Protein AF-A0A066W7I9-F1 (afdb_monomer)

Structure (mmCIF, N/CA/C/O backbone):
data_AF-A0A066W7I9-F1
#
_entry.id   AF-A0A066W7I9-F1
#
loop_
_atom_site.group_PDB
_atom_site.id
_atom_site.type_symbol
_atom_site.label_atom_id
_atom_site.label_alt_id
_atom_site.label_comp_id
_atom_site.label_asym_id
_atom_site.label_entity_id
_atom_site.label_seq_id
_atom_site.pdbx_PDB_ins_code
_atom_site.Cartn_x
_atom_site.Cartn_y
_atom_site.Cartn_z
_atom_site.occupancy
_atom_site.B_iso_or_equiv
_atom_site.auth_seq_id
_atom_site.auth_comp_id
_atom_site.auth_asym_id
_atom_site.auth_atom_id
_atom_site.pdbx_PDB_model_num
ATOM 1 N N . MET A 1 1 ? -2.243 -29.332 38.139 1.00 35.53 1 MET A N 1
ATOM 2 C CA . MET A 1 1 ? -3.716 -29.399 38.238 1.00 35.53 1 MET A CA 1
ATOM 3 C C . MET A 1 1 ? -4.174 -28.463 39.344 1.00 35.53 1 MET A C 1
ATOM 5 O O . MET A 1 1 ? -4.162 -28.847 40.503 1.00 35.53 1 MET A O 1
ATOM 9 N N . VAL A 1 2 ? -4.525 -27.232 38.985 1.00 28.62 2 VAL A N 1
ATOM 10 C CA . VAL A 1 2 ? -5.329 -26.307 39.796 1.00 28.62 2 VAL A CA 1
ATOM 11 C C . VAL A 1 2 ? -6.327 -25.707 38.803 1.00 28.62 2 VAL A C 1
ATOM 13 O O . VAL A 1 2 ? -5.941 -25.377 37.684 1.00 28.62 2 VAL A O 1
ATOM 16 N N . GLY A 1 3 ? -7.613 -25.763 39.147 1.00 25.53 3 GLY A N 1
ATOM 17 C CA . GLY A 1 3 ? -8.737 -25.753 38.211 1.00 25.53 3 GLY A CA 1
ATOM 18 C C . GLY A 1 3 ? -8.886 -24.488 37.367 1.00 25.53 3 GLY A C 1
ATOM 19 O O . GLY A 1 3 ? -8.837 -23.371 37.870 1.00 25.53 3 GLY A O 1
ATOM 20 N N . VAL A 1 4 ? -9.161 -24.704 36.080 1.00 29.28 4 VAL A N 1
ATOM 21 C CA . VAL A 1 4 ? -9.785 -23.723 35.190 1.00 29.28 4 VAL A CA 1
ATOM 22 C C . VAL A 1 4 ? -11.156 -23.390 35.782 1.00 29.28 4 VAL A C 1
ATOM 24 O O . VAL A 1 4 ? -12.017 -24.268 35.866 1.00 29.28 4 VAL A O 1
ATOM 27 N N . SER A 1 5 ? -11.360 -22.154 36.242 1.00 29.55 5 SER A N 1
ATOM 28 C CA . SER A 1 5 ? -12.683 -21.701 36.672 1.00 29.55 5 SER A CA 1
ATOM 29 C C . SER A 1 5 ? -13.643 -21.791 35.487 1.00 29.55 5 SER A C 1
ATOM 31 O O . SER A 1 5 ? -13.385 -21.210 34.430 1.00 29.55 5 SER A O 1
ATOM 33 N N . ALA A 1 6 ? -14.739 -22.527 35.661 1.00 30.78 6 ALA A N 1
ATOM 34 C CA . ALA A 1 6 ? -15.816 -22.601 34.686 1.00 30.78 6 ALA A CA 1
ATOM 35 C C . ALA A 1 6 ? -16.314 -21.186 34.318 1.00 30.78 6 ALA A C 1
ATOM 37 O O . ALA A 1 6 ? -16.322 -20.304 35.181 1.00 30.78 6 ALA A O 1
ATOM 38 N N . PRO A 1 7 ? -16.734 -20.946 33.063 1.00 35.38 7 PRO A N 1
ATOM 39 C CA . PRO A 1 7 ? -17.304 -19.663 32.670 1.00 35.38 7 PRO A CA 1
ATOM 40 C C . PRO A 1 7 ? -18.511 -19.323 33.552 1.00 35.38 7 PRO A C 1
ATOM 42 O O . PRO A 1 7 ? -19.369 -20.172 33.791 1.00 35.38 7 PRO A O 1
ATOM 45 N N . ASN A 1 8 ? -18.535 -18.075 34.026 1.00 38.91 8 ASN A N 1
ATOM 46 C CA . ASN A 1 8 ? -19.547 -17.488 34.905 1.00 38.91 8 ASN A CA 1
ATOM 47 C C . ASN A 1 8 ? -20.975 -17.820 34.410 1.00 38.91 8 ASN A C 1
ATOM 49 O O . ASN A 1 8 ? -21.272 -17.620 33.228 1.00 38.91 8 ASN A O 1
ATOM 53 N N . GLU A 1 9 ? -21.860 -18.316 35.285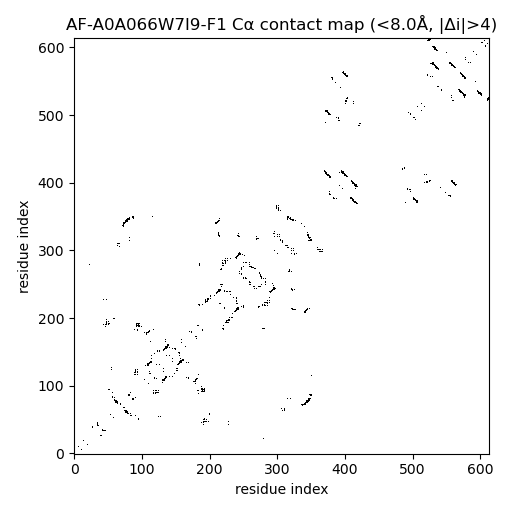 1.00 41.09 9 GLU A N 1
ATOM 54 C CA . GLU A 1 9 ? -23.231 -18.747 34.931 1.00 41.09 9 GLU A CA 1
ATOM 55 C C . GLU A 1 9 ? -24.049 -17.645 34.235 1.00 41.09 9 GLU A C 1
ATOM 57 O O . GLU A 1 9 ? -24.896 -17.938 33.390 1.00 41.09 9 GLU A O 1
ATOM 62 N N . SER A 1 10 ? -23.733 -16.374 34.501 1.00 48.34 10 SER A N 1
ATOM 63 C CA . SER A 1 10 ? -24.349 -15.220 33.841 1.00 48.34 10 SER A CA 1
ATOM 64 C C . SER A 1 10 ? -24.087 -15.177 32.330 1.00 48.34 10 SER A C 1
ATOM 66 O O . SER A 1 10 ? -25.012 -14.924 31.564 1.00 48.34 10 SER A O 1
ATOM 68 N N . ALA A 1 11 ? -22.871 -15.495 31.870 1.00 40.59 11 ALA A N 1
ATOM 69 C CA . ALA A 1 11 ? -22.524 -15.487 30.445 1.00 40.59 11 ALA A CA 1
ATOM 70 C C . ALA A 1 11 ? -23.201 -16.637 29.676 1.00 40.59 11 ALA A C 1
ATOM 72 O O . ALA A 1 11 ? -23.599 -16.471 28.523 1.00 40.59 11 ALA A O 1
ATOM 73 N N . ARG A 1 12 ? -23.393 -17.794 30.328 1.00 43.28 12 ARG A N 1
ATOM 74 C CA . ARG A 1 12 ? -24.138 -18.930 29.755 1.00 43.28 12 ARG A CA 1
ATOM 75 C C . ARG A 1 12 ? -25.641 -18.657 29.664 1.00 43.28 12 ARG A C 1
ATOM 77 O O . ARG A 1 12 ? -26.261 -19.073 28.688 1.00 43.28 12 ARG A O 1
ATOM 84 N N . GLY A 1 13 ? -26.207 -17.939 30.638 1.00 45.50 13 GLY A N 1
ATOM 85 C CA . GLY A 1 13 ? -27.626 -17.571 30.659 1.00 45.50 13 GLY A CA 1
ATOM 86 C C . GLY A 1 13 ? -28.046 -16.677 29.486 1.00 45.50 13 GLY A C 1
ATOM 87 O O . GLY A 1 13 ? -29.086 -16.922 28.879 1.00 45.50 13 GLY A O 1
ATOM 88 N N . PHE A 1 14 ? -27.217 -15.696 29.108 1.00 46.22 14 PHE A N 1
ATOM 89 C CA . PHE A 1 14 ? -27.483 -14.829 27.948 1.00 46.22 14 PHE A CA 1
ATOM 90 C C . PHE A 1 14 ? -27.239 -15.532 26.600 1.00 46.22 14 PHE A C 1
ATOM 92 O O . PHE A 1 14 ? -28.009 -15.339 25.660 1.00 46.22 14 PHE A O 1
ATOM 99 N N . ALA A 1 15 ? -26.223 -16.399 26.506 1.00 44.12 15 ALA A N 1
ATOM 100 C CA . ALA A 1 15 ? -25.870 -17.096 25.265 1.00 44.12 15 ALA A CA 1
ATOM 101 C C . ALA A 1 15 ? -26.944 -18.097 24.784 1.00 44.12 15 ALA A C 1
ATOM 103 O O . ALA A 1 15 ? -27.157 -18.238 23.578 1.00 44.12 15 ALA A O 1
ATOM 104 N N . ALA A 1 16 ? -27.638 -18.777 25.706 1.00 40.66 16 ALA A N 1
ATOM 105 C CA . ALA A 1 16 ? -28.640 -19.795 25.372 1.00 40.66 16 ALA A CA 1
ATOM 106 C C . ALA A 1 16 ? -29.984 -19.212 24.890 1.00 40.66 16 ALA A C 1
ATOM 108 O O . ALA A 1 16 ? -30.682 -19.858 24.111 1.00 40.66 16 ALA A O 1
ATOM 109 N N . ALA A 1 17 ? -30.342 -17.994 25.309 1.00 42.31 17 ALA A N 1
ATOM 110 C CA . ALA A 1 17 ? -31.631 -17.380 24.979 1.00 42.31 17 ALA A CA 1
ATOM 111 C C . ALA A 1 17 ? -31.675 -16.713 23.587 1.00 42.31 17 ALA A C 1
ATOM 113 O O . ALA A 1 17 ? -32.761 -16.479 23.064 1.00 42.31 17 ALA A O 1
ATOM 114 N N . ALA A 1 18 ? -30.518 -16.415 22.980 1.00 45.09 18 ALA A N 1
ATOM 115 C CA . ALA A 1 18 ? -30.428 -15.577 21.777 1.00 45.09 18 ALA A CA 1
ATOM 116 C C . ALA A 1 18 ? -29.983 -16.303 20.489 1.00 45.09 18 ALA A C 1
ATOM 118 O O . ALA A 1 18 ? -29.823 -15.649 19.463 1.00 45.09 18 ALA A O 1
ATOM 119 N N . GLY A 1 19 ? -29.741 -17.622 20.509 1.00 48.31 19 GLY A N 1
ATOM 120 C CA . GLY A 1 19 ? -29.256 -18.359 19.325 1.00 48.31 19 GLY A CA 1
ATOM 121 C C . GLY A 1 19 ? -27.836 -17.973 18.866 1.00 48.3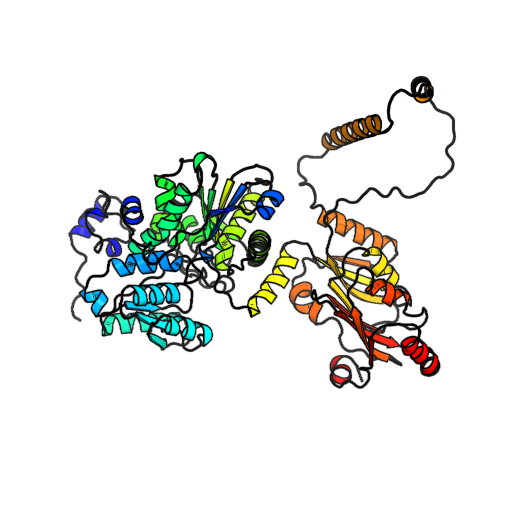1 19 GLY A C 1
ATOM 122 O O . GLY A 1 19 ? -27.476 -18.212 17.719 1.00 48.31 19 GLY A O 1
ATOM 123 N N . ARG A 1 20 ? -27.026 -17.373 19.754 1.00 61.19 20 ARG A N 1
ATOM 124 C CA . ARG A 1 20 ? -25.729 -16.720 19.463 1.00 61.19 20 ARG A CA 1
ATOM 125 C C . ARG A 1 20 ? -24.558 -17.348 20.231 1.00 61.19 20 ARG A C 1
ATOM 127 O O . ARG A 1 20 ? -23.750 -16.665 20.862 1.00 61.19 20 ARG A O 1
ATOM 134 N N . ALA A 1 21 ? -24.456 -18.675 20.200 1.00 54.84 21 ALA A N 1
ATOM 135 C CA . ALA A 1 21 ? -23.379 -19.410 20.874 1.00 54.84 21 ALA A CA 1
ATOM 136 C C . ALA A 1 21 ? -21.966 -19.101 20.319 1.00 54.84 21 ALA A C 1
ATOM 138 O O . ALA A 1 21 ? -20.981 -19.409 20.982 1.00 54.84 21 ALA A O 1
ATOM 139 N N . SER A 1 22 ? -21.866 -18.483 19.136 1.00 67.25 22 SER A N 1
ATOM 140 C CA . SER A 1 22 ? -20.615 -18.177 18.425 1.00 67.25 22 SER A CA 1
ATOM 141 C C . SER A 1 22 ? -19.961 -16.836 18.789 1.00 67.25 22 SER A C 1
ATOM 143 O O . SER A 1 22 ? -18.883 -16.540 18.282 1.00 67.25 22 SER A O 1
ATOM 145 N N . TYR A 1 23 ? -20.585 -16.006 19.633 1.00 82.06 23 TYR A N 1
ATOM 146 C CA . TYR A 1 23 ? -20.067 -14.665 19.932 1.00 82.06 23 TYR A CA 1
ATOM 147 C C . TYR A 1 23 ? -18.883 -14.715 20.921 1.00 82.06 23 TYR A C 1
ATOM 149 O O . TYR A 1 23 ? -18.858 -15.575 21.809 1.00 82.06 23 TYR A O 1
ATOM 157 N N . PRO A 1 24 ? -17.917 -13.778 20.838 1.00 86.38 24 PRO A N 1
ATOM 158 C CA . PRO A 1 24 ? -16.737 -13.739 21.704 1.00 86.38 24 PRO A CA 1
ATOM 159 C C . PRO A 1 24 ? -17.050 -13.166 23.096 1.00 86.38 24 PRO A C 1
ATOM 161 O O . PRO A 1 24 ? -16.443 -12.199 23.554 1.00 86.38 24 PRO A O 1
ATOM 164 N N . TRP A 1 25 ? -17.974 -13.804 23.821 1.00 87.31 25 TRP A N 1
ATOM 165 C CA . TRP A 1 25 ? -18.460 -13.371 25.138 1.00 87.31 25 TRP A CA 1
ATOM 166 C C . TRP A 1 25 ? -17.340 -13.111 26.150 1.00 87.31 25 TRP A C 1
ATOM 168 O O . TRP A 1 25 ? -17.444 -12.208 26.979 1.00 87.31 25 TRP A O 1
ATOM 178 N N . HIS A 1 26 ? -16.241 -13.866 26.060 1.00 88.56 26 HIS A N 1
ATOM 179 C CA . HIS A 1 26 ? -15.071 -13.709 26.923 1.00 88.56 26 HIS A CA 1
ATOM 180 C C . HIS A 1 26 ? -14.417 -12.317 26.809 1.00 88.56 26 HIS A C 1
ATOM 182 O O . HIS A 1 26 ? -13.812 -11.849 27.773 1.00 88.56 26 HIS A O 1
ATOM 188 N N . GLN A 1 27 ? -14.568 -11.625 25.674 1.00 88.31 27 GLN A N 1
ATOM 189 C CA . GLN A 1 27 ? -14.036 -10.276 25.472 1.00 88.31 27 GLN A CA 1
ATOM 190 C C . GLN A 1 27 ? -14.928 -9.186 26.076 1.00 88.31 27 GLN A C 1
ATOM 192 O O . GLN A 1 27 ? -14.441 -8.087 26.337 1.00 88.31 27 GLN A O 1
ATOM 197 N N . TYR A 1 28 ? -16.213 -9.461 26.313 1.00 90.12 28 TYR A N 1
ATOM 198 C CA . TYR A 1 28 ? -17.178 -8.449 26.760 1.00 90.12 28 TYR A CA 1
ATOM 199 C C . TYR A 1 28 ? -17.252 -8.327 28.282 1.00 90.12 28 TYR A C 1
ATOM 201 O O . TYR A 1 28 ? -17.660 -7.289 28.788 1.00 90.12 28 TYR A O 1
ATOM 209 N N . VAL A 1 29 ? -16.801 -9.347 29.022 1.00 83.94 29 VAL A N 1
ATOM 210 C CA . VAL A 1 29 ? -16.843 -9.388 30.500 1.00 83.94 29 VAL A CA 1
ATOM 211 C C . VAL A 1 29 ? -16.130 -8.193 31.143 1.00 83.94 29 VAL A C 1
ATOM 213 O O . VAL A 1 29 ? -16.496 -7.752 32.227 1.00 83.94 29 VAL A O 1
ATOM 216 N N . LYS A 1 30 ? -15.112 -7.655 30.467 1.00 83.50 30 LYS A N 1
ATOM 217 C CA . LYS A 1 30 ? -14.336 -6.492 30.918 1.00 83.50 30 LYS A CA 1
ATOM 218 C C . LYS A 1 30 ? -14.971 -5.140 30.570 1.00 83.50 30 LYS A C 1
ATOM 220 O O . LYS A 1 30 ? -14.445 -4.111 30.987 1.00 83.50 30 LYS A O 1
ATOM 225 N N . LEU A 1 31 ? -16.044 -5.112 29.778 1.00 90.75 31 LEU A N 1
ATOM 226 C CA . LEU A 1 31 ? -16.724 -3.874 29.405 1.00 90.75 31 LEU A CA 1
ATOM 227 C C . LEU A 1 31 ? -17.709 -3.463 30.506 1.00 90.75 31 LEU A C 1
ATOM 229 O O . LEU A 1 31 ? -18.416 -4.310 31.056 1.00 90.75 31 LEU A O 1
ATOM 233 N N . PRO A 1 32 ? -17.794 -2.165 30.839 1.00 90.62 32 PRO A N 1
ATOM 234 C CA . PRO A 1 32 ? -18.760 -1.705 31.820 1.00 90.62 32 PRO A CA 1
ATOM 235 C C . PRO A 1 32 ? -20.192 -1.855 31.271 1.00 90.62 32 PRO A C 1
ATOM 237 O O . PRO A 1 32 ? -20.395 -1.702 30.065 1.00 90.62 32 PRO A O 1
ATOM 240 N N . PRO A 1 33 ? -21.215 -2.058 32.127 1.00 91.50 33 PRO A N 1
ATOM 241 C CA . PRO A 1 33 ? -22.584 -2.339 31.676 1.00 91.50 33 PRO A CA 1
ATOM 242 C C . PRO A 1 33 ? -23.179 -1.303 30.714 1.00 91.50 33 PRO A C 1
ATOM 244 O O . PRO A 1 33 ? -23.989 -1.638 29.862 1.00 91.50 33 PRO A O 1
ATOM 247 N N . HIS A 1 34 ? -22.767 -0.038 30.818 1.00 92.12 34 HIS A N 1
ATOM 248 C CA . HIS A 1 34 ? -23.258 1.032 29.950 1.00 92.12 34 HIS A CA 1
ATOM 249 C C . HIS A 1 34 ? -22.634 1.030 28.541 1.00 92.12 34 HIS A C 1
ATOM 251 O O . HIS A 1 34 ? -23.126 1.756 27.682 1.00 92.12 34 HIS A O 1
ATOM 257 N N . HIS A 1 35 ? -21.569 0.254 28.307 1.00 94.06 35 HIS A N 1
ATOM 258 C CA . HIS A 1 35 ? -20.980 -0.011 26.986 1.00 94.06 35 HIS A CA 1
ATOM 259 C C . HIS A 1 35 ? -21.570 -1.258 26.319 1.00 94.06 35 HIS A C 1
ATOM 261 O O . HIS A 1 35 ? -21.085 -1.664 25.267 1.00 94.06 35 HIS A O 1
ATOM 267 N N . LEU A 1 36 ? -22.581 -1.882 26.924 1.00 94.88 36 LEU A N 1
ATOM 268 C CA . LEU A 1 36 ? -23.249 -3.051 26.375 1.00 94.88 36 LEU A CA 1
ATOM 269 C C . LEU A 1 36 ? -24.646 -2.673 25.879 1.00 94.88 36 LEU A C 1
ATOM 271 O O . LEU A 1 36 ? -25.355 -1.875 26.494 1.00 94.88 36 LEU A O 1
ATOM 275 N N . GLN A 1 37 ? -25.037 -3.270 24.761 1.00 93.31 37 GLN A N 1
ATOM 276 C CA . GLN A 1 37 ? -26.403 -3.267 24.261 1.00 93.31 37 GLN A CA 1
ATOM 277 C C . GLN A 1 37 ? -27.293 -4.186 25.120 1.00 93.31 37 GLN A C 1
ATOM 279 O O . GLN A 1 37 ? -26.777 -5.013 25.879 1.00 93.31 37 GLN A O 1
ATOM 284 N N . PRO A 1 38 ? -28.634 -4.104 24.997 1.00 91.44 38 PRO A N 1
ATOM 285 C CA . PRO A 1 38 ? -29.548 -4.987 25.729 1.00 91.44 38 PRO A CA 1
ATOM 286 C C . PRO A 1 38 ? -29.311 -6.487 25.492 1.00 91.44 38 PRO A C 1
ATOM 288 O O . PRO A 1 38 ? -29.658 -7.300 26.342 1.00 91.44 38 PRO A O 1
ATOM 291 N N . ASP A 1 39 ? -28.716 -6.853 24.354 1.00 88.44 39 ASP A N 1
ATOM 292 C CA . ASP A 1 39 ? -28.363 -8.231 23.998 1.00 88.44 39 ASP A CA 1
ATOM 293 C C . ASP A 1 39 ? -26.977 -8.676 24.511 1.00 88.44 39 ASP A C 1
ATOM 295 O O . ASP A 1 39 ? -26.525 -9.779 24.200 1.00 88.44 39 ASP A O 1
ATOM 299 N N . GLY A 1 40 ? -26.298 -7.828 25.290 1.00 89.25 40 GLY A N 1
ATOM 300 C CA . GLY A 1 40 ? -24.986 -8.095 25.876 1.00 89.25 40 GLY A CA 1
ATOM 301 C C . GLY A 1 40 ? -23.800 -7.887 24.932 1.00 89.25 40 GLY A C 1
ATOM 302 O O . GLY A 1 40 ? -22.666 -8.124 25.348 1.00 89.25 40 GLY A O 1
ATOM 303 N N . THR A 1 41 ? -24.018 -7.451 23.688 1.00 93.12 41 THR A N 1
ATOM 304 C CA . THR A 1 41 ? -22.932 -7.111 22.754 1.00 93.12 41 THR A CA 1
ATOM 305 C C . THR A 1 41 ? -22.393 -5.696 22.984 1.00 93.12 41 THR A C 1
ATOM 307 O O . THR A 1 41 ? -23.077 -4.874 23.596 1.00 93.12 41 THR A O 1
ATOM 310 N N . PRO A 1 42 ? -21.182 -5.359 22.501 1.00 96.06 42 PRO A N 1
ATOM 311 C CA . PRO A 1 42 ? -20.660 -3.999 22.600 1.00 96.06 42 PRO A CA 1
ATOM 312 C C . PRO A 1 42 ? -21.550 -2.961 21.889 1.00 96.06 42 PRO A C 1
ATOM 314 O O . PRO A 1 42 ? -21.909 -3.106 20.717 1.00 96.06 42 PRO A O 1
ATOM 317 N N . ASP A 1 43 ? -21.866 -1.864 22.578 1.00 96.88 43 ASP A N 1
ATOM 318 C CA . ASP A 1 43 ? -22.442 -0.655 21.984 1.00 96.88 43 ASP A CA 1
ATOM 319 C C . ASP A 1 43 ? -21.319 0.179 21.360 1.00 96.88 43 ASP A C 1
ATOM 321 O O . ASP A 1 43 ? -20.817 1.151 21.938 1.00 96.88 43 ASP A O 1
ATOM 325 N N . TYR A 1 44 ? -20.902 -0.226 20.160 1.00 97.88 44 TYR A N 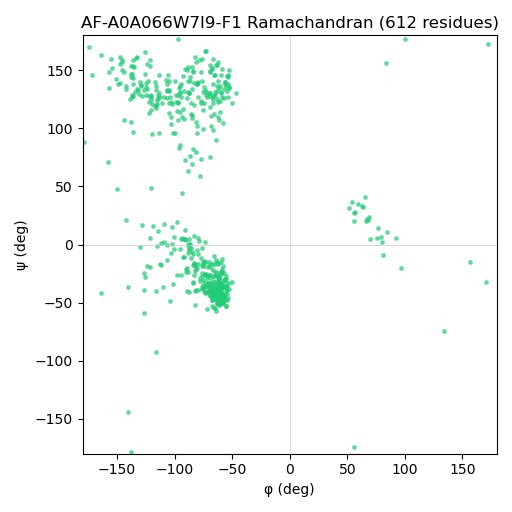1
ATOM 326 C CA . TYR A 1 44 ? -19.827 0.454 19.444 1.00 97.88 44 TYR A CA 1
ATOM 327 C C . TYR A 1 44 ? -20.118 1.926 19.194 1.00 97.88 44 TYR A C 1
ATOM 329 O O . TYR A 1 44 ? -19.194 2.727 19.276 1.00 97.88 44 TYR A O 1
ATOM 337 N N . LEU A 1 45 ? -21.368 2.316 18.926 1.00 97.31 45 LEU A N 1
ATOM 338 C CA . LEU A 1 45 ? -21.681 3.722 18.683 1.00 97.31 45 LEU A CA 1
ATOM 339 C C . LEU A 1 45 ? -21.339 4.566 19.913 1.00 97.31 45 LEU A C 1
ATOM 341 O O . LEU A 1 45 ? -20.652 5.584 19.789 1.00 97.31 45 LEU A O 1
ATOM 345 N N . ARG A 1 46 ? -21.771 4.125 21.098 1.00 97.25 46 ARG A N 1
ATOM 346 C CA . ARG A 1 46 ? -21.434 4.801 22.350 1.00 97.25 46 ARG A CA 1
ATOM 347 C C . ARG A 1 46 ? -19.935 4.781 22.605 1.00 97.25 46 ARG A C 1
ATOM 349 O O . ARG A 1 46 ? -19.369 5.845 22.833 1.00 97.25 46 ARG A O 1
ATOM 356 N N . MET A 1 47 ? -19.304 3.610 22.518 1.00 98.00 47 MET A N 1
ATOM 357 C CA . MET A 1 47 ? -17.872 3.441 22.786 1.00 98.00 47 MET A CA 1
ATOM 358 C C . MET A 1 47 ? -17.004 4.319 21.874 1.00 98.00 47 MET A C 1
ATOM 360 O O . MET A 1 47 ? -16.054 4.935 22.350 1.00 98.00 47 MET A O 1
ATOM 364 N N . ILE A 1 48 ? -17.349 4.416 20.586 1.00 98.44 48 ILE A N 1
ATOM 365 C CA . ILE A 1 48 ? -16.665 5.254 19.591 1.00 98.44 48 ILE A CA 1
ATOM 366 C C . ILE A 1 48 ? -16.837 6.741 19.923 1.00 98.44 48 ILE A C 1
ATOM 368 O O . ILE A 1 48 ? -15.870 7.497 19.881 1.00 98.44 48 ILE A O 1
ATOM 372 N N . LEU A 1 49 ? -18.053 7.182 20.264 1.00 97.31 49 LEU A N 1
ATOM 373 C CA . LEU A 1 49 ? -18.318 8.586 20.601 1.00 97.31 49 LEU A CA 1
ATOM 374 C C . LEU A 1 49 ? -17.686 9.011 21.933 1.00 97.31 49 LEU A C 1
ATOM 376 O O . LEU A 1 49 ? -17.343 10.180 22.090 1.00 97.31 49 LEU A O 1
ATOM 380 N N . SER A 1 50 ? -17.522 8.079 22.875 1.00 95.94 50 SER A N 1
ATOM 381 C CA . SER A 1 50 ? -16.842 8.307 24.154 1.00 95.94 50 SER A CA 1
ATOM 382 C C . SER A 1 50 ? -15.330 8.067 24.109 1.00 95.94 50 SER A C 1
ATOM 384 O O . SER A 1 50 ? -14.670 8.206 25.138 1.00 95.94 50 SER A O 1
ATOM 386 N N . ALA A 1 51 ? -14.770 7.678 22.959 1.00 95.88 51 ALA A N 1
ATOM 387 C CA . ALA A 1 51 ? -13.343 7.419 22.815 1.00 95.88 51 ALA A CA 1
ATOM 388 C C . ALA A 1 51 ? -12.549 8.729 22.934 1.00 95.88 51 ALA A C 1
ATOM 390 O O . ALA A 1 51 ? -12.468 9.532 22.001 1.00 95.88 51 ALA A O 1
ATOM 391 N N . ASP A 1 52 ? -11.941 8.947 24.097 1.00 94.25 52 ASP A N 1
ATOM 392 C CA . ASP A 1 52 ? -11.121 10.125 24.359 1.00 94.25 52 ASP A CA 1
ATOM 393 C C . ASP A 1 52 ? -9.694 9.897 23.835 1.00 94.25 52 ASP A C 1
ATOM 395 O O . ASP A 1 52 ? -8.792 9.468 24.553 1.00 94.25 52 ASP A O 1
ATOM 399 N N . ILE A 1 53 ? -9.496 10.111 22.534 1.00 96.56 53 ILE A N 1
ATOM 400 C CA . ILE A 1 53 ? -8.217 9.824 21.864 1.00 96.56 53 ILE A CA 1
ATOM 401 C C . ILE A 1 53 ? -7.457 11.069 21.395 1.00 96.56 53 ILE A C 1
ATOM 403 O O . ILE A 1 53 ? -6.258 10.997 21.128 1.00 96.56 53 ILE A O 1
ATOM 407 N N . TYR A 1 54 ? -8.133 12.213 21.294 1.00 96.94 54 TYR A N 1
ATOM 408 C CA . TYR A 1 54 ? -7.608 13.406 20.619 1.00 96.94 54 TYR A CA 1
ATOM 409 C C . TYR A 1 54 ? -6.560 14.185 21.426 1.00 96.94 54 TYR A C 1
ATOM 411 O O . TYR A 1 54 ? -5.986 15.143 20.916 1.00 96.94 54 TYR A O 1
ATOM 419 N N . SER A 1 55 ? -6.257 13.765 22.661 1.00 96.31 55 SER A N 1
ATOM 420 C CA . SER A 1 55 ? -5.085 14.267 23.392 1.00 96.31 55 SER A CA 1
ATOM 421 C C . SER A 1 55 ? -3.759 13.816 22.763 1.00 96.31 55 SER A C 1
ATOM 423 O O . SER A 1 55 ? -2.728 14.447 22.991 1.00 96.31 55 SER A O 1
ATOM 425 N N . LEU A 1 56 ? -3.783 12.740 21.965 1.00 96.75 56 LEU A N 1
ATOM 426 C CA . LEU A 1 56 ? -2.619 12.186 21.268 1.00 96.75 56 LEU A CA 1
ATOM 427 C C . LEU A 1 56 ? -2.851 12.030 19.757 1.00 96.75 56 LEU A C 1
ATOM 429 O O . LEU A 1 56 ? -1.949 12.272 18.954 1.00 96.75 56 LEU A O 1
ATOM 433 N N . VAL A 1 57 ? -4.055 11.620 19.363 1.00 97.38 57 VAL A N 1
ATOM 434 C CA . VAL A 1 57 ? -4.447 11.414 17.966 1.00 97.38 57 VAL A CA 1
ATOM 435 C C . VAL A 1 57 ? -4.797 12.747 17.312 1.00 97.38 57 VAL A C 1
ATOM 437 O O . VAL A 1 57 ? -5.503 13.572 17.889 1.00 97.38 57 VAL A O 1
ATOM 440 N N . LYS A 1 58 ? -4.365 12.942 16.064 1.00 96.06 58 LYS A N 1
ATOM 441 C CA . LYS A 1 58 ? -4.787 14.091 15.256 1.00 96.06 58 LYS A CA 1
ATOM 442 C C . LYS A 1 58 ? -6.060 13.750 14.490 1.00 96.06 58 LYS A C 1
ATOM 444 O O . LYS A 1 58 ? -6.160 12.659 13.929 1.00 96.06 58 LYS A O 1
ATOM 449 N N . GLN A 1 59 ? -6.987 14.703 14.395 1.00 98.12 59 GLN A N 1
ATOM 450 C CA . GLN A 1 59 ? -8.027 14.635 13.370 1.00 98.12 59 GLN A CA 1
ATOM 451 C C . GLN A 1 59 ? -7.349 14.779 12.004 1.00 98.12 59 GLN A C 1
ATOM 453 O O . GLN A 1 59 ? -6.781 15.827 11.692 1.00 98.12 59 GLN A O 1
ATOM 458 N N . THR A 1 60 ? -7.361 13.720 11.203 1.00 98.38 60 THR A N 1
ATOM 459 C CA . THR A 1 60 ? -6.653 13.705 9.917 1.00 98.38 60 THR A CA 1
ATOM 460 C C . THR A 1 60 ? -7.515 14.326 8.824 1.00 98.38 60 THR A C 1
ATOM 462 O O . THR A 1 60 ? -8.748 14.292 8.913 1.00 98.38 60 THR A O 1
ATOM 465 N N . PRO A 1 61 ? -6.918 14.907 7.774 1.00 98.38 61 PRO A N 1
ATOM 466 C CA . PRO A 1 61 ? -7.699 15.490 6.696 1.00 98.38 61 PRO A CA 1
ATOM 467 C C . PRO A 1 61 ? -8.428 14.417 5.871 1.00 98.38 61 PRO A C 1
ATOM 469 O O . PRO A 1 61 ? -7.955 13.288 5.711 1.00 98.38 61 PRO A O 1
ATOM 472 N N . LEU A 1 62 ? -9.582 14.811 5.333 1.00 98.62 62 LEU A N 1
ATOM 473 C CA . LEU A 1 62 ? -10.265 14.134 4.236 1.00 98.62 62 LEU A CA 1
ATOM 474 C C . LEU A 1 62 ? -9.959 14.930 2.960 1.00 98.62 62 LEU A C 1
ATOM 476 O O . LEU A 1 62 ? -10.555 15.976 2.715 1.00 98.62 62 LEU A O 1
ATOM 480 N N . SER A 1 63 ? -8.951 14.495 2.211 1.00 97.81 63 SER A N 1
ATOM 481 C CA . SER A 1 63 ? -8.390 15.246 1.083 1.00 97.81 63 SER A CA 1
ATOM 482 C C . SER A 1 63 ? -8.996 14.796 -0.247 1.00 97.81 63 SER A C 1
ATOM 484 O O . SER A 1 63 ? -9.057 13.591 -0.481 1.00 97.81 63 SER A O 1
ATOM 486 N N . PRO A 1 64 ? -9.389 15.707 -1.152 1.00 97.94 64 PRO A N 1
ATOM 487 C CA . PRO A 1 64 ? -9.774 15.318 -2.505 1.00 97.94 64 PRO A CA 1
ATOM 488 C C . PRO A 1 64 ? -8.566 14.774 -3.283 1.00 97.94 64 PRO A C 1
ATOM 490 O O . PRO A 1 64 ? -7.473 15.334 -3.204 1.00 97.94 64 PRO A O 1
ATOM 493 N N . ALA A 1 65 ? -8.768 13.698 -4.046 1.00 97.88 65 ALA A N 1
ATOM 494 C CA . ALA A 1 65 ? -7.800 13.175 -5.011 1.00 97.88 65 ALA A CA 1
ATOM 495 C C . ALA A 1 65 ? -8.153 13.724 -6.401 1.00 97.88 65 ALA A C 1
ATOM 497 O O . ALA A 1 65 ? -8.905 13.098 -7.145 1.00 97.88 65 ALA A O 1
ATOM 498 N N . VAL A 1 66 ? -7.714 14.943 -6.719 1.00 97.38 66 VAL A N 1
ATOM 499 C CA . VAL A 1 66 ? -8.128 15.697 -7.918 1.00 97.38 66 VAL A CA 1
ATOM 500 C C . VAL A 1 66 ? -7.773 14.969 -9.219 1.00 97.38 66 VAL A C 1
ATOM 502 O O . VAL A 1 66 ? -8.619 14.845 -10.111 1.00 97.38 66 VAL A O 1
ATOM 505 N N . ASN A 1 67 ? -6.548 14.459 -9.329 1.00 95.56 67 ASN A N 1
ATOM 506 C CA . ASN A 1 67 ? -6.065 13.771 -10.523 1.00 95.56 67 ASN A CA 1
ATOM 507 C C . ASN A 1 67 ? -6.805 12.447 -10.704 1.00 95.56 67 ASN A C 1
ATOM 509 O O . ASN A 1 67 ? -7.339 12.178 -11.782 1.00 95.56 67 ASN A O 1
ATOM 513 N N . MET A 1 68 ? -6.910 11.647 -9.640 1.00 95.94 68 MET A N 1
ATOM 514 C CA . MET A 1 68 ? -7.652 10.388 -9.672 1.00 95.94 68 MET A CA 1
ATOM 515 C C . MET A 1 68 ? -9.145 10.594 -9.951 1.00 95.94 68 MET A C 1
ATOM 517 O O . MET A 1 68 ? -9.722 9.850 -10.742 1.00 95.94 68 MET A O 1
ATOM 521 N N . SER A 1 69 ? -9.756 11.627 -9.366 1.00 97.88 69 SER A N 1
ATOM 522 C CA . SER A 1 69 ? -11.159 11.985 -9.612 1.00 97.88 69 SER A CA 1
ATOM 523 C C . SER A 1 69 ? -11.402 12.290 -11.085 1.00 97.88 69 SER A C 1
ATOM 525 O O . SER A 1 69 ? -12.324 11.754 -11.696 1.00 97.88 69 SER A O 1
ATOM 527 N N . THR A 1 70 ? -10.512 13.084 -11.685 1.00 96.56 70 THR A N 1
ATOM 528 C CA . THR A 1 70 ? -10.564 13.423 -13.113 1.00 96.56 70 THR A CA 1
ATOM 529 C C . THR A 1 70 ? -10.372 12.181 -13.986 1.00 96.56 70 THR A C 1
ATOM 531 O O . THR A 1 70 ? -11.148 11.950 -14.909 1.00 96.56 70 THR A O 1
ATOM 534 N N . LYS A 1 71 ? -9.378 11.341 -13.670 1.00 92.50 71 LYS A N 1
ATOM 535 C CA . LYS A 1 71 ? -9.045 10.116 -14.420 1.00 92.50 71 LYS A CA 1
ATOM 536 C C . LYS A 1 71 ? -10.173 9.080 -14.394 1.00 92.50 71 LYS A C 1
ATOM 538 O O . LYS A 1 71 ? -10.409 8.412 -15.398 1.00 92.50 71 LYS A O 1
ATOM 543 N N . LEU A 1 72 ? -10.859 8.935 -13.261 1.00 94.56 72 LEU A N 1
ATOM 544 C CA . LEU A 1 72 ? -11.940 7.961 -13.078 1.00 94.56 72 LEU A CA 1
ATOM 545 C C . LEU A 1 72 ? -13.331 8.537 -13.378 1.00 94.56 72 LEU A C 1
ATOM 547 O O . LEU A 1 72 ? -14.293 7.777 -13.445 1.00 94.56 72 LEU A O 1
ATOM 551 N N . GLY A 1 73 ? -13.466 9.855 -13.546 1.00 96.50 73 GLY A N 1
ATOM 552 C CA . GLY A 1 73 ? -14.765 10.514 -13.691 1.00 96.50 73 GLY A CA 1
ATOM 553 C C . GLY A 1 73 ? -15.689 10.286 -12.484 1.00 96.50 73 GLY A C 1
ATOM 554 O O . GLY A 1 73 ? -16.898 10.132 -12.643 1.00 96.50 73 GLY A O 1
ATOM 555 N N . CYS A 1 74 ? -15.104 10.226 -11.287 1.00 98.00 74 CYS A N 1
ATOM 556 C CA . CYS A 1 74 ? -15.768 10.040 -9.994 1.00 98.00 74 CYS A CA 1
ATOM 557 C C . CYS A 1 74 ? -15.220 11.074 -9.006 1.00 98.00 74 CYS A C 1
ATOM 559 O O . CYS A 1 74 ? -14.133 11.601 -9.211 1.00 98.00 74 CYS A O 1
ATOM 561 N N . ASN A 1 75 ? -15.920 11.346 -7.911 1.00 98.44 75 ASN A N 1
ATOM 562 C CA . ASN A 1 75 ? -15.409 12.199 -6.842 1.00 98.44 75 ASN A CA 1
ATOM 563 C C . ASN A 1 75 ? -14.691 11.349 -5.785 1.00 98.44 75 ASN A C 1
ATOM 565 O O . ASN A 1 75 ? -15.324 10.606 -5.039 1.00 98.44 75 ASN A O 1
ATOM 569 N N . ILE A 1 76 ? -13.367 11.434 -5.720 1.00 98.69 76 ILE A N 1
ATOM 570 C CA . ILE A 1 76 ? -12.554 10.603 -4.832 1.00 98.69 76 ILE A CA 1
ATOM 571 C C . ILE A 1 76 ? -12.038 11.430 -3.657 1.00 98.69 76 ILE A C 1
ATOM 573 O O . ILE A 1 76 ? -11.357 12.442 -3.837 1.00 98.69 76 ILE A O 1
ATOM 577 N N . LEU A 1 77 ? -12.304 10.954 -2.442 1.00 98.75 77 LEU A N 1
ATOM 578 C CA . LEU A 1 77 ? -11.804 11.531 -1.198 1.00 98.75 77 LEU A CA 1
ATOM 579 C C . LEU A 1 77 ? -10.903 10.525 -0.473 1.00 98.75 77 LEU A C 1
ATOM 581 O O . LEU A 1 77 ? -11.200 9.336 -0.393 1.00 98.75 77 LEU A O 1
ATOM 585 N N . MET A 1 78 ? -9.809 11.006 0.104 1.00 98.69 78 MET A N 1
ATOM 586 C CA . MET A 1 78 ? -8.832 10.200 0.829 1.00 98.69 78 MET A CA 1
ATOM 587 C C . MET A 1 78 ? -8.802 10.592 2.296 1.00 98.69 78 MET A C 1
ATOM 589 O O . MET A 1 78 ? -8.485 11.732 2.637 1.00 98.69 78 MET A O 1
ATOM 593 N N . LYS A 1 79 ? -9.083 9.638 3.180 1.00 98.81 79 LYS A N 1
ATOM 594 C CA . LYS A 1 79 ? -8.928 9.816 4.622 1.00 98.81 79 LYS A CA 1
ATOM 595 C C . LYS A 1 79 ? -7.479 9.518 5.015 1.00 98.81 79 LYS A C 1
ATOM 597 O O . LYS A 1 79 ? -7.046 8.370 4.941 1.00 98.81 79 LYS A O 1
ATOM 602 N N . ARG A 1 80 ? -6.724 10.558 5.383 1.00 98.44 80 ARG A N 1
ATOM 603 C CA . ARG A 1 80 ? -5.250 10.552 5.471 1.00 98.44 80 ARG A CA 1
ATOM 604 C C . ARG A 1 80 ? -4.699 10.091 6.824 1.00 98.44 80 ARG A C 1
ATOM 606 O O . ARG A 1 80 ? -4.052 10.856 7.541 1.00 98.44 80 ARG A O 1
ATOM 613 N N . GLU A 1 81 ? -4.961 8.839 7.193 1.00 98.69 81 GLU A N 1
ATOM 614 C CA . GLU A 1 81 ? -4.445 8.245 8.440 1.00 98.69 81 GLU A CA 1
ATOM 615 C C . GLU A 1 81 ? -2.925 8.029 8.446 1.00 98.69 81 GLU A C 1
ATOM 617 O O . GLU A 1 81 ? -2.310 7.923 9.508 1.00 98.69 81 GLU A O 1
ATOM 622 N N . ASP A 1 82 ? -2.296 8.066 7.276 1.00 97.75 82 ASP A N 1
ATOM 623 C CA . ASP A 1 82 ? -0.848 8.131 7.111 1.00 97.75 82 ASP A CA 1
ATOM 624 C C . ASP A 1 82 ? -0.207 9.407 7.696 1.00 97.75 82 ASP A C 1
ATOM 626 O O . ASP A 1 82 ? 0.995 9.426 7.947 1.00 97.75 82 ASP A O 1
ATOM 630 N N . LEU A 1 83 ? -0.994 10.451 7.989 1.00 97.62 83 LEU A N 1
ATOM 631 C CA . LEU A 1 83 ? -0.521 11.698 8.609 1.00 97.62 83 LEU A CA 1
ATOM 632 C C . LEU A 1 83 ? -0.564 11.693 10.146 1.00 97.62 83 LEU A C 1
ATOM 634 O O . LEU A 1 83 ? -0.262 12.709 10.785 1.00 97.62 83 LEU A O 1
ATOM 638 N N . GLN A 1 84 ? -0.933 10.569 10.765 1.00 98.06 84 GLN A N 1
ATOM 639 C CA . GLN A 1 84 ? -0.791 10.410 12.212 1.00 98.06 84 GLN A CA 1
ATOM 640 C C . GLN A 1 84 ? 0.689 10.494 12.635 1.00 98.06 84 GLN A C 1
ATOM 642 O O . GLN A 1 84 ? 1.577 10.190 11.841 1.00 98.06 84 GLN A O 1
ATOM 647 N N . PRO A 1 85 ? 1.001 10.836 13.900 1.00 95.69 85 PRO A N 1
ATOM 648 C CA . PRO A 1 85 ? 2.387 10.935 14.377 1.00 95.69 85 PRO A CA 1
ATOM 649 C C . PRO A 1 85 ? 3.228 9.650 14.252 1.00 95.69 85 PRO A C 1
ATOM 651 O O . PRO A 1 85 ? 4.451 9.727 14.197 1.00 95.69 85 PRO A O 1
ATOM 654 N N . VAL A 1 86 ? 2.579 8.480 14.212 1.00 95.62 86 VAL A N 1
ATOM 655 C CA . VAL A 1 86 ? 3.208 7.161 13.968 1.00 95.62 86 VAL A CA 1
ATOM 656 C C . VAL A 1 86 ? 2.986 6.655 12.537 1.00 95.62 86 VAL A C 1
ATOM 658 O O . VAL A 1 86 ? 3.136 5.465 12.255 1.00 95.62 86 VAL A O 1
ATOM 661 N N . PHE A 1 87 ? 2.561 7.550 11.645 1.00 96.75 87 PHE A N 1
ATOM 662 C CA . PHE A 1 87 ? 2.308 7.307 10.226 1.00 96.75 87 PHE A CA 1
ATOM 663 C C . PHE A 1 87 ? 1.292 6.194 9.931 1.00 96.75 87 PHE A C 1
ATOM 665 O O . PHE A 1 87 ? 1.387 5.530 8.902 1.00 96.75 87 PHE A O 1
ATOM 672 N N . SER A 1 88 ? 0.343 5.938 10.840 1.00 97.81 88 SER A N 1
ATOM 673 C CA . SER A 1 88 ? -0.774 5.010 10.613 1.00 97.81 88 SER A CA 1
ATOM 674 C C . SER A 1 88 ? -1.911 5.184 11.625 1.00 97.81 88 SER A C 1
ATOM 676 O O . SER A 1 88 ? -1.712 5.696 12.732 1.00 97.81 88 SER A O 1
ATOM 678 N N . PHE A 1 89 ? -3.087 4.645 11.294 1.00 98.25 89 PHE A N 1
ATOM 679 C CA . PHE A 1 89 ? -4.275 4.663 12.162 1.00 98.25 89 PHE A CA 1
ATOM 680 C C . PHE A 1 89 ? -4.120 3.867 13.471 1.00 98.25 89 PHE A C 1
ATOM 682 O O . PHE A 1 89 ? -4.908 4.048 14.399 1.00 98.25 89 PHE A O 1
ATOM 689 N N . LYS A 1 90 ? -3.123 2.973 13.575 1.00 97.81 90 LYS A N 1
ATOM 690 C CA . LYS A 1 90 ? -2.979 2.023 14.698 1.00 97.81 90 LYS A CA 1
ATOM 691 C C . LYS A 1 90 ? -2.855 2.701 16.064 1.00 97.81 90 LYS A C 1
ATOM 693 O O . LYS A 1 90 ? -3.212 2.092 17.071 1.00 97.81 90 LYS A O 1
ATOM 698 N N . LEU A 1 91 ? -2.421 3.962 16.086 1.00 98.12 91 LEU A N 1
ATOM 699 C CA . LEU A 1 91 ? -2.396 4.799 17.283 1.00 98.12 91 LEU A CA 1
ATOM 700 C C . LEU A 1 91 ? -3.769 4.911 17.952 1.00 98.12 91 LEU A C 1
ATOM 702 O O . LEU A 1 91 ? -3.837 4.899 19.174 1.00 98.12 91 LEU A O 1
ATOM 706 N N . ARG A 1 92 ? -4.859 4.982 17.178 1.00 98.69 92 ARG A N 1
ATOM 707 C CA . ARG A 1 92 ? -6.204 5.245 17.706 1.00 98.69 92 ARG A CA 1
ATOM 708 C C . ARG A 1 92 ? -6.680 4.136 18.634 1.00 98.69 92 ARG A C 1
ATOM 710 O O . ARG A 1 92 ? -6.983 4.395 19.794 1.00 98.69 92 ARG A O 1
ATOM 717 N N . GLY A 1 93 ? -6.721 2.898 18.146 1.00 98.19 93 GLY A N 1
ATOM 718 C CA . GLY A 1 93 ? -7.153 1.759 18.959 1.00 98.19 93 GLY A CA 1
ATOM 719 C C . GLY A 1 93 ? -6.180 1.395 20.073 1.00 98.19 93 GLY A C 1
ATOM 720 O O . GLY A 1 93 ? -6.639 1.071 21.165 1.00 98.19 93 GLY A O 1
ATOM 721 N N . ALA A 1 94 ? -4.864 1.503 19.843 1.00 98.00 94 ALA A N 1
ATOM 722 C CA . ALA A 1 94 ? -3.876 1.277 20.900 1.00 98.00 94 ALA A CA 1
ATOM 723 C C . ALA A 1 94 ? -4.076 2.275 22.051 1.00 98.00 94 ALA A C 1
ATOM 725 O O . ALA A 1 94 ? -4.221 1.872 23.203 1.00 98.00 94 ALA A O 1
ATOM 726 N N . PHE A 1 95 ? -4.179 3.565 21.728 1.00 98.38 95 PHE A N 1
ATOM 727 C CA . PHE A 1 95 ? -4.369 4.612 22.719 1.00 98.38 95 PHE A CA 1
ATOM 728 C C . PHE A 1 95 ? -5.717 4.490 23.434 1.00 98.38 95 PHE A C 1
ATOM 730 O O . PHE A 1 95 ? -5.755 4.544 24.663 1.00 98.38 95 PHE A O 1
ATOM 737 N N . ASN A 1 96 ? -6.810 4.249 22.696 1.00 98.19 96 ASN A N 1
ATOM 738 C CA . ASN A 1 96 ? -8.132 4.075 23.299 1.00 98.19 96 ASN A CA 1
ATOM 739 C C . ASN A 1 96 ? -8.147 2.911 24.295 1.00 98.19 96 ASN A C 1
ATOM 741 O O . ASN A 1 96 ? -8.593 3.081 25.422 1.00 98.19 96 ASN A O 1
ATOM 745 N N . MET A 1 97 ? -7.613 1.747 23.918 1.00 96.56 97 MET A N 1
ATOM 746 C CA . MET A 1 97 ? -7.590 0.581 24.801 1.00 96.56 97 MET A CA 1
ATOM 747 C C . MET A 1 97 ? -6.691 0.804 26.026 1.00 96.56 97 MET A C 1
ATOM 749 O O . MET A 1 97 ? -7.107 0.518 27.147 1.00 96.56 97 MET A O 1
ATOM 753 N N . MET A 1 98 ? -5.505 1.395 25.846 1.00 97.50 98 MET A N 1
ATOM 754 C CA . MET A 1 98 ? -4.579 1.674 26.951 1.00 97.50 98 MET A CA 1
ATOM 755 C C . MET A 1 98 ? -5.134 2.681 27.966 1.00 97.50 98 MET A C 1
ATOM 757 O O . MET A 1 98 ? -4.851 2.573 29.159 1.00 97.50 98 MET A O 1
ATOM 761 N N . ARG A 1 99 ? -5.963 3.637 27.532 1.00 96.00 99 ARG A N 1
ATOM 762 C CA . ARG A 1 99 ? -6.632 4.580 28.441 1.00 96.00 99 ARG A CA 1
ATOM 763 C C . ARG A 1 99 ? -7.638 3.922 29.379 1.00 96.00 99 ARG A C 1
ATOM 765 O O . ARG A 1 99 ? -7.864 4.446 30.467 1.00 96.00 99 ARG A O 1
ATOM 772 N N . GLN A 1 100 ? -8.212 2.798 28.962 1.00 93.31 100 GLN A N 1
ATOM 773 C CA . GLN A 1 100 ? -9.241 2.063 29.702 1.00 93.31 100 GLN A CA 1
ATOM 774 C C . GLN A 1 100 ? -8.648 1.049 30.691 1.00 93.31 100 GLN A C 1
ATOM 776 O O . GLN A 1 100 ? -9.391 0.389 31.414 1.00 93.31 100 GLN A O 1
ATOM 781 N N . LEU A 1 101 ? -7.318 0.913 30.728 1.00 94.81 101 LEU A N 1
ATOM 782 C CA . LEU A 1 101 ? -6.630 0.086 31.714 1.00 94.81 101 LEU A CA 1
ATOM 783 C C . LEU A 1 101 ? -6.832 0.646 33.125 1.00 94.81 101 LEU A C 1
ATOM 785 O O . LEU A 1 101 ? -6.860 1.864 33.329 1.00 94.81 101 LEU A O 1
ATOM 789 N N . SER A 1 102 ? -6.922 -0.246 34.109 1.00 94.94 102 SER A N 1
ATOM 790 C CA . SER A 1 102 ? -6.929 0.149 35.517 1.00 94.94 102 SER A CA 1
ATOM 791 C C . SER A 1 102 ? -5.583 0.754 35.925 1.00 94.94 102 SER A C 1
ATOM 793 O O . SER A 1 102 ? -4.554 0.497 35.299 1.00 94.94 102 SER A O 1
ATOM 795 N N . GLU A 1 103 ? -5.561 1.521 37.014 1.00 95.50 103 GLU A N 1
ATOM 796 C CA . GLU A 1 103 ? -4.311 2.085 37.545 1.00 95.50 103 GLU A CA 1
ATOM 797 C C . GLU A 1 103 ? -3.294 0.993 37.919 1.00 95.50 103 GLU A C 1
ATOM 799 O O . GLU A 1 103 ? -2.097 1.161 37.700 1.00 95.50 103 GLU A O 1
ATOM 804 N N . GLU A 1 104 ? -3.760 -0.173 38.382 1.00 95.88 104 GLU A N 1
ATOM 805 C CA . GLU A 1 104 ? -2.896 -1.331 38.636 1.00 95.88 104 GLU A CA 1
ATOM 806 C C . GLU A 1 104 ? -2.260 -1.867 37.342 1.00 95.88 104 GLU A C 1
ATOM 808 O O . GLU A 1 104 ? -1.059 -2.134 37.301 1.00 95.88 104 GLU A O 1
ATOM 813 N N . GLN A 1 105 ? -3.047 -2.000 36.269 1.00 95.88 105 GLN A N 1
ATOM 814 C CA . GLN A 1 105 ? -2.549 -2.451 34.967 1.00 95.88 105 GLN A CA 1
ATOM 815 C C . GLN A 1 105 ? -1.570 -1.442 34.361 1.00 95.88 105 GLN A C 1
ATOM 817 O O . GLN A 1 105 ? -0.524 -1.835 33.848 1.00 95.88 105 GLN A O 1
ATOM 822 N N . LYS A 1 106 ? -1.872 -0.142 34.454 1.00 96.56 106 LYS A N 1
ATOM 823 C CA . LYS A 1 106 ? -0.978 0.936 34.011 1.00 96.56 106 LYS A CA 1
ATOM 824 C C . LYS A 1 106 ? 0.343 0.924 34.774 1.00 96.56 106 LYS A C 1
ATOM 826 O O . LYS A 1 106 ? 1.393 1.073 34.157 1.00 96.56 106 LYS A O 1
ATOM 831 N N . TRP A 1 107 ? 0.295 0.710 36.090 1.00 96.44 107 TRP A N 1
ATOM 832 C CA . TRP A 1 107 ? 1.487 0.637 36.931 1.00 96.44 107 TRP A CA 1
ATOM 833 C C . TRP A 1 107 ? 2.362 -0.579 36.601 1.00 96.44 107 TRP A C 1
ATOM 835 O O . TRP A 1 107 ? 3.577 -0.435 36.477 1.00 96.44 107 TRP A O 1
ATOM 845 N N . LYS A 1 108 ? 1.758 -1.762 36.404 1.00 96.94 108 LYS A N 1
ATOM 846 C CA . LYS A 1 108 ? 2.482 -2.975 35.971 1.00 96.94 108 LYS A CA 1
ATOM 847 C C . LYS A 1 108 ? 3.093 -2.808 34.579 1.00 96.94 108 LYS A C 1
ATOM 849 O O . LYS A 1 108 ? 4.203 -3.275 34.331 1.00 96.94 108 LYS A O 1
ATOM 854 N N . GLY A 1 109 ? 2.381 -2.121 33.691 1.00 97.62 109 GLY A N 1
ATOM 855 C CA . GLY A 1 109 ? 2.780 -1.884 32.314 1.00 97.62 109 GLY A CA 1
ATOM 856 C C . GLY A 1 109 ? 2.096 -2.819 31.321 1.00 97.62 109 GLY A C 1
ATOM 857 O O . GLY A 1 109 ? 1.315 -3.713 31.663 1.00 97.62 109 GLY A O 1
ATOM 858 N N . VAL A 1 110 ? 2.394 -2.583 30.049 1.00 98.25 110 VAL A N 1
ATOM 859 C CA . VAL A 1 110 ? 1.754 -3.251 28.915 1.00 98.25 110 VAL A CA 1
ATOM 860 C C . VAL A 1 110 ? 2.770 -3.978 28.048 1.00 98.25 110 VAL A C 1
ATOM 862 O O . VAL A 1 110 ? 3.963 -3.650 28.039 1.00 98.25 110 VAL A O 1
ATOM 865 N N . ILE A 1 111 ? 2.288 -4.950 27.280 1.00 98.50 111 ILE A N 1
ATOM 866 C CA . ILE A 1 111 ? 3.104 -5.709 26.339 1.00 98.50 111 ILE A CA 1
ATOM 867 C C . ILE A 1 111 ? 2.385 -5.934 25.006 1.00 98.50 111 ILE A C 1
ATOM 869 O O . ILE A 1 111 ? 1.169 -6.117 24.956 1.00 98.50 111 ILE A O 1
ATOM 873 N N . ALA A 1 112 ? 3.131 -5.914 23.904 1.00 97.62 112 ALA A N 1
ATOM 874 C CA . ALA A 1 112 ? 2.617 -6.277 22.586 1.00 97.62 112 ALA A CA 1
ATOM 875 C C . ALA A 1 112 ? 3.687 -6.976 21.739 1.00 97.62 112 ALA A C 1
ATOM 877 O O . ALA A 1 112 ? 4.874 -6.676 21.854 1.00 97.62 112 ALA A O 1
ATOM 878 N N . CYS A 1 113 ? 3.258 -7.864 20.840 1.00 94.81 113 CYS A N 1
ATOM 879 C CA . CYS A 1 113 ? 4.121 -8.482 19.834 1.00 94.81 113 CYS A CA 1
ATOM 880 C C . CYS A 1 113 ? 3.874 -7.835 18.468 1.00 94.81 113 CYS A C 1
ATOM 882 O O . CYS A 1 113 ? 2.799 -7.994 17.885 1.00 94.81 113 CYS A O 1
ATOM 884 N N . SER A 1 114 ? 4.840 -7.064 17.965 1.00 90.94 114 SER A N 1
ATOM 885 C CA . SER A 1 114 ? 4.795 -6.453 16.631 1.00 90.94 114 SER A CA 1
ATOM 886 C C . SER A 1 114 ? 6.137 -5.809 16.291 1.00 90.94 114 SER A C 1
ATOM 888 O O . SER A 1 114 ? 6.767 -5.208 17.149 1.00 90.94 114 SER A O 1
ATOM 890 N N . ALA A 1 115 ? 6.527 -5.847 15.017 1.00 80.19 115 ALA A N 1
ATOM 891 C CA . ALA A 1 115 ? 7.686 -5.121 14.491 1.00 80.19 115 ALA A CA 1
ATOM 892 C C . ALA A 1 115 ? 7.292 -3.940 13.573 1.00 80.19 115 ALA A C 1
ATOM 894 O O . ALA A 1 115 ? 8.101 -3.486 12.765 1.00 80.19 115 ALA A O 1
ATOM 895 N N . GLY A 1 116 ? 6.039 -3.469 13.628 1.00 87.06 116 GLY A N 1
ATOM 896 C CA . GLY A 1 116 ? 5.494 -2.509 12.656 1.00 87.06 116 GLY A CA 1
ATOM 897 C C . GLY A 1 116 ? 4.592 -1.433 13.262 1.00 87.06 116 GLY A C 1
ATOM 898 O O . GLY A 1 116 ? 4.819 -0.955 14.372 1.00 87.06 116 GLY A O 1
ATOM 899 N N . ASN A 1 117 ? 3.549 -1.056 12.520 1.00 93.69 117 ASN A N 1
ATOM 900 C CA . ASN A 1 117 ? 2.630 0.040 12.856 1.00 93.69 117 ASN A CA 1
ATOM 901 C C . ASN A 1 117 ? 1.997 -0.089 14.249 1.00 93.69 117 ASN A C 1
ATOM 903 O O . ASN A 1 117 ? 1.883 0.896 14.976 1.00 93.69 117 ASN A O 1
ATOM 907 N N . HIS A 1 118 ? 1.629 -1.311 14.653 1.00 96.12 118 HIS A N 1
ATOM 908 C CA . HIS A 1 118 ? 1.062 -1.560 15.982 1.00 96.12 118 HIS A CA 1
ATOM 909 C C . HIS A 1 118 ? 2.062 -1.267 17.105 1.00 96.12 118 HIS A C 1
ATOM 911 O O . HIS A 1 118 ? 1.721 -0.572 18.056 1.00 96.12 118 HIS A O 1
ATOM 917 N N . ALA A 1 119 ? 3.315 -1.713 16.967 1.00 96.06 119 ALA A N 1
ATOM 918 C CA . ALA A 1 119 ? 4.358 -1.437 17.953 1.00 96.06 119 ALA A CA 1
ATOM 919 C C . ALA A 1 119 ? 4.592 0.062 18.161 1.00 96.06 119 ALA A C 1
ATOM 921 O O . ALA A 1 119 ? 4.711 0.508 19.300 1.00 96.06 119 ALA A O 1
ATOM 922 N N . GLN A 1 120 ? 4.617 0.844 17.077 1.00 96.56 120 GLN A N 1
ATOM 923 C CA . GLN A 1 120 ? 4.752 2.299 17.171 1.00 96.56 120 GLN A CA 1
ATOM 924 C C . GLN A 1 120 ? 3.542 2.935 17.871 1.00 96.56 120 GLN A C 1
ATOM 926 O O . GLN A 1 120 ? 3.718 3.796 18.732 1.00 96.56 120 GLN A O 1
ATOM 931 N N . GLY A 1 121 ? 2.325 2.479 17.550 1.00 97.50 121 GLY A N 1
ATOM 932 C CA . GLY A 1 121 ? 1.092 2.933 18.197 1.00 97.50 121 GLY A CA 1
ATOM 933 C C . GLY A 1 121 ? 1.077 2.673 19.706 1.00 97.50 121 GLY A C 1
ATOM 934 O O . GLY A 1 121 ? 0.785 3.586 20.476 1.00 97.50 121 GLY A O 1
ATOM 935 N N . VAL A 1 122 ? 1.449 1.463 20.138 1.00 98.12 122 VAL A N 1
ATOM 936 C CA . VAL A 1 122 ? 1.546 1.098 21.564 1.00 98.12 122 VAL A CA 1
ATOM 937 C C . VAL A 1 122 ? 2.652 1.889 22.261 1.00 98.12 122 VAL A C 1
ATOM 939 O O . VAL A 1 122 ? 2.407 2.473 23.312 1.00 98.12 122 VAL A O 1
ATOM 942 N N . ALA A 1 123 ? 3.843 1.975 21.662 1.00 97.75 123 ALA A N 1
ATOM 943 C CA . ALA A 1 123 ? 4.973 2.691 22.252 1.00 97.75 123 ALA A CA 1
ATOM 944 C C . ALA A 1 123 ? 4.668 4.181 22.470 1.00 97.75 123 ALA A C 1
ATOM 946 O O . ALA A 1 123 ? 4.867 4.696 23.569 1.00 97.75 123 ALA A O 1
ATOM 947 N N . MET A 1 124 ? 4.114 4.862 21.459 1.00 97.75 124 MET A N 1
ATOM 948 C CA . MET A 1 124 ? 3.735 6.271 21.588 1.00 97.75 124 MET A CA 1
ATOM 949 C C . MET A 1 124 ? 2.598 6.472 22.602 1.00 97.75 124 MET A C 1
ATOM 951 O O . MET A 1 124 ? 2.624 7.437 23.365 1.00 97.75 124 MET A O 1
ATOM 955 N N . SER A 1 125 ? 1.629 5.554 22.647 1.00 98.06 125 SER A N 1
ATOM 956 C CA . SER A 1 125 ? 0.544 5.586 23.637 1.00 98.06 125 SER A CA 1
ATOM 957 C C . SER A 1 125 ? 1.075 5.442 25.064 1.00 98.06 125 SER A C 1
ATOM 959 O O . SER A 1 125 ? 0.667 6.190 25.949 1.00 98.06 125 SER A O 1
ATOM 961 N N . GLY A 1 126 ? 2.019 4.526 25.287 1.00 97.56 126 GLY A N 1
ATOM 962 C CA . GLY A 1 126 ? 2.660 4.330 26.585 1.00 97.56 126 GLY A CA 1
ATOM 963 C C . GLY A 1 126 ? 3.443 5.537 27.053 1.00 97.56 126 GLY A C 1
ATOM 964 O O . GLY A 1 126 ? 3.262 5.977 28.184 1.00 97.56 126 GLY A O 1
ATOM 965 N N . ALA A 1 127 ? 4.249 6.122 26.166 1.00 97.38 127 ALA A N 1
ATOM 966 C CA . ALA A 1 127 ? 4.985 7.343 26.469 1.00 97.38 127 ALA A CA 1
ATOM 967 C C . ALA A 1 127 ? 4.048 8.494 26.864 1.00 97.38 127 ALA A C 1
ATOM 969 O O . ALA A 1 127 ? 4.313 9.191 27.839 1.00 97.38 127 ALA A O 1
ATOM 970 N N . HIS A 1 128 ? 2.925 8.663 26.160 1.00 97.44 128 HIS A N 1
ATOM 971 C CA . HIS A 1 128 ? 1.953 9.714 26.471 1.00 97.44 128 HIS A CA 1
ATOM 972 C C . HIS A 1 128 ? 1.217 9.476 27.799 1.00 97.44 128 HIS A C 1
ATOM 974 O O . HIS A 1 128 ? 0.955 10.423 28.535 1.00 97.44 128 HIS A O 1
ATOM 980 N N . LEU A 1 129 ? 0.890 8.221 28.122 1.00 97.12 129 LEU A N 1
ATOM 981 C CA . LEU A 1 129 ? 0.175 7.855 29.352 1.00 97.12 129 LEU A CA 1
ATOM 982 C C . LEU A 1 129 ? 1.101 7.613 30.552 1.00 97.12 129 LEU A C 1
ATOM 984 O O . LEU A 1 129 ? 0.610 7.286 31.628 1.00 97.12 129 LEU A O 1
ATOM 988 N N . SER A 1 130 ? 2.420 7.753 30.386 1.00 97.12 130 SER A N 1
ATOM 989 C CA . SER A 1 130 ? 3.425 7.334 31.376 1.00 97.12 130 SER A CA 1
ATOM 990 C C . SER A 1 130 ? 3.291 5.859 31.796 1.00 97.12 130 SER A C 1
ATOM 992 O O . SER A 1 130 ? 3.515 5.508 32.952 1.00 97.12 130 SER A O 1
ATOM 994 N N . VAL A 1 131 ? 2.923 4.986 30.854 1.00 98.00 131 VAL A N 1
ATOM 995 C CA . VAL A 1 131 ? 2.753 3.540 31.066 1.00 98.00 131 VAL A CA 1
ATOM 996 C C . VAL A 1 131 ? 3.957 2.790 30.487 1.00 98.00 131 VAL A C 1
ATOM 998 O O . VAL A 1 131 ? 4.213 2.904 29.281 1.00 98.00 131 VAL A O 1
ATOM 1001 N N . PRO A 1 132 ? 4.683 1.984 31.287 1.00 97.56 132 PRO A N 1
ATOM 1002 C CA . PRO A 1 132 ? 5.788 1.174 30.786 1.00 97.56 132 PRO A CA 1
ATOM 1003 C C . PRO A 1 132 ? 5.330 0.235 29.665 1.00 97.56 132 PRO A C 1
ATOM 1005 O O . PRO A 1 132 ? 4.389 -0.537 29.837 1.00 97.56 132 PRO A O 1
ATOM 1008 N N . CYS A 1 133 ? 6.007 0.286 28.517 1.00 97.75 133 CYS A N 1
ATOM 1009 C CA . CYS A 1 133 ? 5.691 -0.547 27.356 1.00 97.75 133 CYS A CA 1
ATOM 1010 C C . CYS A 1 133 ? 6.818 -1.523 27.056 1.00 97.75 133 CYS A C 1
ATOM 1012 O O . CYS A 1 133 ? 7.962 -1.108 26.873 1.00 97.75 133 CYS A O 1
ATOM 1014 N N . THR A 1 134 ? 6.478 -2.802 26.923 1.00 98.12 134 THR A N 1
ATOM 1015 C CA . THR A 1 134 ? 7.371 -3.833 26.388 1.00 98.12 134 THR A CA 1
ATOM 1016 C C . THR A 1 134 ? 6.887 -4.258 25.004 1.00 98.12 134 THR A C 1
ATOM 1018 O O . THR A 1 134 ? 5.728 -4.618 24.830 1.00 98.12 134 THR A O 1
ATOM 1021 N N . ILE A 1 135 ? 7.760 -4.227 24.002 1.00 98.19 135 ILE A N 1
ATOM 1022 C CA . ILE A 1 135 ? 7.443 -4.685 22.649 1.00 98.19 135 ILE A CA 1
ATOM 1023 C C . ILE A 1 135 ? 8.332 -5.871 22.309 1.00 98.19 135 ILE A C 1
ATOM 1025 O O . ILE A 1 135 ? 9.556 -5.739 22.273 1.00 98.19 135 ILE A O 1
ATOM 1029 N N . VAL A 1 136 ? 7.710 -7.016 22.047 1.00 97.75 136 VAL A N 1
ATOM 1030 C CA . VAL A 1 136 ? 8.404 -8.235 21.634 1.00 97.75 136 VAL A CA 1
ATOM 1031 C C . VAL A 1 136 ? 8.469 -8.288 20.110 1.00 97.75 136 VAL A C 1
ATOM 1033 O O . VAL A 1 136 ? 7.473 -8.041 19.423 1.00 97.75 136 VAL A O 1
ATOM 1036 N N . MET A 1 137 ? 9.653 -8.578 19.579 1.00 96.00 137 MET A N 1
ATOM 1037 C CA . MET A 1 137 ? 9.913 -8.706 18.146 1.00 96.00 137 MET A CA 1
ATOM 1038 C C . MET A 1 137 ? 10.826 -9.913 17.875 1.00 96.00 137 MET A C 1
ATOM 1040 O O . MET A 1 137 ? 11.645 -10.241 18.735 1.00 96.00 137 MET A O 1
ATOM 1044 N N . PRO A 1 138 ? 10.762 -10.532 16.683 1.00 94.06 138 PRO A N 1
ATOM 1045 C CA . PRO A 1 138 ? 11.716 -11.568 16.279 1.00 94.06 138 PRO A CA 1
ATOM 1046 C C . PRO A 1 138 ? 13.163 -11.063 16.285 1.00 94.06 138 PRO A C 1
ATOM 1048 O O . PRO A 1 138 ? 13.411 -9.888 15.990 1.00 94.06 138 PRO A O 1
ATOM 1051 N N . VAL A 1 139 ? 14.132 -11.948 16.527 1.00 93.94 139 VAL A N 1
ATOM 1052 C CA . VAL A 1 139 ? 15.570 -11.603 16.554 1.00 93.94 139 VAL A CA 1
ATOM 1053 C C . VAL A 1 139 ? 16.048 -11.036 15.215 1.00 93.94 139 VAL A C 1
ATOM 1055 O O . VAL A 1 139 ? 16.844 -10.101 15.190 1.00 93.94 139 VAL A O 1
ATOM 1058 N N . ALA A 1 140 ? 15.506 -11.530 14.100 1.00 89.12 140 ALA A N 1
ATOM 1059 C CA . ALA A 1 140 ? 15.835 -11.064 12.753 1.00 89.12 140 ALA A CA 1
ATOM 1060 C C . ALA A 1 140 ? 15.236 -9.685 12.393 1.00 89.12 140 ALA A C 1
ATOM 1062 O O . ALA A 1 140 ? 15.395 -9.216 11.264 1.00 89.12 140 ALA A O 1
ATOM 1063 N N . THR A 1 141 ? 14.529 -9.021 13.317 1.00 87.69 141 THR A N 1
ATOM 1064 C CA . THR A 1 141 ? 13.905 -7.721 13.045 1.00 87.69 141 THR A CA 1
ATOM 1065 C C . THR A 1 141 ? 14.970 -6.663 12.732 1.00 87.69 141 THR A C 1
ATOM 1067 O O . THR A 1 141 ? 15.852 -6.425 13.559 1.00 87.69 141 THR A O 1
ATOM 1070 N N . PRO A 1 142 ? 14.883 -5.963 11.581 1.00 84.50 142 PRO A N 1
ATOM 1071 C CA . PRO A 1 142 ? 15.843 -4.927 11.217 1.00 84.50 142 PRO A CA 1
ATOM 1072 C C . PRO A 1 142 ? 16.013 -3.863 12.305 1.00 84.50 142 PRO A C 1
ATOM 1074 O O . PRO A 1 142 ? 15.029 -3.352 12.848 1.00 84.50 142 PRO A O 1
ATOM 1077 N N . THR A 1 143 ? 17.259 -3.458 12.554 1.00 85.56 143 THR A N 1
ATOM 1078 C CA . THR A 1 143 ? 17.622 -2.495 13.609 1.00 85.56 143 THR A CA 1
ATOM 1079 C C . THR A 1 143 ? 16.897 -1.157 13.487 1.00 85.56 143 THR A C 1
ATOM 1081 O O . THR A 1 143 ? 16.581 -0.535 14.493 1.00 85.56 143 THR A O 1
ATOM 1084 N N . ILE A 1 144 ? 1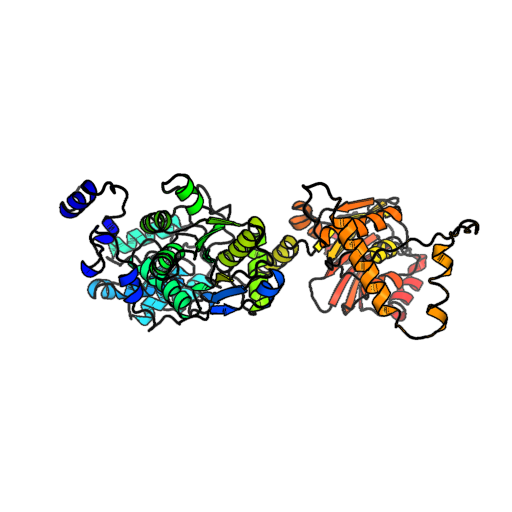6.556 -0.723 12.271 1.00 85.50 144 ILE A N 1
ATOM 1085 C CA . ILE A 1 144 ? 15.764 0.496 12.056 1.00 85.50 144 ILE A CA 1
ATOM 1086 C C . ILE A 1 144 ? 14.364 0.409 12.691 1.00 85.50 144 ILE A C 1
ATOM 1088 O O . ILE A 1 144 ? 13.880 1.387 13.257 1.00 85.50 144 ILE A O 1
ATOM 1092 N N . LYS A 1 145 ? 13.718 -0.766 12.655 1.00 86.69 145 LYS A N 1
ATOM 1093 C CA . LYS A 1 145 ? 12.378 -0.978 13.226 1.00 86.69 145 LYS A CA 1
ATOM 1094 C C . LYS A 1 145 ? 12.438 -1.026 14.754 1.00 86.69 145 LYS A C 1
ATOM 1096 O O . LYS A 1 145 ? 11.615 -0.396 15.417 1.00 86.69 145 LYS A O 1
ATOM 1101 N N . THR A 1 146 ? 13.445 -1.701 15.308 1.00 90.88 146 THR A N 1
ATOM 1102 C CA . THR A 1 146 ? 13.651 -1.779 16.761 1.00 90.88 146 THR A CA 1
ATOM 1103 C C . THR A 1 146 ? 14.044 -0.417 17.339 1.00 90.88 146 THR A C 1
ATOM 1105 O O . THR A 1 146 ? 13.464 0.015 18.334 1.00 90.88 146 THR A O 1
ATOM 1108 N N . ALA A 1 147 ? 14.942 0.317 16.674 1.00 89.88 147 ALA A N 1
ATOM 1109 C CA . ALA A 1 147 ? 15.366 1.656 17.076 1.00 89.88 147 ALA A CA 1
ATOM 1110 C C . ALA A 1 147 ? 14.213 2.668 17.054 1.00 89.88 147 ALA A C 1
ATOM 1112 O O . ALA A 1 147 ? 14.101 3.482 17.968 1.00 89.88 147 ALA A O 1
ATOM 1113 N N . ASN A 1 148 ? 13.321 2.603 16.059 1.00 88.88 148 ASN A N 1
ATOM 1114 C CA . ASN A 1 148 ? 12.152 3.483 15.992 1.00 88.88 148 ASN A CA 1
ATOM 1115 C C . ASN A 1 148 ? 11.223 3.308 17.197 1.00 88.88 148 ASN A C 1
ATOM 1117 O O . ASN A 1 148 ? 10.768 4.299 17.763 1.00 88.88 148 ASN A O 1
ATOM 1121 N N . VAL A 1 149 ? 10.975 2.064 17.607 1.00 93.19 149 VAL A N 1
ATOM 1122 C CA . VAL A 1 149 ? 10.129 1.748 18.765 1.00 93.19 149 VAL A CA 1
ATOM 1123 C C . VAL A 1 149 ? 10.828 2.098 20.080 1.00 93.19 149 VAL A C 1
ATOM 1125 O O . VAL A 1 149 ? 10.208 2.695 20.957 1.00 93.19 149 VAL A O 1
ATOM 1128 N N . ALA A 1 150 ? 12.129 1.820 20.194 1.00 92.81 150 ALA A N 1
ATOM 1129 C CA . ALA A 1 150 ? 12.924 2.210 21.358 1.00 92.81 150 ALA A CA 1
ATOM 1130 C C . ALA A 1 150 ? 12.974 3.738 21.541 1.00 92.81 150 ALA A C 1
ATOM 1132 O O . ALA A 1 150 ? 12.832 4.236 22.655 1.00 92.81 150 ALA A O 1
ATOM 1133 N N . ARG A 1 151 ? 13.093 4.500 20.445 1.00 92.69 151 ARG A N 1
ATOM 1134 C CA . ARG A 1 151 ? 13.062 5.974 20.447 1.00 92.69 151 ARG A CA 1
ATOM 1135 C C . ARG A 1 151 ? 11.735 6.537 20.962 1.00 92.69 151 ARG A C 1
ATOM 1137 O O . ARG A 1 151 ? 11.724 7.628 21.520 1.00 92.69 151 ARG A O 1
ATOM 1144 N N . LEU A 1 152 ? 10.635 5.803 20.794 1.00 93.06 152 LEU A N 1
ATOM 1145 C CA . LEU A 1 152 ? 9.325 6.156 21.348 1.00 93.06 152 LEU A CA 1
ATOM 1146 C C . LEU A 1 152 ? 9.191 5.806 22.843 1.00 93.06 152 LEU A C 1
ATOM 1148 O O . LEU A 1 152 ? 8.125 6.010 23.406 1.00 93.06 152 LEU A O 1
ATOM 1152 N N . GLY A 1 153 ? 10.246 5.297 23.491 1.00 90.19 153 GLY A N 1
ATOM 1153 C CA . GLY A 1 153 ? 10.285 5.036 24.933 1.00 90.19 153 GLY A CA 1
ATOM 1154 C C . GLY A 1 153 ? 9.878 3.621 25.349 1.00 90.19 153 GLY A C 1
ATOM 1155 O O . GLY A 1 153 ? 9.799 3.342 26.543 1.00 90.19 153 GLY A O 1
ATOM 1156 N N . ALA A 1 154 ? 9.633 2.712 24.401 1.00 96.12 154 ALA A N 1
ATOM 1157 C CA . ALA A 1 154 ? 9.305 1.324 24.716 1.00 96.12 154 ALA A CA 1
ATOM 1158 C C . ALA A 1 154 ? 10.557 0.450 24.895 1.00 96.12 154 ALA A C 1
ATOM 1160 O O . ALA A 1 154 ? 11.546 0.574 24.170 1.00 96.12 154 ALA A O 1
ATOM 1161 N N . LYS A 1 155 ? 10.486 -0.506 25.823 1.00 97.19 155 LYS A N 1
ATOM 1162 C CA . LYS A 1 155 ? 11.477 -1.571 25.982 1.00 97.19 155 LYS A CA 1
ATOM 1163 C C . LYS A 1 155 ? 11.291 -2.601 24.873 1.00 97.19 155 LYS A C 1
ATOM 1165 O O . LYS A 1 155 ? 10.274 -3.286 24.830 1.00 97.19 155 LYS A O 1
ATOM 1170 N N . VAL A 1 156 ? 12.285 -2.745 24.003 1.00 97.25 156 VAL A N 1
ATOM 1171 C CA . VAL A 1 156 ? 12.274 -3.777 22.959 1.00 97.25 156 VAL A CA 1
ATOM 1172 C C . VAL A 1 156 ? 12.871 -5.073 23.505 1.00 97.25 156 VAL A C 1
ATOM 1174 O O . VAL A 1 156 ? 13.955 -5.066 24.086 1.00 97.25 156 VAL A O 1
ATOM 1177 N N . VAL A 1 157 ? 12.166 -6.184 23.308 1.00 97.31 157 VAL A N 1
ATOM 1178 C CA . VAL A 1 157 ? 12.625 -7.543 23.615 1.00 97.31 157 VAL A CA 1
ATOM 1179 C C . VAL A 1 157 ? 12.721 -8.309 22.303 1.00 97.31 157 VAL A C 1
ATOM 1181 O O . VAL A 1 157 ? 11.720 -8.489 21.614 1.00 97.31 157 VAL A O 1
ATOM 1184 N N . LEU A 1 158 ? 13.931 -8.739 21.950 1.00 96.88 158 LEU A N 1
ATOM 1185 C CA . LEU A 1 158 ? 14.164 -9.572 20.775 1.00 96.88 158 LEU A CA 1
ATOM 1186 C C . LEU A 1 158 ? 14.131 -11.040 21.187 1.00 96.88 158 LEU A C 1
ATOM 1188 O O . LEU A 1 158 ? 14.958 -11.466 21.990 1.00 96.88 158 LEU A O 1
ATOM 1192 N N . HIS A 1 159 ? 13.173 -11.793 20.659 1.00 97.19 159 HIS A N 1
ATOM 1193 C 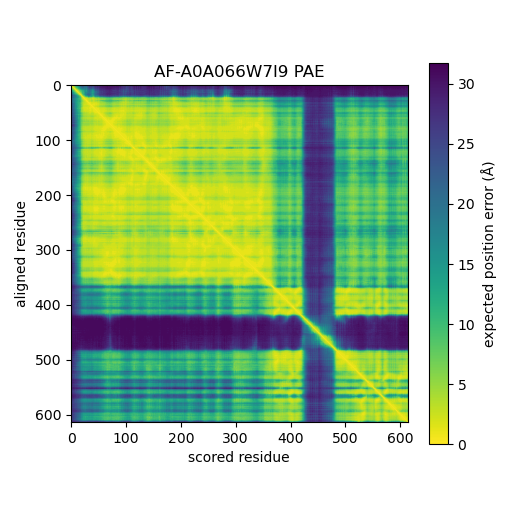CA . HIS A 1 159 ? 13.018 -13.210 20.956 1.00 97.19 159 HIS A CA 1
ATOM 1194 C C . HIS A 1 159 ? 12.387 -13.951 19.781 1.00 97.19 159 HIS A C 1
ATOM 1196 O O . HIS A 1 159 ? 11.461 -13.448 19.151 1.00 97.19 159 HIS A O 1
ATOM 1202 N N . GLY A 1 160 ? 12.861 -15.172 19.550 1.00 93.62 160 GLY A N 1
ATOM 1203 C CA . GLY A 1 160 ? 12.329 -16.071 18.538 1.00 93.62 160 GLY A CA 1
ATOM 1204 C C . GLY A 1 160 ? 12.877 -15.822 17.134 1.00 93.62 160 GLY A C 1
ATOM 1205 O O . GLY A 1 160 ? 13.338 -14.725 16.795 1.00 93.62 160 GLY A O 1
ATOM 1206 N N . ASN A 1 161 ? 12.832 -16.869 16.320 1.00 88.94 161 ASN A N 1
ATOM 1207 C CA . ASN A 1 161 ? 13.254 -16.856 14.921 1.00 88.94 161 ASN A CA 1
ATOM 1208 C C . ASN A 1 161 ? 12.209 -16.201 14.011 1.00 88.94 161 ASN A C 1
ATOM 1210 O O . ASN A 1 161 ? 12.561 -15.596 12.999 1.00 88.94 161 ASN A O 1
ATOM 1214 N N . ASP A 1 162 ? 10.937 -16.279 14.396 1.00 85.62 162 ASP A N 1
ATOM 1215 C CA . ASP A 1 162 ? 9.802 -15.770 13.638 1.00 85.62 162 ASP A CA 1
ATOM 1216 C C . ASP A 1 162 ? 8.772 -15.060 14.534 1.00 85.62 162 ASP A C 1
ATOM 1218 O O . ASP A 1 162 ? 8.959 -14.871 15.741 1.00 85.62 162 ASP A O 1
ATOM 1222 N N . PHE A 1 163 ? 7.689 -14.591 13.910 1.00 86.00 163 PHE A N 1
ATOM 1223 C CA . PHE A 1 163 ? 6.624 -13.867 14.598 1.00 86.00 163 PHE A CA 1
ATOM 1224 C C . PHE A 1 163 ? 5.855 -14.739 15.599 1.00 86.00 163 PHE A C 1
ATOM 1226 O O . PHE A 1 163 ? 5.421 -14.217 16.626 1.00 86.00 163 PHE A O 1
ATOM 1233 N N . ASP A 1 164 ? 5.691 -16.034 15.331 1.00 87.06 164 ASP A N 1
ATOM 1234 C CA . ASP A 1 164 ? 4.919 -16.930 16.191 1.00 87.06 164 ASP A CA 1
ATOM 1235 C C . ASP A 1 164 ? 5.696 -17.255 17.474 1.00 87.06 164 ASP A C 1
ATOM 1237 O O . ASP A 1 164 ? 5.130 -17.175 18.568 1.00 87.06 164 ASP A O 1
ATOM 1241 N N . GLU A 1 165 ? 7.008 -17.488 17.380 1.00 92.75 165 GLU A N 1
ATOM 1242 C CA . GLU A 1 165 ? 7.892 -17.623 18.544 1.00 92.75 165 GLU A CA 1
ATOM 1243 C C . GLU A 1 165 ? 7.964 -16.321 19.369 1.00 92.75 165 GLU A C 1
ATOM 1245 O O . GLU A 1 165 ? 7.911 -16.355 20.603 1.00 92.75 165 GLU A O 1
ATOM 1250 N N . ALA A 1 166 ? 8.037 -15.155 18.714 1.00 93.88 166 ALA A N 1
ATOM 1251 C CA . ALA A 1 166 ? 7.992 -13.854 19.390 1.00 93.88 166 ALA A CA 1
ATOM 1252 C C . ALA A 1 166 ? 6.644 -13.623 20.102 1.00 93.88 166 ALA A C 1
ATOM 1254 O O . ALA A 1 166 ? 6.588 -13.091 21.214 1.00 93.88 166 ALA A O 1
ATOM 1255 N N . LYS A 1 167 ? 5.540 -14.055 19.484 1.00 93.38 167 LYS A N 1
ATOM 1256 C CA . LYS A 1 167 ? 4.189 -13.965 20.047 1.00 93.38 167 LYS A CA 1
ATOM 1257 C C . LYS A 1 167 ? 4.021 -14.898 21.245 1.00 93.38 167 LYS A C 1
ATOM 1259 O O . LYS A 1 167 ? 3.454 -14.475 22.250 1.00 93.38 167 LYS A O 1
ATOM 1264 N N . ALA A 1 168 ? 4.534 -16.125 21.173 1.00 95.19 168 ALA A N 1
ATOM 1265 C CA . ALA A 1 168 ? 4.534 -17.058 22.298 1.00 95.19 168 ALA A CA 1
ATOM 1266 C C . ALA A 1 168 ? 5.294 -16.481 23.503 1.00 95.19 168 ALA A C 1
ATOM 1268 O O . ALA A 1 168 ? 4.783 -16.497 24.624 1.00 95.19 168 ALA A O 1
ATOM 1269 N N . GLU A 1 169 ? 6.460 -15.874 23.268 1.00 97.50 169 GLU A N 1
ATOM 1270 C CA . GLU A 1 169 ? 7.218 -15.195 24.322 1.00 97.50 169 GLU A CA 1
ATOM 1271 C C . GLU A 1 169 ? 6.477 -13.981 24.889 1.00 97.50 169 GLU A C 1
ATOM 1273 O O . GLU A 1 169 ? 6.461 -13.769 26.101 1.00 97.50 169 GLU A O 1
ATOM 1278 N N . CYS A 1 170 ? 5.798 -13.207 24.041 1.00 97.06 170 CYS A N 1
ATOM 1279 C CA . CYS A 1 170 ? 4.941 -12.112 24.489 1.00 97.06 170 CYS A CA 1
ATOM 1280 C C . CYS A 1 170 ? 3.866 -12.592 25.474 1.00 97.06 170 CYS A C 1
ATOM 1282 O O . CYS A 1 170 ? 3.652 -11.936 26.492 1.00 97.06 170 CYS A O 1
ATOM 1284 N N . PHE A 1 171 ? 3.212 -13.729 25.214 1.00 96.69 171 PHE A N 1
ATOM 1285 C CA . PHE A 1 171 ? 2.241 -14.305 26.151 1.00 96.69 171 PHE A CA 1
ATOM 1286 C C . PHE A 1 171 ? 2.899 -14.790 27.443 1.00 96.69 171 PHE A C 1
ATOM 1288 O O . PHE A 1 171 ? 2.401 -14.485 28.526 1.00 96.69 171 PHE A O 1
ATOM 1295 N N . ARG A 1 172 ? 4.045 -15.473 27.346 1.00 98.06 172 ARG A N 1
ATOM 1296 C CA . ARG A 1 172 ? 4.791 -15.964 28.513 1.00 98.06 172 ARG A CA 1
ATOM 1297 C C . ARG A 1 172 ? 5.208 -14.822 29.445 1.00 98.06 172 ARG A C 1
ATOM 1299 O O . ARG A 1 172 ? 5.033 -14.917 30.657 1.00 98.06 172 ARG A O 1
ATOM 1306 N N . LEU A 1 173 ? 5.732 -13.729 28.887 1.00 97.62 173 LEU A N 1
ATOM 1307 C CA . LEU A 1 173 ? 6.116 -12.529 29.638 1.00 97.62 173 LEU A CA 1
ATOM 1308 C C . LEU A 1 173 ? 4.898 -11.805 30.221 1.00 97.62 173 LEU A C 1
ATOM 1310 O O . LEU A 1 173 ? 4.963 -11.326 31.354 1.00 97.62 173 LEU A O 1
ATOM 1314 N N . ALA A 1 174 ? 3.794 -11.732 29.473 1.00 97.44 174 ALA A N 1
ATOM 1315 C CA . ALA A 1 174 ? 2.554 -11.143 29.964 1.00 97.44 174 ALA A CA 1
ATOM 1316 C C . ALA A 1 174 ? 2.040 -11.867 31.211 1.00 97.44 174 ALA A C 1
ATOM 1318 O O . ALA A 1 174 ? 1.723 -11.219 32.205 1.00 97.44 174 ALA A O 1
ATOM 1319 N N . GLU A 1 175 ? 2.016 -13.200 31.181 1.00 97.19 175 GLU A N 1
ATOM 1320 C CA . GLU A 1 175 ? 1.589 -14.029 32.307 1.00 97.19 175 GLU A CA 1
ATOM 1321 C C . GLU A 1 175 ? 2.569 -13.935 33.483 1.00 97.19 175 GLU A C 1
ATOM 1323 O O . GLU A 1 175 ? 2.157 -13.665 34.610 1.00 97.19 175 GLU A O 1
ATOM 1328 N N . GLN A 1 176 ? 3.874 -14.074 33.223 1.00 97.12 176 GLN A N 1
ATOM 1329 C CA . GLN A 1 176 ? 4.905 -14.063 34.263 1.00 97.12 176 GLN A CA 1
ATOM 1330 C C . GLN A 1 176 ? 4.945 -12.745 35.051 1.00 97.12 176 GLN A C 1
ATOM 1332 O O . GLN A 1 176 ? 5.161 -12.761 36.263 1.00 97.12 176 GLN A O 1
ATOM 1337 N N . TYR A 1 177 ? 4.779 -11.609 34.371 1.00 96.31 177 TYR A N 1
ATOM 1338 C CA . TYR A 1 177 ? 4.911 -10.279 34.973 1.00 96.31 177 TYR A CA 1
ATOM 1339 C C . TYR A 1 177 ? 3.568 -9.564 35.180 1.00 96.31 177 TYR A C 1
ATOM 1341 O O . TYR A 1 177 ? 3.542 -8.446 35.693 1.00 96.31 177 TYR A O 1
ATOM 1349 N N . GLY A 1 178 ? 2.448 -10.191 34.808 1.00 96.56 178 GLY A N 1
ATOM 1350 C CA . GLY A 1 178 ? 1.112 -9.603 34.907 1.00 96.56 178 GLY A CA 1
ATOM 1351 C C . GLY A 1 178 ? 0.915 -8.367 34.023 1.00 96.56 178 GLY A C 1
ATOM 1352 O O . GLY A 1 178 ? 0.200 -7.447 34.422 1.00 96.56 178 GLY A O 1
ATOM 1353 N N . LEU A 1 179 ? 1.570 -8.317 32.858 1.00 97.50 179 LEU A N 1
ATOM 1354 C CA . LEU A 1 179 ? 1.484 -7.190 31.923 1.00 97.50 179 LEU A CA 1
ATOM 1355 C C . LEU A 1 179 ? 0.196 -7.276 31.105 1.00 97.50 179 LEU A C 1
ATOM 1357 O O . LEU A 1 179 ? -0.178 -8.347 30.624 1.00 97.50 179 LEU A O 1
ATOM 1361 N N . ALA A 1 180 ? -0.461 -6.139 30.880 1.00 97.00 180 ALA A N 1
ATOM 1362 C CA . ALA A 1 180 ? -1.640 -6.106 30.023 1.00 97.00 180 ALA A CA 1
ATOM 1363 C C . ALA A 1 180 ? -1.236 -6.226 28.543 1.00 97.00 180 ALA A C 1
ATOM 1365 O O . ALA A 1 180 ? -0.468 -5.414 28.023 1.00 97.00 180 ALA A O 1
ATOM 1366 N N . ILE A 1 181 ? -1.760 -7.241 27.855 1.00 97.12 181 ILE A N 1
ATOM 1367 C CA . ILE A 1 181 ? -1.526 -7.438 26.420 1.00 97.12 181 ILE A CA 1
ATOM 1368 C C . ILE A 1 181 ? -2.358 -6.428 25.635 1.00 97.12 181 ILE A C 1
ATOM 1370 O O . ILE A 1 181 ? -3.559 -6.330 25.869 1.00 97.12 181 ILE A O 1
ATOM 1374 N N . ILE A 1 182 ? -1.741 -5.731 24.677 1.00 97.62 182 ILE A N 1
ATOM 1375 C CA . ILE A 1 182 ? -2.425 -4.788 23.780 1.00 97.62 182 ILE A CA 1
ATOM 1376 C C . ILE A 1 182 ? -2.615 -5.430 22.398 1.00 97.62 182 ILE A C 1
ATOM 1378 O O . ILE A 1 182 ? -1.647 -5.516 21.627 1.00 97.62 182 ILE A O 1
ATOM 1382 N N . PRO A 1 183 ? -3.834 -5.884 22.045 1.00 95.94 183 PRO A N 1
ATOM 1383 C CA . PRO A 1 183 ? -4.080 -6.556 20.775 1.00 95.94 183 PRO A CA 1
ATOM 1384 C C . PRO A 1 183 ? -3.975 -5.597 19.578 1.00 95.94 183 PRO A C 1
ATOM 1386 O O . PRO A 1 183 ? -4.329 -4.422 19.684 1.00 95.94 183 PRO A O 1
ATOM 1389 N N . PRO A 1 184 ? -3.538 -6.079 18.401 1.00 95.06 184 PRO A N 1
ATOM 1390 C CA . PRO A 1 184 ? -3.430 -5.253 17.196 1.00 95.06 184 PRO A CA 1
ATOM 1391 C C . PRO A 1 184 ? -4.763 -4.939 16.502 1.00 95.06 184 PRO A C 1
ATOM 1393 O O . PRO A 1 184 ? -4.780 -4.077 15.611 1.00 95.06 184 PRO A O 1
ATOM 1396 N N . PHE A 1 185 ? -5.839 -5.665 16.831 1.00 95.81 185 PHE A N 1
ATOM 1397 C CA . PHE A 1 185 ? -7.166 -5.489 16.225 1.00 95.81 185 PHE A CA 1
ATOM 1398 C C . PHE A 1 185 ? -8.320 -6.140 17.006 1.00 95.81 185 PHE A C 1
ATOM 1400 O O . PHE A 1 185 ? -9.369 -5.514 17.098 1.00 95.81 185 PHE A O 1
ATOM 1407 N N . ASP A 1 186 ? -8.154 -7.361 17.528 1.00 96.56 186 ASP A N 1
ATOM 1408 C CA . ASP A 1 186 ? -9.264 -8.171 18.064 1.00 96.56 186 ASP A CA 1
ATOM 1409 C C . ASP A 1 186 ? -9.582 -7.830 19.526 1.00 96.56 186 ASP A C 1
ATOM 1411 O O . ASP A 1 186 ? -9.241 -8.564 20.451 1.00 96.56 186 ASP A O 1
ATOM 1415 N N . ASP A 1 187 ? -10.131 -6.635 19.731 1.00 97.19 187 ASP A N 1
ATOM 1416 C CA . ASP A 1 187 ? -10.573 -6.144 21.032 1.00 97.19 187 ASP A CA 1
ATOM 1417 C C . ASP A 1 187 ? -11.629 -5.035 20.847 1.00 97.19 187 ASP A C 1
ATOM 1419 O O . ASP A 1 187 ? -11.391 -4.112 20.057 1.00 97.19 187 ASP A O 1
ATOM 1423 N N . PRO A 1 188 ? -12.757 -5.045 21.586 1.00 97.50 188 PRO A N 1
ATOM 1424 C CA . PRO A 1 188 ? -13.804 -4.036 21.433 1.00 97.50 188 PRO A CA 1
ATOM 1425 C C . PRO A 1 188 ? -13.330 -2.588 21.645 1.00 97.50 188 PRO A C 1
ATOM 1427 O O . PRO A 1 188 ? -13.786 -1.680 20.951 1.00 97.50 188 PRO A O 1
ATOM 1430 N N . GLN A 1 189 ? -12.394 -2.337 22.567 1.00 97.31 189 GLN A N 1
ATOM 1431 C CA . GLN A 1 189 ? -11.838 -0.996 22.786 1.00 97.31 189 GLN A CA 1
ATOM 1432 C C . GLN A 1 189 ? -10.891 -0.596 21.653 1.00 97.31 189 GLN A C 1
ATOM 1434 O O . GLN A 1 189 ? -10.869 0.569 21.248 1.00 97.31 189 GLN A O 1
ATOM 1439 N N . VAL A 1 190 ? -10.133 -1.543 21.097 1.00 98.31 190 VAL A N 1
ATOM 1440 C CA . VAL A 1 190 ? -9.307 -1.278 19.911 1.00 98.31 190 VAL A CA 1
ATOM 1441 C C . VAL A 1 190 ? -10.204 -0.918 18.728 1.00 98.31 190 VAL A C 1
ATOM 1443 O O . VAL A 1 190 ? -9.975 0.120 18.107 1.00 98.31 190 VAL A O 1
ATOM 1446 N N . ILE A 1 191 ? -11.248 -1.710 18.460 1.00 98.62 191 ILE A N 1
ATOM 1447 C CA . ILE A 1 191 ? -12.236 -1.478 17.393 1.00 98.62 191 ILE A CA 1
ATOM 1448 C C . ILE A 1 191 ? -12.917 -0.116 17.567 1.00 98.62 191 ILE A C 1
ATOM 1450 O O . ILE A 1 191 ? -12.967 0.664 16.616 1.00 98.62 191 ILE A O 1
ATOM 1454 N N . ALA A 1 192 ? -13.367 0.219 18.781 1.00 98.50 192 ALA A N 1
ATOM 1455 C CA . ALA A 1 192 ? -13.975 1.517 19.068 1.00 98.50 192 ALA A CA 1
ATOM 1456 C C . ALA A 1 192 ? -13.008 2.688 18.819 1.00 98.50 192 ALA A C 1
ATOM 1458 O O . ALA A 1 192 ? -13.391 3.700 18.232 1.00 98.50 192 ALA A O 1
ATOM 1459 N N . GLY A 1 193 ? -11.730 2.536 19.179 1.00 98.50 193 GLY A N 1
ATOM 1460 C CA . GLY A 1 193 ? -10.711 3.529 18.848 1.00 98.50 193 GLY A CA 1
ATOM 1461 C C . GLY A 1 193 ? -10.557 3.705 17.336 1.00 98.50 193 GLY A C 1
ATOM 1462 O O . GLY A 1 193 ? -10.533 4.839 16.859 1.00 98.50 193 GLY A O 1
ATOM 1463 N N . GLN A 1 194 ? -10.540 2.616 16.559 1.00 98.56 194 GLN A N 1
ATOM 1464 C CA . GLN A 1 194 ? -10.462 2.722 15.094 1.00 98.56 194 GLN A CA 1
ATOM 1465 C C . GLN A 1 194 ? -11.725 3.341 14.483 1.00 98.56 194 GLN A C 1
ATOM 1467 O O . GLN A 1 194 ? -11.632 4.107 13.526 1.00 98.56 194 GLN A O 1
ATOM 1472 N N . GLY A 1 195 ? -12.900 3.076 15.060 1.00 98.62 195 GLY A N 1
ATOM 1473 C CA . GLY A 1 195 ? -14.179 3.619 14.600 1.00 98.62 195 GLY A CA 1
ATOM 1474 C C . GLY A 1 195 ? -14.287 5.142 14.672 1.00 98.62 195 GLY A C 1
ATOM 1475 O O . GLY A 1 195 ? -15.099 5.736 13.962 1.00 98.62 195 GLY A O 1
ATOM 1476 N N . THR A 1 196 ? -13.405 5.807 15.423 1.00 98.81 196 THR A N 1
ATOM 1477 C CA . THR A 1 196 ? -13.278 7.273 15.385 1.00 98.81 196 THR A CA 1
ATOM 1478 C C . THR A 1 196 ? -12.906 7.808 13.998 1.00 98.81 196 THR A C 1
ATOM 1480 O O . THR A 1 196 ? -13.276 8.931 13.666 1.00 98.81 196 THR A O 1
ATOM 1483 N N . VAL A 1 197 ? -12.276 6.997 13.136 1.00 98.81 197 VAL A N 1
ATOM 1484 C CA . VAL A 1 197 ? -12.087 7.333 11.714 1.00 98.81 197 VAL A CA 1
ATOM 1485 C C . VAL A 1 197 ? -13.439 7.548 11.027 1.00 98.81 197 VAL A C 1
ATOM 1487 O O . VAL A 1 197 ? -13.599 8.520 10.291 1.00 98.81 197 VAL A O 1
ATOM 1490 N N . GLY A 1 198 ? -14.431 6.696 11.314 1.00 98.50 198 GLY A N 1
ATOM 1491 C CA . GLY A 1 198 ? -15.799 6.833 10.809 1.00 98.50 198 GLY A CA 1
ATOM 1492 C C . GLY A 1 198 ? -16.488 8.108 11.305 1.00 98.50 198 GLY A C 1
ATOM 1493 O O . GLY A 1 198 ? -17.160 8.777 10.524 1.00 98.50 198 GLY A O 1
ATOM 1494 N N . VAL A 1 199 ? -16.258 8.499 12.567 1.00 98.62 199 VAL A N 1
ATOM 1495 C CA . VAL A 1 199 ? -16.744 9.781 13.121 1.00 98.62 199 VAL A CA 1
ATOM 1496 C C . VAL A 1 199 ? -16.214 10.953 12.311 1.00 98.62 199 VAL A C 1
ATOM 1498 O O . VAL A 1 199 ? -16.971 11.844 11.929 1.00 98.62 199 VAL A O 1
ATOM 1501 N N . GLU A 1 200 ? -14.906 10.966 12.061 1.00 98.62 200 GLU A N 1
ATOM 1502 C CA . GLU A 1 200 ? -14.271 12.052 11.325 1.00 98.62 200 GLU A CA 1
ATOM 1503 C C . GLU A 1 200 ? -14.769 12.108 9.882 1.00 98.62 200 GLU A C 1
ATOM 1505 O O . GLU A 1 200 ? -15.147 13.186 9.434 1.00 98.62 200 GLU A O 1
ATOM 1510 N N . VAL A 1 201 ? -14.849 10.966 9.192 1.00 98.44 201 VAL A N 1
ATOM 1511 C CA . VAL A 1 201 ? -15.377 10.884 7.822 1.00 98.44 201 VAL A CA 1
ATOM 1512 C C . VAL A 1 201 ? -16.789 11.466 7.744 1.00 98.44 201 VAL A C 1
ATOM 1514 O O . VAL A 1 201 ? -17.009 12.394 6.970 1.00 98.44 201 VAL A O 1
ATOM 1517 N N . CYS A 1 202 ? -17.714 11.014 8.595 1.00 98.19 202 CYS A N 1
ATOM 1518 C CA . CYS A 1 202 ? -19.098 11.498 8.583 1.00 98.19 202 CYS A CA 1
ATOM 1519 C C . CYS A 1 202 ? -19.237 12.990 8.923 1.00 98.19 202 CYS A C 1
ATOM 1521 O O . CYS A 1 202 ? -20.231 13.608 8.554 1.00 98.19 202 CYS A O 1
ATOM 1523 N N . ARG A 1 203 ? -18.272 13.578 9.643 1.00 97.88 203 ARG A N 1
ATOM 1524 C CA . ARG A 1 203 ? -18.261 15.013 9.981 1.00 97.88 203 ARG A CA 1
ATOM 1525 C C . ARG A 1 203 ? -17.585 15.883 8.924 1.00 97.88 203 ARG A C 1
ATOM 1527 O O . ARG A 1 203 ? -17.837 17.083 8.887 1.00 97.88 203 ARG A O 1
ATOM 1534 N N . GLN A 1 204 ? -16.690 15.313 8.122 1.00 98.50 204 GLN A N 1
ATOM 1535 C CA . GLN A 1 204 ? -15.854 16.046 7.168 1.00 98.50 204 GLN A CA 1
ATOM 1536 C C . GLN A 1 204 ? -16.473 16.146 5.770 1.00 98.50 204 GLN A C 1
ATOM 1538 O O . GLN A 1 204 ? -15.960 16.894 4.941 1.00 98.50 204 GLN A O 1
ATOM 1543 N N . THR A 1 205 ? -17.553 15.415 5.492 1.00 97.62 205 THR A N 1
ATOM 1544 C CA . THR A 1 205 ? -18.243 15.455 4.200 1.00 97.62 205 THR A CA 1
ATOM 1545 C C . THR A 1 205 ? -19.746 15.237 4.346 1.00 97.62 205 THR A C 1
ATOM 1547 O O . THR A 1 205 ? -20.228 14.719 5.352 1.00 97.62 205 THR A O 1
ATOM 1550 N N . ASP A 1 206 ? -20.490 15.629 3.316 1.00 97.44 206 ASP A N 1
ATOM 1551 C CA . ASP A 1 206 ? -21.916 15.355 3.196 1.00 97.44 206 ASP A CA 1
ATOM 1552 C C . ASP A 1 206 ? -22.136 13.886 2.808 1.00 97.44 206 ASP A C 1
ATOM 1554 O O . ASP A 1 206 ? -22.029 13.503 1.640 1.00 97.44 206 ASP A O 1
ATOM 1558 N N . MET A 1 207 ? -22.456 13.060 3.807 1.00 97.94 207 MET A N 1
ATOM 1559 C CA . MET A 1 207 ? -22.672 11.622 3.628 1.00 97.94 207 MET A CA 1
ATOM 1560 C C . MET A 1 207 ? -23.870 11.283 2.730 1.00 97.94 207 MET A C 1
ATOM 1562 O O . MET A 1 207 ? -23.967 10.142 2.295 1.00 97.94 207 MET A O 1
ATOM 1566 N N . SER A 1 208 ? -24.761 12.232 2.409 1.00 97.38 208 SER A N 1
ATOM 1567 C CA . SER A 1 208 ? -25.844 11.998 1.438 1.00 97.38 208 SER A CA 1
ATOM 1568 C C . SER A 1 208 ? -25.359 11.872 -0.006 1.00 97.38 208 SER A C 1
ATOM 1570 O O . SER A 1 208 ? -26.100 11.386 -0.856 1.00 97.38 208 SER A O 1
ATOM 1572 N N . LYS A 1 209 ? -24.116 12.289 -0.274 1.00 97.62 209 LYS A N 1
ATOM 1573 C CA . LYS A 1 209 ? -23.479 12.234 -1.594 1.00 97.62 209 LYS A CA 1
ATOM 1574 C C . LYS A 1 209 ? -22.479 11.093 -1.735 1.00 97.62 209 LYS A C 1
ATOM 1576 O O . LYS A 1 209 ? -21.938 10.923 -2.820 1.00 97.62 209 LYS A O 1
ATOM 1581 N N . VAL A 1 210 ? -22.177 10.379 -0.649 1.00 98.56 210 VAL A N 1
ATOM 1582 C CA . VAL A 1 210 ? -21.139 9.341 -0.602 1.00 98.56 210 VAL A CA 1
ATOM 1583 C C . VAL A 1 210 ? -21.743 7.996 -0.982 1.00 98.56 210 VAL A C 1
ATOM 1585 O O . VAL A 1 210 ? -22.682 7.539 -0.351 1.00 98.56 210 VAL A O 1
ATOM 1588 N N . ASP A 1 211 ? -21.172 7.314 -1.967 1.00 98.62 211 ASP A N 1
ATOM 1589 C CA . ASP A 1 211 ? -21.653 6.003 -2.404 1.00 98.62 211 ASP A CA 1
ATOM 1590 C C . ASP A 1 211 ? -20.996 4.855 -1.627 1.00 98.62 211 ASP A C 1
ATOM 1592 O O . ASP A 1 211 ? -21.666 3.883 -1.272 1.00 98.62 211 ASP A O 1
ATOM 1596 N N . ALA A 1 212 ? -19.689 4.945 -1.350 1.00 98.75 212 ALA A N 1
ATOM 1597 C CA . ALA A 1 212 ? -18.986 3.927 -0.570 1.00 98.75 212 ALA A CA 1
ATOM 1598 C C . ALA A 1 212 ? -17.738 4.443 0.166 1.00 98.75 212 ALA A C 1
ATOM 1600 O O . ALA A 1 212 ? -17.052 5.360 -0.295 1.00 98.75 212 ALA A O 1
ATOM 1601 N N . VAL A 1 213 ? -17.423 3.791 1.288 1.00 98.88 213 VAL A N 1
ATOM 1602 C CA . VAL A 1 213 ? -16.201 3.954 2.085 1.00 98.88 213 VAL A CA 1
ATOM 1603 C C . VAL A 1 213 ? -15.388 2.659 2.035 1.00 98.88 213 VAL A C 1
ATOM 1605 O O . VAL A 1 213 ? -15.896 1.595 2.382 1.00 98.88 213 VAL A O 1
ATOM 1608 N N . PHE A 1 214 ? -14.119 2.750 1.645 1.00 98.94 214 PHE A N 1
ATOM 1609 C CA . PHE A 1 214 ? -13.206 1.619 1.490 1.00 98.94 214 PHE A CA 1
ATOM 1610 C C . PHE A 1 214 ? -12.168 1.587 2.613 1.00 98.94 214 PHE A C 1
ATOM 1612 O O . PHE A 1 214 ? -11.530 2.601 2.914 1.00 98.94 214 PHE A O 1
ATOM 1619 N N . CYS A 1 215 ? -11.968 0.414 3.213 1.00 98.75 215 CYS A N 1
ATOM 1620 C CA . CYS A 1 215 ? -10.976 0.180 4.265 1.00 98.75 215 CYS A CA 1
ATOM 1621 C C . CYS A 1 215 ? -10.114 -1.044 3.943 1.00 98.75 215 CYS A C 1
ATOM 1623 O O . CYS A 1 215 ? -10.627 -2.086 3.545 1.00 98.75 215 CYS A O 1
ATOM 1625 N N . CYS A 1 216 ? -8.803 -0.942 4.174 1.00 98.19 216 CYS A N 1
ATOM 1626 C CA . CYS A 1 216 ? -7.912 -2.098 4.113 1.00 98.19 216 CYS A CA 1
ATOM 1627 C C . CYS A 1 216 ? -8.245 -3.097 5.231 1.00 98.19 216 CYS A C 1
ATOM 1629 O O . CYS A 1 216 ? -8.574 -2.697 6.357 1.00 98.19 216 CYS A O 1
ATOM 1631 N N . VAL A 1 217 ? -8.086 -4.387 4.955 1.00 98.25 217 VAL A N 1
ATOM 1632 C CA . VAL A 1 217 ? -8.348 -5.460 5.914 1.00 98.25 217 VAL A CA 1
ATOM 1633 C C . VAL A 1 217 ? -7.096 -6.301 6.103 1.00 98.25 217 VAL A C 1
ATOM 1635 O O . VAL A 1 217 ? -6.532 -6.822 5.157 1.00 98.25 217 VAL A O 1
ATOM 1638 N N . GLY A 1 218 ? -6.658 -6.390 7.357 1.00 95.12 218 GLY A N 1
ATOM 1639 C CA . GLY A 1 218 ? -5.804 -7.476 7.837 1.00 95.12 218 GLY A CA 1
ATOM 1640 C C . GLY A 1 218 ? -6.586 -8.247 8.889 1.00 95.12 218 GLY A C 1
ATOM 1641 O O . GLY A 1 218 ? -7.430 -9.070 8.585 1.00 95.12 218 GLY A O 1
ATOM 1642 N N . GLY A 1 219 ? -6.429 -7.865 10.157 1.00 95.06 219 GLY A N 1
ATOM 1643 C CA . GLY A 1 219 ? -7.246 -8.418 11.246 1.00 95.06 219 GLY A CA 1
ATOM 1644 C C . GLY A 1 219 ? -8.657 -7.820 11.396 1.00 95.06 219 GLY A C 1
ATOM 1645 O O . GLY A 1 219 ? -9.338 -8.116 12.371 1.00 95.06 219 GLY A O 1
ATOM 1646 N N . GLY A 1 220 ? -9.099 -6.944 10.487 1.00 97.25 220 GLY A N 1
ATOM 1647 C CA . GLY A 1 220 ? -10.473 -6.406 10.451 1.00 97.25 220 GLY A CA 1
ATOM 1648 C C . GLY A 1 220 ? -10.807 -5.242 11.395 1.00 97.25 220 GLY A C 1
ATOM 1649 O O . GLY A 1 220 ? -11.853 -4.627 11.233 1.00 97.25 220 GLY A O 1
ATOM 1650 N N . GLY A 1 221 ? -9.934 -4.868 12.338 1.00 98.25 221 GLY A N 1
ATOM 1651 C CA . GLY A 1 221 ? -10.266 -3.858 13.362 1.00 98.25 221 GLY A CA 1
ATOM 1652 C C . GLY A 1 221 ? -10.644 -2.468 12.824 1.00 98.25 221 GLY A C 1
ATOM 1653 O O . GLY A 1 221 ? -11.544 -1.830 13.364 1.00 98.25 221 GLY A O 1
ATOM 1654 N N . LEU A 1 222 ? -9.988 -2.004 11.751 1.00 98.69 222 LEU A N 1
ATOM 1655 C CA . LEU A 1 222 ? -10.330 -0.732 11.096 1.00 98.69 222 LEU A CA 1
ATOM 1656 C C . LEU A 1 222 ? -11.702 -0.801 10.422 1.00 98.69 222 LEU A C 1
ATOM 1658 O O . LEU A 1 222 ? -12.552 0.044 10.686 1.00 98.69 222 LEU A O 1
ATOM 1662 N N . LEU A 1 223 ? -11.905 -1.817 9.577 1.00 98.81 223 LEU A N 1
ATOM 1663 C CA . LEU A 1 223 ? -13.152 -2.022 8.845 1.00 98.81 223 LEU A CA 1
ATOM 1664 C C . LEU A 1 223 ? -14.333 -2.174 9.807 1.00 98.81 223 LEU A C 1
ATOM 1666 O O . LEU A 1 223 ? -15.320 -1.465 9.652 1.00 98.81 223 LEU A O 1
ATOM 1670 N N . ALA A 1 224 ? -14.198 -3.017 10.833 1.00 98.69 224 ALA A N 1
ATOM 1671 C CA . ALA A 1 224 ? -15.220 -3.232 11.852 1.00 98.69 224 ALA A CA 1
ATOM 1672 C C . ALA A 1 224 ? -15.610 -1.922 12.555 1.00 98.69 224 ALA A C 1
ATOM 1674 O O . ALA A 1 224 ? -16.791 -1.598 12.653 1.00 98.69 224 ALA A O 1
ATOM 1675 N N . GLY A 1 225 ? -14.626 -1.130 12.997 1.00 98.62 225 GLY A N 1
ATOM 1676 C CA . GLY A 1 225 ? -14.884 0.137 13.682 1.00 98.62 225 GLY A CA 1
ATOM 1677 C C . GLY A 1 225 ? -15.551 1.176 12.778 1.00 98.62 225 GLY A C 1
ATOM 1678 O O . GLY A 1 225 ? -16.502 1.842 13.191 1.00 98.62 225 GLY A O 1
ATOM 1679 N N . VAL A 1 226 ? -15.074 1.315 11.536 1.00 98.81 226 VAL A N 1
ATOM 1680 C CA . VAL A 1 226 ? -15.658 2.239 10.552 1.00 98.81 226 VAL A CA 1
ATOM 1681 C C . VAL A 1 226 ? -17.077 1.804 10.183 1.00 98.81 226 VAL A C 1
ATOM 1683 O O . VAL A 1 226 ? -17.979 2.639 10.212 1.00 98.81 226 VAL A O 1
ATOM 1686 N N . ALA A 1 227 ? -17.302 0.516 9.909 1.00 98.69 227 ALA A N 1
ATOM 1687 C CA . ALA A 1 227 ? -18.619 -0.032 9.592 1.00 98.69 227 ALA A CA 1
ATOM 1688 C C . ALA A 1 227 ? -19.613 0.184 10.741 1.00 98.69 227 ALA A C 1
ATOM 1690 O O . ALA A 1 227 ? -20.701 0.712 10.510 1.00 98.69 227 ALA A O 1
ATOM 1691 N N . ALA A 1 228 ? -19.210 -0.116 11.982 1.00 98.31 228 ALA A N 1
ATOM 1692 C CA . ALA A 1 228 ? -20.032 0.067 13.179 1.00 98.31 228 ALA A CA 1
ATOM 1693 C C . ALA A 1 228 ? -20.547 1.500 13.352 1.00 98.31 228 ALA A C 1
ATOM 1695 O O . ALA A 1 228 ? -21.687 1.699 13.775 1.00 98.31 228 ALA A O 1
ATOM 1696 N N . TYR A 1 229 ? -19.741 2.504 13.000 1.00 98.56 229 TYR A N 1
ATOM 1697 C CA . TYR A 1 229 ? -20.173 3.897 13.056 1.00 98.56 229 TYR A CA 1
ATOM 1698 C C . TYR A 1 229 ? -20.980 4.314 11.822 1.00 98.56 229 TYR A C 1
ATOM 1700 O O . TYR A 1 229 ? -22.085 4.847 11.944 1.00 98.56 229 TYR A O 1
ATOM 1708 N N . VAL A 1 230 ? -20.444 4.070 10.622 1.00 98.44 230 VAL A N 1
ATOM 1709 C CA . VAL A 1 230 ? -21.033 4.537 9.358 1.00 98.44 230 VAL A CA 1
ATOM 1710 C C . VAL A 1 230 ? -22.424 3.942 9.162 1.00 98.44 230 VAL A C 1
ATOM 1712 O O . VAL A 1 230 ? -23.352 4.690 8.874 1.00 98.44 230 VAL A O 1
ATOM 1715 N N . LYS A 1 231 ? -22.619 2.644 9.424 1.00 97.88 231 LYS A N 1
ATOM 1716 C CA . LYS A 1 231 ? -23.924 1.978 9.269 1.00 97.88 231 LYS A CA 1
ATOM 1717 C C . LYS A 1 231 ? -25.001 2.449 10.241 1.00 97.88 231 LYS A C 1
ATOM 1719 O O . LYS A 1 231 ? -26.181 2.210 10.006 1.00 97.88 231 LYS A O 1
ATOM 1724 N N . ARG A 1 232 ? -24.618 3.126 11.324 1.00 96.50 232 ARG A N 1
ATOM 1725 C CA . ARG A 1 232 ? -25.554 3.685 12.310 1.00 96.50 232 ARG A CA 1
ATOM 1726 C C . ARG A 1 232 ? -25.913 5.143 12.037 1.00 96.50 232 ARG A C 1
ATOM 1728 O O . ARG A 1 232 ? -26.969 5.578 12.484 1.00 96.50 232 ARG A O 1
ATOM 1735 N N . ILE A 1 233 ? -25.034 5.889 11.365 1.00 97.25 233 ILE A N 1
ATOM 1736 C CA . ILE A 1 233 ? -25.119 7.354 11.257 1.00 97.25 233 ILE A CA 1
ATOM 1737 C C . ILE A 1 233 ? -25.333 7.834 9.821 1.00 97.25 233 ILE A C 1
ATOM 1739 O O . ILE A 1 233 ? -26.080 8.787 9.604 1.00 97.25 233 ILE A O 1
ATOM 1743 N N . ALA A 1 234 ? -24.665 7.219 8.847 1.00 97.12 234 ALA A N 1
ATOM 1744 C CA . ALA A 1 234 ? -24.771 7.622 7.454 1.00 97.12 234 ALA A CA 1
ATOM 1745 C C . ALA A 1 234 ? -26.102 7.150 6.837 1.00 97.12 234 ALA A C 1
ATOM 1747 O O . ALA A 1 234 ? -26.722 6.209 7.343 1.00 97.12 234 ALA A O 1
ATOM 1748 N N . PRO A 1 235 ? -26.555 7.772 5.733 1.00 97.62 235 PRO A N 1
ATOM 1749 C CA . PRO A 1 235 ? -27.717 7.291 4.998 1.00 97.62 235 PRO A CA 1
ATOM 1750 C C . PRO A 1 235 ? -27.584 5.805 4.611 1.00 97.62 235 PRO A C 1
ATOM 1752 O O . PRO A 1 235 ? -26.490 5.373 4.249 1.00 97.62 235 PRO A O 1
ATOM 1755 N N . PRO A 1 236 ? -28.679 5.018 4.606 1.00 95.50 236 PRO A N 1
ATOM 1756 C CA . PRO A 1 236 ? -28.607 3.565 4.405 1.00 95.50 236 PRO A CA 1
ATOM 1757 C C . PRO A 1 236 ? -27.965 3.102 3.089 1.00 95.50 236 PRO A C 1
ATOM 1759 O O . PRO A 1 236 ? -27.520 1.964 2.998 1.00 95.50 236 PRO A O 1
ATOM 1762 N N . HIS A 1 237 ? -27.924 3.965 2.068 1.00 97.50 237 HIS A N 1
ATOM 1763 C CA . HIS A 1 237 ? -27.320 3.641 0.775 1.00 97.50 237 HIS A CA 1
ATOM 1764 C C . HIS A 1 237 ? -25.783 3.631 0.800 1.00 97.50 237 HIS A C 1
ATOM 1766 O O . HIS A 1 237 ? -25.178 3.071 -0.114 1.00 97.50 237 HIS A O 1
ATOM 1772 N N . VAL A 1 238 ? -25.152 4.252 1.807 1.00 98.62 238 VAL A N 1
ATOM 1773 C CA . VAL A 1 238 ? -23.692 4.338 1.904 1.00 98.62 238 VAL A CA 1
ATOM 1774 C C . VAL A 1 238 ? -23.124 2.954 2.201 1.00 98.62 238 VAL A C 1
ATOM 1776 O O . VAL A 1 238 ? -23.388 2.360 3.256 1.00 98.62 238 VAL A O 1
ATOM 1779 N N . LYS A 1 239 ? -22.305 2.443 1.282 1.00 98.75 239 LYS A N 1
ATOM 1780 C CA . LYS A 1 239 ? -21.627 1.157 1.454 1.00 98.75 239 LYS A CA 1
ATOM 1781 C C . LYS A 1 239 ? -20.333 1.304 2.254 1.00 98.75 239 LYS A C 1
ATOM 1783 O O . LYS A 1 239 ? -19.639 2.313 2.159 1.00 98.75 239 LYS A O 1
ATOM 1788 N N . VAL A 1 240 ? -19.973 0.277 3.007 1.00 98.81 240 VAL A N 1
ATOM 1789 C CA . VAL A 1 240 ? -18.680 0.103 3.663 1.00 98.81 240 VAL A CA 1
ATOM 1790 C C . VAL A 1 240 ? -18.080 -1.191 3.133 1.00 98.81 240 VAL A C 1
ATOM 1792 O O . VAL A 1 240 ? -18.650 -2.265 3.311 1.00 98.81 240 VAL A O 1
ATOM 1795 N N . ILE A 1 241 ? -16.953 -1.070 2.439 1.00 98.88 241 ILE A N 1
ATOM 1796 C CA . ILE A 1 241 ? -16.348 -2.149 1.658 1.00 98.88 241 ILE A CA 1
ATOM 1797 C C . ILE A 1 241 ? -14.941 -2.423 2.187 1.00 98.88 241 ILE A C 1
ATOM 1799 O O . ILE A 1 241 ? -14.119 -1.510 2.331 1.00 98.88 241 ILE A O 1
ATOM 1803 N N . GLY A 1 242 ? -14.661 -3.689 2.482 1.00 98.75 242 GLY A N 1
ATOM 1804 C CA . GLY A 1 242 ? -13.325 -4.146 2.843 1.00 98.75 242 GLY A CA 1
ATOM 1805 C C . GLY A 1 242 ? -12.472 -4.438 1.613 1.00 98.75 242 GLY A C 1
ATOM 1806 O O . GLY A 1 242 ? -12.982 -4.838 0.568 1.00 98.75 242 GLY A O 1
ATOM 1807 N N . VAL A 1 243 ? -11.162 -4.246 1.735 1.00 98.81 243 VAL A N 1
ATOM 1808 C CA . VAL A 1 243 ? -10.204 -4.566 0.672 1.00 98.81 243 VAL A CA 1
ATOM 1809 C C . VAL A 1 243 ? -9.075 -5.437 1.212 1.00 98.81 243 VAL A C 1
ATOM 1811 O O . VAL A 1 243 ? -8.426 -5.060 2.191 1.00 98.81 243 VAL A O 1
ATOM 1814 N N . GLU A 1 244 ? -8.831 -6.562 0.544 1.00 98.38 244 GLU A N 1
ATOM 1815 C CA . GLU A 1 244 ? -7.772 -7.541 0.829 1.00 98.38 244 GLU A CA 1
ATOM 1816 C C . GLU A 1 244 ? -6.911 -7.799 -0.416 1.00 98.38 244 GLU A C 1
ATOM 1818 O O . GLU A 1 244 ? -7.283 -7.440 -1.538 1.00 98.38 244 GLU A O 1
ATOM 1823 N N . THR A 1 245 ? -5.751 -8.429 -0.235 1.00 97.12 245 THR A N 1
ATOM 1824 C CA . THR A 1 245 ? -4.998 -9.005 -1.354 1.00 97.12 245 THR A CA 1
ATOM 1825 C C . THR A 1 245 ? -5.447 -10.432 -1.630 1.00 97.12 245 THR A C 1
ATOM 1827 O O . THR A 1 245 ? -5.887 -11.128 -0.720 1.00 97.12 245 THR A O 1
ATOM 1830 N N . TYR A 1 246 ? -5.304 -10.905 -2.871 1.00 95.62 246 TYR A N 1
ATOM 1831 C CA . TYR A 1 246 ? -5.612 -12.305 -3.215 1.00 95.62 246 TYR A CA 1
ATOM 1832 C C . TYR A 1 246 ? -4.826 -13.331 -2.384 1.00 95.62 246 TYR A C 1
ATOM 1834 O O . TYR A 1 246 ? -5.314 -14.429 -2.135 1.00 95.62 246 TYR A O 1
ATOM 1842 N N . ASP A 1 247 ? -3.612 -12.978 -1.966 1.00 92.62 247 ASP A N 1
ATOM 1843 C CA . ASP A 1 247 ? -2.726 -13.813 -1.156 1.00 92.62 247 ASP A CA 1
ATOM 1844 C C . ASP A 1 247 ? -2.897 -13.599 0.361 1.00 92.62 247 ASP A C 1
ATOM 1846 O O . ASP A 1 247 ? -2.136 -14.167 1.138 1.00 92.62 247 ASP A O 1
ATOM 1850 N N . ALA A 1 248 ? -3.863 -12.785 0.803 1.00 94.44 248 ALA A N 1
ATOM 1851 C CA . ALA A 1 248 ? -4.180 -12.561 2.215 1.00 94.44 248 ALA A CA 1
ATOM 1852 C C . ALA A 1 248 ? -5.681 -12.227 2.413 1.00 94.44 248 ALA A C 1
ATOM 1854 O O . ALA A 1 248 ? -6.037 -11.272 3.099 1.00 94.44 248 ALA A O 1
ATOM 1855 N N . ASP A 1 249 ? -6.575 -13.015 1.801 1.00 96.56 249 ASP A N 1
ATOM 1856 C CA . ASP A 1 249 ? -8.030 -12.784 1.749 1.00 96.56 249 ASP A CA 1
ATOM 1857 C C . ASP A 1 249 ? -8.824 -13.490 2.871 1.00 96.56 249 ASP A C 1
ATOM 1859 O O . ASP A 1 249 ? -9.864 -14.120 2.642 1.00 96.56 249 ASP A O 1
ATOM 1863 N N . ALA A 1 250 ? -8.315 -13.411 4.106 1.00 96.38 250 ALA A N 1
ATOM 1864 C CA . ALA A 1 250 ? -8.840 -14.160 5.249 1.00 96.38 250 ALA A CA 1
ATOM 1865 C C . ALA A 1 250 ? -10.293 -13.792 5.586 1.00 96.38 250 ALA A C 1
ATOM 1867 O O . ALA A 1 250 ? -11.099 -14.688 5.856 1.00 96.38 250 ALA A O 1
ATOM 1868 N N . LEU A 1 251 ? -10.657 -12.504 5.573 1.00 97.56 251 LEU A N 1
ATOM 1869 C CA . LEU A 1 251 ? -12.030 -12.072 5.840 1.00 97.56 251 LEU A CA 1
ATOM 1870 C C . LEU A 1 251 ? -12.959 -12.472 4.694 1.00 97.56 251 LEU A C 1
ATOM 1872 O O . LEU A 1 251 ? -14.040 -12.983 4.967 1.00 97.56 251 LEU A O 1
ATOM 1876 N N . THR A 1 252 ? -12.539 -12.290 3.440 1.00 97.81 252 THR A N 1
ATOM 1877 C CA . THR A 1 252 ? -13.337 -12.653 2.260 1.00 97.81 252 THR A CA 1
ATOM 1878 C C . THR A 1 252 ? -13.745 -14.123 2.313 1.00 97.81 252 THR A C 1
ATOM 1880 O O . THR A 1 252 ? -14.937 -14.422 2.295 1.00 97.81 252 THR A O 1
ATOM 1883 N N . ARG A 1 253 ? -12.784 -15.040 2.495 1.00 96.94 253 ARG A N 1
ATOM 1884 C CA . ARG A 1 253 ? -13.085 -16.479 2.611 1.00 96.94 253 ARG A CA 1
ATOM 1885 C C . ARG A 1 253 ? -13.928 -16.803 3.839 1.00 96.94 253 ARG A C 1
ATOM 1887 O O . ARG A 1 253 ? -14.800 -17.665 3.775 1.00 96.94 253 ARG A O 1
ATOM 1894 N N . SER A 1 254 ? -13.676 -16.117 4.955 1.00 96.75 254 SER A N 1
ATOM 1895 C CA . SER A 1 254 ? -14.444 -16.338 6.181 1.00 96.75 254 SER A CA 1
ATOM 1896 C C . SER A 1 254 ? -15.913 -15.935 6.019 1.00 96.75 254 SER A C 1
ATOM 1898 O O . SER A 1 254 ? -16.795 -16.648 6.490 1.00 96.75 254 SER A O 1
ATOM 1900 N N . LEU A 1 255 ? -16.189 -14.818 5.335 1.00 95.62 255 LEU A N 1
ATOM 1901 C CA . LEU A 1 255 ? -17.547 -14.347 5.046 1.00 95.62 255 LEU A CA 1
ATOM 1902 C C . LEU A 1 255 ? -18.261 -15.250 4.033 1.00 95.62 255 LEU A C 1
ATOM 1904 O O . LEU A 1 255 ? -19.431 -15.557 4.221 1.00 95.62 255 LEU A O 1
ATOM 1908 N N . GLU A 1 256 ? -17.561 -15.716 2.994 1.00 95.44 256 GLU A N 1
ATOM 1909 C CA . GLU A 1 256 ? -18.115 -16.649 1.999 1.00 95.44 256 GLU A CA 1
ATOM 1910 C C . GLU A 1 256 ? -18.547 -17.987 2.635 1.00 95.44 256 GLU A C 1
ATOM 1912 O O . GLU A 1 256 ? -19.548 -18.573 2.225 1.00 95.44 256 GLU A O 1
ATOM 1917 N N . ILE A 1 257 ? -17.813 -18.463 3.648 1.00 94.25 257 ILE A N 1
ATOM 1918 C CA . ILE A 1 257 ? -18.093 -19.725 4.356 1.00 94.25 257 ILE A CA 1
ATOM 1919 C C . ILE A 1 257 ? -19.024 -19.522 5.570 1.00 94.25 257 ILE A C 1
ATOM 1921 O O . ILE A 1 257 ? -19.654 -20.475 6.028 1.00 94.25 257 ILE A O 1
ATOM 1925 N N . GLY A 1 258 ? -19.117 -18.302 6.107 1.00 92.00 258 GLY A N 1
ATOM 1926 C CA . GLY A 1 258 ? -19.857 -17.988 7.337 1.00 92.00 258 GLY A CA 1
ATOM 1927 C C . GLY A 1 258 ? -19.137 -18.406 8.627 1.00 92.00 258 GLY A C 1
ATOM 1928 O O . GLY A 1 258 ? -19.744 -18.479 9.691 1.00 92.00 258 GLY A O 1
ATOM 1929 N N . THR A 1 259 ? -17.840 -18.726 8.559 1.00 93.69 259 THR A N 1
ATOM 1930 C CA . THR A 1 259 ? -17.007 -19.046 9.732 1.00 93.69 259 THR A CA 1
ATOM 1931 C C . THR A 1 259 ? -15.570 -18.592 9.501 1.00 93.69 259 THR A C 1
ATOM 1933 O O . THR A 1 259 ? -15.124 -18.507 8.360 1.00 93.69 259 THR A O 1
ATOM 1936 N N . ARG A 1 260 ? -14.813 -18.325 10.572 1.00 95.00 260 ARG A N 1
ATOM 1937 C CA . ARG A 1 260 ? -13.411 -17.899 10.445 1.00 95.00 260 ARG A CA 1
ATOM 1938 C C . ARG A 1 260 ? -12.536 -18.987 9.832 1.00 95.00 260 ARG A C 1
ATOM 1940 O O . ARG A 1 260 ? -12.467 -20.101 10.346 1.00 95.00 260 ARG A O 1
ATOM 1947 N N . VAL A 1 261 ? -11.799 -18.608 8.798 1.00 93.94 261 VAL A N 1
ATOM 1948 C CA . VAL A 1 261 ? -10.830 -19.452 8.097 1.00 93.94 261 VAL A CA 1
ATOM 1949 C C . VAL A 1 261 ? -9.415 -19.038 8.488 1.00 93.94 261 VAL A C 1
ATOM 1951 O O . VAL A 1 261 ? -9.113 -17.849 8.614 1.00 93.94 261 VAL A O 1
ATOM 1954 N N . THR A 1 262 ? -8.542 -20.029 8.658 1.00 95.88 262 THR A N 1
ATOM 1955 C CA . THR A 1 262 ? -7.096 -19.822 8.786 1.00 95.88 262 THR A CA 1
ATOM 1956 C C . THR A 1 262 ? -6.448 -20.093 7.436 1.00 95.88 262 THR A C 1
ATOM 1958 O O . THR A 1 262 ? -6.599 -21.183 6.892 1.00 95.88 262 THR A O 1
ATOM 1961 N N . LEU A 1 263 ? -5.731 -19.111 6.898 1.00 93.25 263 LEU A N 1
ATOM 1962 C CA . LEU A 1 263 ? -4.927 -19.263 5.691 1.00 93.25 263 LEU A CA 1
ATOM 1963 C C . LEU A 1 263 ? -3.628 -20.016 6.005 1.00 93.25 263 LEU A C 1
ATOM 1965 O O . LEU A 1 263 ? -2.989 -19.755 7.029 1.00 93.25 263 LEU A O 1
ATOM 1969 N N . ASP A 1 264 ? -3.208 -20.898 5.098 1.00 91.38 264 ASP A N 1
ATOM 1970 C CA . ASP A 1 264 ? -1.943 -21.634 5.225 1.00 91.38 264 ASP A CA 1
ATOM 1971 C C . ASP A 1 264 ? -0.743 -20.678 5.160 1.00 91.38 264 ASP A C 1
ATOM 1973 O O . ASP A 1 264 ? 0.149 -20.689 6.020 1.00 91.38 264 ASP A O 1
ATOM 1977 N N . GLU A 1 265 ? -0.774 -19.777 4.179 1.00 89.06 265 GLU A N 1
ATOM 1978 C CA . GLU A 1 265 ? 0.257 -18.786 3.891 1.00 89.06 265 GLU A CA 1
ATOM 1979 C C . GLU A 1 265 ? -0.364 -17.421 3.594 1.00 89.06 265 GLU A C 1
ATOM 1981 O O . GLU A 1 265 ? -1.544 -17.317 3.259 1.00 89.06 265 GLU A O 1
ATOM 1986 N N . VAL A 1 266 ? 0.445 -16.371 3.750 1.00 89.50 266 VAL A N 1
ATOM 1987 C CA . VAL A 1 266 ? 0.053 -14.994 3.443 1.00 89.50 266 VAL A CA 1
ATOM 1988 C C . VAL A 1 266 ? 1.158 -14.269 2.689 1.00 89.50 266 VAL A C 1
ATOM 1990 O O . VAL A 1 266 ? 2.344 -14.444 2.982 1.00 89.50 266 VAL A O 1
ATOM 1993 N N . GLY A 1 267 ? 0.762 -13.420 1.744 1.00 86.12 267 GLY A N 1
ATOM 1994 C CA . GLY A 1 267 ? 1.673 -12.540 1.021 1.00 86.12 267 GLY A CA 1
ATOM 1995 C C . GLY A 1 267 ? 2.434 -11.576 1.932 1.00 86.12 267 GLY A C 1
ATOM 1996 O O . GLY A 1 267 ? 1.909 -11.076 2.922 1.00 86.12 267 GLY A O 1
ATOM 1997 N N . LEU A 1 268 ? 3.681 -11.260 1.573 1.00 86.31 268 LEU A N 1
ATOM 1998 C CA . LEU A 1 268 ? 4.558 -10.364 2.352 1.00 86.31 268 LEU A CA 1
ATOM 1999 C C . LEU A 1 268 ? 4.662 -8.942 1.774 1.00 86.31 268 LEU A C 1
ATOM 2001 O O . LEU A 1 268 ? 5.412 -8.098 2.283 1.00 86.31 268 LEU A O 1
ATOM 2005 N N . PHE A 1 269 ? 3.959 -8.665 0.673 1.00 89.44 269 PHE A N 1
ATOM 2006 C CA . PHE A 1 269 ? 4.012 -7.353 0.036 1.00 89.44 269 PHE A CA 1
ATOM 2007 C C . PHE A 1 269 ? 3.282 -6.301 0.882 1.00 89.44 269 PHE A C 1
ATOM 2009 O O . PHE A 1 269 ? 3.909 -5.331 1.318 1.00 89.44 269 PHE A O 1
ATOM 2016 N N . ALA A 1 270 ? 2.007 -6.541 1.200 1.00 89.44 270 ALA A N 1
ATOM 2017 C CA . ALA A 1 270 ? 1.215 -5.759 2.150 1.00 89.44 270 ALA A CA 1
ATOM 2018 C C . ALA A 1 270 ? 1.326 -6.337 3.574 1.00 89.44 270 ALA A C 1
ATOM 2020 O O . ALA A 1 270 ? 0.408 -6.948 4.114 1.00 89.44 270 ALA A O 1
ATOM 2021 N N . ASP A 1 271 ? 2.491 -6.145 4.194 1.00 86.25 271 ASP A N 1
ATOM 2022 C CA . ASP A 1 271 ? 2.859 -6.729 5.493 1.00 86.25 271 ASP A CA 1
ATOM 2023 C C . ASP A 1 271 ? 1.945 -6.306 6.658 1.00 86.25 271 ASP A C 1
ATOM 2025 O O . ASP A 1 271 ? 1.730 -7.071 7.595 1.00 86.25 271 ASP A O 1
ATOM 2029 N N . GLY A 1 272 ? 1.360 -5.109 6.599 1.00 85.12 272 GLY A N 1
ATOM 2030 C CA . GLY A 1 272 ? 0.392 -4.623 7.589 1.00 85.12 272 GLY A CA 1
ATOM 2031 C C . GLY A 1 272 ? -0.967 -5.335 7.548 1.00 85.12 272 GLY A C 1
ATOM 2032 O O . GLY A 1 272 ? -1.714 -5.272 8.533 1.00 85.12 272 GLY A O 1
ATOM 2033 N N . THR A 1 273 ? -1.280 -6.013 6.441 1.00 90.94 273 THR A N 1
ATOM 2034 C CA . THR A 1 273 ? -2.520 -6.774 6.219 1.00 90.94 273 THR A CA 1
ATOM 2035 C C . THR A 1 273 ? -2.297 -8.277 6.058 1.00 90.94 273 THR A C 1
ATOM 2037 O O . THR A 1 273 ? -3.270 -9.015 5.972 1.00 90.94 273 THR A O 1
ATOM 2040 N N . ALA A 1 274 ? -1.047 -8.746 6.102 1.00 89.88 274 ALA A N 1
ATOM 2041 C CA . ALA A 1 274 ? -0.669 -10.157 6.037 1.00 89.88 274 ALA A CA 1
ATOM 2042 C C . ALA A 1 274 ? -1.081 -10.928 7.310 1.00 89.88 274 ALA A C 1
ATOM 2044 O O . ALA A 1 274 ? -0.267 -11.210 8.191 1.00 89.88 274 ALA A O 1
ATOM 2045 N N . VAL A 1 275 ? -2.373 -11.231 7.444 1.00 89.56 275 VAL A N 1
ATOM 2046 C CA . VAL A 1 275 ? -2.965 -11.870 8.625 1.00 89.56 275 VAL A CA 1
ATOM 2047 C C . VAL A 1 275 ? -3.598 -13.201 8.228 1.00 89.56 275 VAL A C 1
ATOM 2049 O O . VAL A 1 275 ? -4.512 -13.235 7.415 1.00 89.56 275 VAL A O 1
ATOM 2052 N N . LYS A 1 276 ? -3.129 -14.302 8.833 1.00 92.12 276 LYS A N 1
ATOM 2053 C CA . LYS A 1 276 ? -3.617 -15.658 8.521 1.00 92.12 276 LYS A CA 1
ATOM 2054 C C . LYS A 1 276 ? -5.042 -15.930 8.996 1.00 92.12 276 LYS A C 1
ATOM 2056 O O . LYS A 1 276 ? -5.746 -16.711 8.375 1.00 92.12 276 LYS A O 1
ATOM 2061 N N . ILE A 1 277 ? -5.447 -15.338 10.117 1.00 93.50 277 ILE A N 1
ATOM 2062 C CA . ILE A 1 277 ? -6.757 -15.568 10.730 1.00 93.50 277 ILE A CA 1
ATOM 2063 C C . ILE A 1 277 ? -7.356 -14.243 11.190 1.00 93.50 277 ILE A C 1
ATOM 2065 O O . ILE A 1 277 ? -6.717 -13.463 11.902 1.00 93.50 277 ILE A O 1
ATOM 2069 N N . ILE A 1 278 ? -8.595 -13.996 10.778 1.00 95.62 278 ILE A N 1
ATOM 2070 C CA . ILE A 1 278 ? -9.360 -12.815 11.171 1.00 95.62 278 ILE A CA 1
ATOM 2071 C C . ILE A 1 278 ? -9.707 -12.848 12.676 1.00 95.62 278 ILE A C 1
ATOM 2073 O O . ILE A 1 278 ? -9.818 -13.916 13.289 1.00 95.62 278 ILE A O 1
ATOM 2077 N N . GLY A 1 279 ? -9.863 -11.674 13.293 1.00 95.62 279 GLY A N 1
ATOM 2078 C CA . GLY A 1 279 ? -10.282 -11.569 14.696 1.00 95.62 279 GLY A CA 1
ATOM 2079 C C . GLY A 1 279 ? -11.684 -12.135 14.933 1.00 95.62 279 GLY A C 1
ATOM 2080 O O . GLY A 1 279 ? -12.502 -12.194 14.017 1.00 95.62 279 GLY A O 1
ATOM 2081 N N . GLU A 1 280 ? -11.960 -12.576 16.157 1.00 95.88 280 GLU A N 1
ATOM 2082 C CA . GLU A 1 280 ? -13.277 -13.086 16.553 1.00 95.88 280 GLU A CA 1
ATOM 2083 C C . GLU A 1 280 ? -14.339 -12.006 16.492 1.00 95.88 280 GLU A C 1
ATOM 2085 O O . GLU A 1 280 ? -15.360 -12.157 15.821 1.00 95.88 280 GLU A O 1
ATOM 2090 N N . GLU A 1 281 ? -14.080 -10.901 17.180 1.00 96.75 281 GLU A N 1
ATOM 2091 C CA . GLU A 1 281 ? -15.035 -9.813 17.271 1.00 96.75 281 GLU A CA 1
ATOM 2092 C C . GLU A 1 281 ? -15.066 -9.018 15.972 1.00 96.75 281 GLU A C 1
ATOM 2094 O O . GLU A 1 281 ? -16.129 -8.581 15.534 1.00 96.75 281 GLU A O 1
ATOM 2099 N N . THR A 1 282 ? -13.918 -8.871 15.307 1.00 97.62 282 THR A N 1
ATOM 2100 C CA . THR A 1 282 ? -13.875 -8.185 14.016 1.00 97.62 282 THR A CA 1
ATOM 2101 C C . THR A 1 282 ? -14.635 -8.955 12.942 1.00 97.62 282 THR A C 1
ATOM 2103 O O . THR A 1 282 ? -15.357 -8.316 12.181 1.00 97.62 282 THR A O 1
ATOM 2106 N N . PHE A 1 283 ? -14.550 -10.291 12.904 1.00 97.69 283 PHE A N 1
ATOM 2107 C CA . PHE A 1 283 ? -15.362 -11.116 12.006 1.00 97.69 283 PHE A CA 1
ATOM 2108 C C . PHE A 1 283 ? -16.854 -10.945 12.283 1.00 97.69 283 PHE A C 1
ATOM 2110 O O . PHE A 1 283 ? -17.584 -10.593 11.363 1.00 97.69 283 PHE A O 1
ATOM 2117 N N . ARG A 1 284 ? -17.285 -11.086 13.545 1.00 96.38 284 ARG A N 1
ATOM 2118 C CA . ARG A 1 284 ? -18.692 -10.917 13.940 1.00 96.38 284 ARG A CA 1
ATOM 2119 C C . ARG A 1 284 ? -19.250 -9.556 13.508 1.00 96.38 284 ARG A C 1
ATOM 2121 O O . ARG A 1 284 ? -20.326 -9.476 12.932 1.00 96.38 284 ARG A O 1
ATOM 2128 N N . VAL A 1 285 ? -18.512 -8.474 13.769 1.00 96.88 285 VAL A N 1
ATOM 2129 C CA . VAL A 1 285 ? -18.929 -7.119 13.368 1.00 96.88 285 VAL A CA 1
ATOM 2130 C C . VAL A 1 285 ? -18.974 -6.977 11.846 1.00 96.88 285 VAL A C 1
ATOM 2132 O O . VAL A 1 285 ? -19.872 -6.319 11.325 1.00 96.88 285 VAL A O 1
ATOM 2135 N N . CYS A 1 286 ? -18.006 -7.551 11.127 1.00 97.50 286 CYS A N 1
ATOM 2136 C CA . CYS A 1 286 ? -17.961 -7.449 9.671 1.00 97.50 286 CYS A CA 1
ATOM 2137 C C . CYS A 1 286 ? -19.082 -8.252 9.003 1.00 97.50 286 CYS A C 1
ATOM 2139 O O . CYS A 1 286 ? -19.692 -7.735 8.075 1.00 97.50 286 CYS A O 1
ATOM 2141 N N . GLU A 1 287 ? -19.377 -9.456 9.493 1.00 95.94 287 GLU A N 1
ATOM 2142 C CA . GLU A 1 287 ? -20.478 -10.306 9.018 1.00 95.94 287 GLU A CA 1
ATOM 2143 C C . GLU A 1 287 ? -21.826 -9.574 9.075 1.00 95.94 287 GLU A C 1
ATOM 2145 O O . GLU A 1 287 ? -22.603 -9.640 8.126 1.00 95.94 287 GLU A O 1
ATOM 2150 N N . ASP A 1 288 ? -22.060 -8.804 10.140 1.00 94.00 288 ASP A N 1
ATOM 2151 C CA . ASP A 1 288 ? -23.309 -8.064 10.328 1.00 94.00 288 ASP A CA 1
ATOM 2152 C C . ASP A 1 288 ? -23.398 -6.767 9.492 1.00 94.00 288 ASP A C 1
ATOM 2154 O O . ASP A 1 288 ? -24.500 -6.327 9.154 1.00 94.00 288 ASP A O 1
ATOM 2158 N N . LEU A 1 289 ? -22.273 -6.088 9.223 1.00 97.19 289 LEU A N 1
ATOM 2159 C CA . LEU A 1 289 ? -22.283 -4.667 8.823 1.00 97.19 289 LEU A CA 1
ATOM 2160 C C . LEU A 1 289 ? -21.596 -4.327 7.494 1.00 97.19 289 LEU A C 1
ATOM 2162 O O . LEU A 1 289 ? -21.807 -3.223 6.983 1.00 97.19 289 LEU A O 1
ATOM 2166 N N . VAL A 1 290 ? -20.738 -5.193 6.959 1.00 97.25 290 VAL A N 1
ATOM 2167 C CA . VAL A 1 290 ? -19.939 -4.901 5.756 1.00 97.25 290 VAL A CA 1
ATOM 2168 C C . VAL A 1 290 ? -20.719 -5.294 4.502 1.00 97.25 290 VAL A C 1
ATOM 2170 O O . VAL A 1 290 ? -21.231 -6.402 4.408 1.00 97.25 290 VAL A O 1
ATOM 2173 N N . ASP A 1 291 ? -20.797 -4.402 3.510 1.00 98.38 291 ASP A N 1
ATOM 2174 C CA . ASP A 1 291 ? -21.604 -4.637 2.296 1.00 98.38 291 ASP A CA 1
ATOM 2175 C C . ASP A 1 291 ? -20.901 -5.497 1.246 1.00 98.38 291 ASP A C 1
ATOM 2177 O O . ASP A 1 291 ? -21.529 -5.954 0.291 1.00 98.38 291 ASP A O 1
ATOM 2181 N N . GLY A 1 292 ? -19.584 -5.646 1.356 1.00 97.00 292 GLY A N 1
ATOM 2182 C CA . GLY A 1 292 ? -18.812 -6.428 0.408 1.00 97.00 292 GLY A CA 1
ATOM 2183 C C . GLY A 1 292 ? -17.310 -6.321 0.604 1.00 97.00 292 GLY A C 1
ATOM 2184 O O . GLY A 1 292 ? -16.802 -5.503 1.375 1.00 97.00 292 GLY A O 1
ATOM 2185 N N . MET A 1 293 ? -16.613 -7.159 -0.155 1.00 98.50 293 MET A N 1
ATOM 2186 C CA . MET A 1 293 ? -15.162 -7.268 -0.173 1.00 98.50 293 MET A CA 1
ATOM 2187 C C . MET A 1 293 ? -14.644 -7.102 -1.600 1.00 98.50 293 MET A C 1
ATOM 2189 O O . MET A 1 293 ? -15.292 -7.519 -2.560 1.00 98.50 293 MET A O 1
ATOM 2193 N N . VAL A 1 294 ? -13.459 -6.514 -1.738 1.00 98.50 294 VAL A N 1
ATOM 2194 C CA . VAL A 1 294 ? -12.718 -6.433 -3.001 1.00 98.50 294 VAL A CA 1
ATOM 2195 C C . VAL A 1 294 ? -11.333 -7.028 -2.794 1.00 98.50 294 VAL A C 1
ATOM 2197 O O . VAL A 1 294 ? -10.671 -6.738 -1.799 1.00 98.50 294 VAL A O 1
ATOM 2200 N N . ARG A 1 295 ? -10.888 -7.844 -3.751 1.00 98.19 295 ARG A N 1
ATOM 2201 C CA . ARG A 1 295 ? -9.538 -8.412 -3.779 1.00 98.19 295 ARG A CA 1
ATOM 2202 C C . ARG A 1 295 ? -8.708 -7.733 -4.856 1.00 98.19 295 ARG A C 1
ATOM 2204 O O . ARG A 1 295 ? -9.206 -7.487 -5.953 1.00 98.19 295 ARG A O 1
ATOM 2211 N N . VAL A 1 296 ? -7.452 -7.442 -4.545 1.00 96.94 296 VAL A N 1
ATOM 2212 C CA . VAL A 1 296 ? -6.500 -6.844 -5.489 1.00 96.94 296 VAL A CA 1
ATOM 2213 C C . VAL A 1 296 ? -5.157 -7.566 -5.465 1.00 96.94 296 VAL A C 1
ATOM 2215 O O . VAL A 1 296 ? -4.834 -8.289 -4.523 1.00 96.94 296 VAL A O 1
ATOM 2218 N N . ASP A 1 297 ? -4.376 -7.385 -6.523 1.00 93.81 297 ASP A N 1
ATOM 2219 C CA . ASP A 1 297 ? -3.007 -7.881 -6.615 1.00 93.81 297 ASP A CA 1
ATOM 2220 C C . ASP A 1 297 ? -1.977 -6.796 -6.246 1.00 93.81 297 ASP A C 1
ATOM 2222 O O . ASP A 1 297 ? -2.301 -5.640 -5.949 1.00 93.81 297 ASP A O 1
ATOM 2226 N N . ASN A 1 298 ? -0.701 -7.185 -6.245 1.00 92.06 298 ASN A N 1
ATOM 2227 C CA . ASN A 1 298 ? 0.401 -6.290 -5.896 1.00 92.06 298 ASN A CA 1
ATOM 2228 C C . ASN A 1 298 ? 0.590 -5.158 -6.916 1.00 92.06 298 ASN A C 1
ATOM 2230 O O . ASN A 1 298 ? 0.986 -4.056 -6.533 1.00 92.06 298 ASN A O 1
ATOM 2234 N N . ASP A 1 299 ? 0.287 -5.400 -8.191 1.00 88.62 299 ASP A N 1
ATOM 2235 C CA . ASP A 1 299 ? 0.432 -4.402 -9.251 1.00 88.62 299 ASP A CA 1
ATOM 2236 C C . ASP A 1 299 ? -0.607 -3.280 -9.074 1.00 88.62 299 ASP A C 1
ATOM 2238 O O . ASP A 1 299 ? -0.268 -2.093 -9.156 1.00 88.62 299 ASP A O 1
ATOM 2242 N N . ALA A 1 300 ? -1.847 -3.626 -8.712 1.00 92.81 300 ALA A N 1
ATOM 2243 C CA . ALA A 1 300 ? -2.893 -2.671 -8.363 1.00 92.81 300 ALA A CA 1
ATOM 2244 C C . ALA A 1 300 ? -2.518 -1.818 -7.141 1.00 92.81 300 ALA A C 1
ATOM 2246 O O . ALA A 1 300 ? -2.763 -0.606 -7.137 1.00 92.81 300 ALA A O 1
ATOM 2247 N N . ILE A 1 301 ? -1.880 -2.414 -6.127 1.00 96.00 301 ILE A N 1
ATOM 2248 C CA . ILE A 1 301 ? -1.360 -1.679 -4.964 1.00 96.00 301 ILE A CA 1
ATOM 2249 C C . ILE A 1 301 ? -0.245 -0.719 -5.382 1.00 96.00 301 ILE A C 1
ATOM 2251 O O . ILE A 1 301 ? -0.283 0.449 -4.998 1.00 96.00 301 ILE A O 1
ATOM 2255 N N . CYS A 1 302 ? 0.723 -1.161 -6.189 1.00 94.88 302 CYS A N 1
ATOM 2256 C CA . CYS A 1 302 ? 1.799 -0.300 -6.690 1.00 94.88 302 CYS A CA 1
ATOM 2257 C C . CYS A 1 302 ? 1.243 0.899 -7.471 1.00 94.88 302 CYS A C 1
ATOM 2259 O O . CYS A 1 302 ? 1.649 2.039 -7.233 1.00 94.88 302 CYS A O 1
ATOM 2261 N N . ALA A 1 303 ? 0.261 0.660 -8.344 1.00 92.44 303 ALA A N 1
ATOM 2262 C CA . ALA A 1 303 ? -0.427 1.721 -9.068 1.00 92.44 303 ALA A CA 1
ATOM 2263 C C . ALA A 1 303 ? -1.140 2.697 -8.116 1.00 92.44 303 ALA A C 1
ATOM 2265 O O . ALA A 1 303 ? -1.071 3.907 -8.319 1.00 92.44 303 ALA A O 1
ATOM 2266 N N . ALA A 1 304 ? -1.783 2.196 -7.058 1.00 96.38 304 ALA A N 1
ATOM 2267 C CA . ALA A 1 304 ? -2.433 3.033 -6.054 1.00 96.38 304 ALA A CA 1
ATOM 2268 C C . ALA A 1 304 ? -1.438 3.870 -5.229 1.00 96.38 304 ALA A C 1
ATOM 2270 O O . ALA A 1 304 ? -1.720 5.035 -4.958 1.00 96.38 304 ALA A O 1
ATOM 2271 N N . ILE A 1 305 ? -0.263 3.330 -4.871 1.00 96.81 305 ILE A N 1
ATOM 2272 C CA . ILE A 1 305 ? 0.806 4.108 -4.215 1.00 96.81 305 ILE A CA 1
ATOM 2273 C C . ILE A 1 305 ? 1.221 5.282 -5.107 1.00 96.81 305 ILE A C 1
ATOM 2275 O O . ILE A 1 305 ? 1.311 6.413 -4.623 1.00 96.81 305 ILE A O 1
ATOM 2279 N N . ARG A 1 306 ? 1.440 5.035 -6.407 1.00 93.94 306 ARG A N 1
ATOM 2280 C CA . ARG A 1 306 ? 1.777 6.102 -7.357 1.00 93.94 306 ARG A CA 1
ATOM 2281 C C . ARG A 1 306 ? 0.660 7.137 -7.445 1.00 93.94 306 ARG A C 1
ATOM 2283 O O . ARG A 1 306 ? 0.955 8.322 -7.357 1.00 93.94 306 ARG A O 1
ATOM 2290 N N . ASP A 1 307 ? -0.597 6.720 -7.590 1.00 95.25 307 ASP A N 1
ATOM 2291 C CA . ASP A 1 307 ? -1.702 7.674 -7.731 1.00 95.25 307 ASP A CA 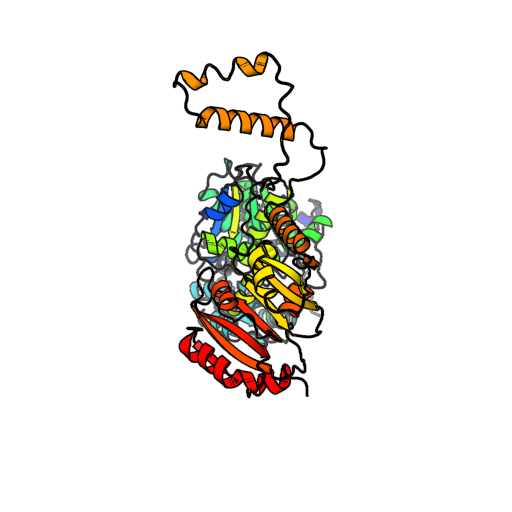1
ATOM 2292 C C . ASP A 1 307 ? -1.827 8.580 -6.488 1.00 95.25 307 ASP A C 1
ATOM 2294 O O . ASP A 1 307 ? -1.973 9.795 -6.613 1.00 95.25 307 ASP A O 1
ATOM 2298 N N . VAL A 1 308 ? -1.677 8.024 -5.275 1.00 97.00 308 VAL A N 1
ATOM 2299 C CA . VAL A 1 308 ? -1.654 8.824 -4.034 1.00 97.00 308 VAL A CA 1
ATOM 2300 C C . VAL A 1 308 ? -0.479 9.808 -4.032 1.00 97.00 308 VAL A C 1
ATOM 2302 O O . VAL A 1 308 ? -0.643 10.966 -3.627 1.00 97.00 308 VAL A O 1
ATOM 2305 N N . PHE A 1 309 ? 0.696 9.385 -4.504 1.00 96.00 309 PHE A N 1
ATOM 2306 C CA . PHE A 1 309 ? 1.858 10.261 -4.654 1.00 96.00 309 PHE A CA 1
ATOM 2307 C C . PHE A 1 309 ? 1.623 11.375 -5.684 1.00 96.00 309 PHE A C 1
ATOM 2309 O O . PHE A 1 309 ? 2.011 12.517 -5.444 1.00 96.00 309 PHE A O 1
ATOM 2316 N N . GLU A 1 310 ? 0.977 11.095 -6.810 1.00 94.06 310 GLU A N 1
ATOM 2317 C CA . GLU A 1 310 ? 0.678 12.097 -7.835 1.00 94.06 310 GLU A CA 1
ATOM 2318 C C . GLU A 1 310 ? -0.330 13.143 -7.348 1.00 94.06 310 GLU A C 1
ATOM 2320 O O . GLU A 1 310 ? -0.160 14.328 -7.642 1.00 94.06 310 GLU A O 1
ATOM 2325 N N . ASP A 1 311 ? -1.331 12.728 -6.570 1.00 95.94 311 ASP A N 1
ATOM 2326 C CA . ASP A 1 311 ? -2.342 13.620 -5.996 1.00 95.94 311 ASP A CA 1
ATOM 2327 C C . ASP A 1 311 ? -1.829 14.430 -4.798 1.00 95.94 311 ASP A C 1
ATOM 2329 O O . ASP A 1 311 ? -2.178 15.598 -4.635 1.00 95.94 311 ASP A O 1
ATOM 2333 N N . THR A 1 312 ? -1.003 13.831 -3.934 1.00 94.62 312 THR A N 1
ATOM 2334 C CA . THR A 1 312 ? -0.709 14.411 -2.608 1.00 94.62 312 THR A CA 1
ATOM 2335 C C . THR A 1 312 ? 0.764 14.515 -2.248 1.00 94.62 312 THR A C 1
ATOM 2337 O O . THR A 1 312 ? 1.090 14.987 -1.158 1.00 94.62 312 THR A O 1
ATOM 2340 N N . ARG A 1 313 ? 1.666 14.039 -3.113 1.00 93.56 313 ARG A N 1
ATOM 2341 C CA . ARG A 1 313 ? 3.118 13.938 -2.857 1.00 93.56 313 ARG A CA 1
ATOM 2342 C C . ARG A 1 313 ? 3.468 13.130 -1.607 1.00 93.56 313 ARG A C 1
ATOM 2344 O O . ARG A 1 313 ? 4.560 13.256 -1.064 1.00 93.56 313 ARG A O 1
ATOM 2351 N N . SER A 1 314 ? 2.537 12.291 -1.163 1.00 93.00 314 SER A N 1
ATOM 2352 C CA . SER A 1 314 ? 2.694 11.404 -0.016 1.00 93.00 314 SER A CA 1
ATOM 2353 C C . SER A 1 314 ? 2.878 9.971 -0.491 1.00 93.00 314 SER A C 1
ATOM 2355 O O . SER A 1 314 ? 2.314 9.573 -1.507 1.00 93.00 314 SER A O 1
ATOM 2357 N N . ILE A 1 315 ? 3.681 9.206 0.240 1.00 95.69 315 ILE A N 1
ATOM 2358 C CA . ILE A 1 315 ? 4.050 7.840 -0.124 1.00 95.69 315 ILE A CA 1
ATOM 2359 C C . ILE A 1 315 ? 3.438 6.892 0.909 1.00 95.69 315 ILE A C 1
ATOM 2361 O O . ILE A 1 315 ? 4.030 6.702 1.974 1.00 95.69 315 ILE A O 1
ATOM 2365 N N . PRO A 1 316 ? 2.260 6.310 0.635 1.00 96.06 316 PRO A N 1
ATOM 2366 C CA . PRO A 1 316 ? 1.719 5.268 1.490 1.00 96.06 316 PRO A CA 1
ATOM 2367 C C . PRO A 1 316 ? 2.552 3.985 1.389 1.00 96.06 316 PRO A C 1
ATOM 2369 O O . PRO A 1 316 ? 3.202 3.702 0.380 1.00 96.06 316 PRO A O 1
ATOM 2372 N N . GLU A 1 317 ? 2.506 3.177 2.444 1.00 95.50 317 GLU A N 1
ATOM 2373 C CA . GLU A 1 317 ? 2.992 1.798 2.394 1.00 95.50 317 GLU A CA 1
ATOM 2374 C C . GLU A 1 317 ? 2.003 0.927 1.590 1.00 95.50 317 GLU A C 1
ATOM 2376 O O . GLU A 1 317 ? 0.864 1.353 1.373 1.00 95.50 317 GLU A O 1
ATOM 2381 N N . PRO A 1 318 ? 2.361 -0.308 1.186 1.00 96.19 318 PRO A N 1
ATOM 2382 C CA . PRO A 1 318 ? 1.455 -1.166 0.416 1.00 96.19 318 PRO A CA 1
ATOM 2383 C C . PRO A 1 318 ? 0.077 -1.368 1.072 1.00 96.19 318 PRO A C 1
ATOM 2385 O O . PRO A 1 318 ? -0.951 -1.147 0.435 1.00 96.19 318 PRO A O 1
ATOM 2388 N N . SER A 1 319 ? 0.035 -1.656 2.376 1.00 96.12 319 SER A N 1
ATOM 2389 C CA . SER A 1 319 ? -1.211 -1.743 3.162 1.00 96.12 319 SER A CA 1
ATOM 2390 C C . SER A 1 319 ? -1.977 -0.412 3.226 1.00 96.12 319 SER A C 1
ATOM 2392 O O . SER A 1 319 ? -3.207 -0.389 3.286 1.00 96.12 319 SER A O 1
ATOM 2394 N N . GLY A 1 320 ? -1.240 0.703 3.203 1.00 97.50 320 GLY A N 1
ATOM 2395 C CA . GLY A 1 320 ? -1.751 2.071 3.192 1.00 97.50 320 GLY A CA 1
ATOM 2396 C C . GLY A 1 320 ? -2.511 2.418 1.920 1.00 97.50 320 GLY A C 1
ATOM 2397 O O . GLY A 1 320 ? -3.531 3.098 1.983 1.00 97.50 320 GLY A O 1
ATOM 2398 N N . ALA A 1 321 ? -2.040 1.918 0.779 1.00 98.00 321 ALA A N 1
ATOM 2399 C CA . ALA A 1 321 ? -2.661 2.122 -0.526 1.00 98.00 321 ALA A CA 1
ATOM 2400 C C . ALA A 1 321 ? -3.727 1.068 -0.874 1.00 98.00 321 ALA A C 1
ATOM 2402 O O . ALA A 1 321 ? -4.436 1.228 -1.868 1.00 98.00 321 ALA A O 1
ATOM 2403 N N . LEU A 1 322 ? -3.877 0.011 -0.068 1.00 98.31 322 LEU A N 1
ATOM 2404 C CA . LEU A 1 322 ? -4.759 -1.119 -0.370 1.00 98.31 322 LEU A CA 1
ATOM 2405 C C . LEU A 1 322 ? -6.212 -0.688 -0.610 1.00 98.31 322 LEU A C 1
ATOM 2407 O O . LEU A 1 322 ? -6.805 -1.059 -1.618 1.00 98.31 322 LEU A O 1
ATOM 2411 N N . ALA A 1 323 ? -6.772 0.162 0.256 1.00 98.62 323 ALA A N 1
ATOM 2412 C CA . ALA A 1 323 ? -8.140 0.658 0.086 1.00 98.62 323 ALA A CA 1
ATOM 2413 C C . ALA A 1 323 ? -8.316 1.467 -1.214 1.00 98.62 323 ALA A C 1
ATOM 2415 O O . ALA A 1 323 ? -9.362 1.397 -1.855 1.00 98.62 323 ALA A O 1
ATOM 2416 N N . VAL A 1 324 ? -7.287 2.216 -1.632 1.00 98.62 324 VAL A N 1
ATOM 2417 C CA . VAL A 1 324 ? -7.289 2.984 -2.889 1.00 98.62 324 VAL A CA 1
ATOM 2418 C C . VAL A 1 324 ? -7.273 2.033 -4.087 1.00 98.62 324 VAL A C 1
ATOM 2420 O O . VAL A 1 324 ? -8.050 2.222 -5.021 1.00 98.62 324 VAL A O 1
ATOM 2423 N N . ALA A 1 325 ? -6.449 0.984 -4.043 1.00 98.38 325 ALA A N 1
ATOM 2424 C CA . ALA A 1 325 ? -6.421 -0.052 -5.073 1.00 98.38 325 ALA A CA 1
ATOM 2425 C C . ALA A 1 325 ? -7.782 -0.755 -5.203 1.00 98.38 325 ALA A C 1
ATOM 2427 O O . ALA A 1 325 ? -8.318 -0.851 -6.306 1.00 98.38 325 ALA A O 1
ATOM 2428 N N . GLY A 1 326 ? -8.385 -1.169 -4.084 1.00 98.50 326 GLY A N 1
ATOM 2429 C CA . GLY A 1 326 ? -9.699 -1.817 -4.087 1.00 98.50 326 GLY A CA 1
ATOM 2430 C C . GLY A 1 326 ? -10.825 -0.906 -4.558 1.00 98.50 326 GLY A C 1
ATOM 2431 O O . GLY A 1 326 ? -11.690 -1.345 -5.306 1.00 98.50 326 GLY A O 1
ATOM 2432 N N . MET A 1 327 ? -10.797 0.378 -4.202 1.00 98.75 327 MET A N 1
ATOM 2433 C CA . MET A 1 327 ? -11.750 1.361 -4.724 1.00 98.75 327 MET A CA 1
ATOM 2434 C C . MET A 1 327 ? -11.648 1.494 -6.250 1.00 98.75 327 MET A C 1
ATOM 2436 O O . MET A 1 327 ? -12.671 1.491 -6.934 1.00 98.75 327 MET A O 1
ATOM 2440 N N . LYS A 1 328 ? -10.430 1.582 -6.804 1.00 98.00 328 LYS A N 1
ATOM 2441 C CA . LYS A 1 328 ? -10.222 1.621 -8.262 1.00 98.00 328 LYS A CA 1
ATOM 2442 C C . LYS A 1 328 ? -10.759 0.360 -8.938 1.00 98.00 328 LYS A C 1
ATOM 2444 O O . LYS A 1 328 ? -11.450 0.455 -9.950 1.00 98.00 328 LYS A O 1
ATOM 2449 N N . GLU A 1 329 ? -10.471 -0.802 -8.362 1.00 97.56 329 GLU A N 1
ATOM 2450 C CA . GLU A 1 329 ? -10.948 -2.086 -8.872 1.00 97.56 329 GLU A CA 1
ATOM 2451 C C . GLU A 1 329 ? -12.475 -2.209 -8.783 1.00 97.56 329 GLU A C 1
ATOM 2453 O O . GLU A 1 329 ? -13.114 -2.680 -9.722 1.00 97.56 329 GLU A O 1
ATOM 2458 N N . TYR A 1 330 ? -13.088 -1.705 -7.712 1.00 98.44 330 TYR A N 1
ATOM 2459 C CA . TYR A 1 330 ? -14.541 -1.638 -7.565 1.00 98.44 330 TYR A CA 1
ATOM 2460 C C . TYR A 1 330 ? -15.177 -0.767 -8.654 1.00 98.44 330 TYR A C 1
ATOM 2462 O O . TYR A 1 330 ? -16.112 -1.204 -9.322 1.00 98.44 330 TYR A O 1
ATOM 2470 N N . ILE A 1 331 ? -14.642 0.438 -8.885 1.00 98.00 331 ILE A N 1
ATOM 2471 C CA . ILE A 1 331 ? -15.124 1.346 -9.937 1.00 98.00 331 ILE A CA 1
ATOM 2472 C C . ILE A 1 331 ? -15.045 0.670 -11.310 1.00 98.00 331 ILE A C 1
ATOM 2474 O O . ILE A 1 331 ? -16.004 0.734 -12.080 1.00 98.00 331 ILE A O 1
ATOM 2478 N N . ARG A 1 332 ? -13.928 -0.005 -11.601 1.00 95.31 332 ARG A N 1
ATOM 2479 C CA . ARG A 1 332 ? -13.697 -0.705 -12.870 1.00 95.31 332 ARG A CA 1
ATOM 2480 C C . ARG A 1 332 ? -14.646 -1.891 -13.054 1.00 95.31 332 ARG A C 1
ATOM 2482 O O . ARG A 1 332 ? -15.352 -1.956 -14.054 1.00 95.31 332 ARG A O 1
ATOM 2489 N N . SER A 1 333 ? -14.676 -2.810 -12.091 1.00 95.19 333 SER A N 1
ATOM 2490 C CA . SER A 1 333 ? -15.467 -4.051 -12.152 1.00 95.19 333 SER A CA 1
ATOM 2491 C C . SER A 1 333 ? -16.977 -3.811 -12.199 1.00 95.19 333 SER A C 1
ATOM 2493 O O . SER A 1 333 ? -17.703 -4.627 -12.759 1.00 95.19 333 SER A O 1
ATOM 2495 N N . HIS A 1 334 ? -17.450 -2.680 -11.669 1.00 96.69 334 HIS A N 1
ATOM 2496 C CA . HIS A 1 334 ? -18.868 -2.313 -11.658 1.00 96.69 334 HIS A CA 1
ATOM 2497 C C . HIS A 1 334 ? -19.249 -1.303 -12.754 1.00 96.69 334 HIS A C 1
ATOM 2499 O O . HIS A 1 334 ? -20.378 -0.816 -12.758 1.00 96.69 334 HIS A O 1
ATOM 2505 N N . GLY A 1 335 ? -18.331 -0.954 -13.666 1.00 95.75 335 GLY A N 1
ATOM 2506 C CA . GLY A 1 335 ? -18.608 -0.016 -14.761 1.00 95.75 335 GLY A CA 1
ATOM 2507 C C . GLY A 1 335 ? -18.978 1.396 -14.289 1.00 95.75 335 GLY A C 1
ATOM 2508 O O . GLY A 1 335 ? -19.802 2.058 -14.910 1.00 95.75 335 GLY A O 1
ATOM 2509 N N . LEU A 1 336 ? -18.403 1.857 -13.173 1.00 96.75 336 LEU A N 1
ATOM 2510 C CA . LEU A 1 336 ? -18.741 3.140 -12.539 1.00 96.75 336 LEU A CA 1
ATOM 2511 C C . LEU A 1 336 ? -17.841 4.296 -12.993 1.00 96.75 336 LEU A C 1
ATOM 2513 O O . LEU A 1 336 ? -17.932 5.395 -12.447 1.00 96.75 336 LEU A O 1
ATOM 2517 N N . GLN A 1 337 ? -16.958 4.071 -13.963 1.00 94.31 337 GLN A N 1
ATOM 2518 C CA . GLN A 1 337 ? -16.106 5.123 -14.507 1.00 94.31 337 GLN A CA 1
ATOM 2519 C C . GLN A 1 337 ? -16.961 6.182 -15.219 1.00 94.31 337 GLN A C 1
ATOM 2521 O O . GLN A 1 337 ? -17.843 5.847 -16.004 1.00 94.31 337 GLN A O 1
ATOM 2526 N N . GLY A 1 338 ? -16.731 7.463 -14.924 1.00 96.00 338 GLY A N 1
ATOM 2527 C CA . GLY A 1 338 ? -17.554 8.557 -15.454 1.00 96.00 338 GLY A CA 1
ATOM 2528 C C . GLY A 1 338 ? -18.925 8.710 -14.788 1.00 96.00 338 GLY A C 1
ATOM 2529 O O . GLY A 1 338 ? -19.715 9.541 -15.225 1.00 96.00 338 GLY A O 1
ATOM 2530 N N . SER A 1 339 ? -19.227 7.941 -13.736 1.00 97.19 339 SER A N 1
ATOM 2531 C CA . SER A 1 339 ? -20.539 7.990 -13.074 1.00 97.19 339 SER A CA 1
ATOM 2532 C C . SER A 1 339 ? -20.775 9.245 -12.229 1.00 97.19 339 SER A C 1
ATOM 2534 O O . SER A 1 339 ? -21.907 9.495 -11.820 1.00 97.19 339 SER A O 1
ATOM 2536 N N . GLY A 1 340 ? -19.724 10.005 -11.902 1.00 97.06 340 GLY A N 1
ATOM 2537 C CA . GLY A 1 340 ? -19.799 11.148 -10.988 1.00 97.06 340 GLY A CA 1
ATOM 2538 C C . GLY A 1 340 ? -20.051 10.776 -9.519 1.00 97.06 340 GLY A C 1
ATOM 2539 O O . GLY A 1 340 ? -20.196 11.670 -8.687 1.00 97.06 340 GLY A O 1
ATOM 2540 N N . LYS A 1 341 ? -20.088 9.479 -9.184 1.00 98.38 341 LYS A N 1
ATOM 2541 C CA . LYS A 1 341 ? -20.277 8.966 -7.817 1.00 98.38 341 LYS A CA 1
ATOM 2542 C C . LYS A 1 341 ? -19.133 9.358 -6.887 1.00 98.38 341 LYS A C 1
ATOM 2544 O O . LYS A 1 341 ? -18.006 9.561 -7.343 1.00 98.38 341 LYS A O 1
ATOM 2549 N N . THR A 1 342 ? -19.408 9.434 -5.585 1.00 98.75 342 THR A N 1
ATOM 2550 C CA . THR A 1 342 ? -18.403 9.803 -4.578 1.00 98.75 342 THR A CA 1
ATOM 2551 C C . THR A 1 342 ? -17.915 8.591 -3.799 1.00 98.75 342 THR A C 1
ATOM 2553 O O . THR A 1 342 ? -18.699 7.882 -3.171 1.00 98.75 342 THR A O 1
ATOM 2556 N N . PHE A 1 343 ? -16.600 8.402 -3.752 1.00 98.81 343 PHE A N 1
ATOM 2557 C CA . PHE A 1 343 ? -15.959 7.305 -3.034 1.00 98.81 343 PHE A CA 1
ATOM 2558 C C . PHE A 1 343 ? -14.925 7.827 -2.043 1.00 98.81 343 PHE A C 1
ATOM 2560 O O . PHE A 1 343 ? -14.167 8.751 -2.342 1.00 98.81 343 PHE A O 1
ATOM 2567 N N . ILE A 1 344 ? -14.885 7.218 -0.859 1.00 98.88 344 ILE A N 1
ATOM 2568 C CA . ILE A 1 344 ? -13.914 7.540 0.187 1.00 98.88 344 ILE A CA 1
ATOM 2569 C C . ILE A 1 344 ? -12.977 6.358 0.372 1.00 98.88 344 ILE A C 1
ATOM 2571 O O . ILE A 1 344 ? -13.433 5.255 0.649 1.00 98.88 344 ILE A O 1
ATOM 2575 N N . SER A 1 345 ? -11.671 6.589 0.299 1.00 98.62 345 SER A N 1
ATOM 2576 C CA . SER A 1 345 ? -10.663 5.576 0.602 1.00 98.62 345 SER A CA 1
ATOM 2577 C C . SER A 1 345 ? -9.823 5.970 1.813 1.00 98.62 345 SER A C 1
ATOM 2579 O O . SER A 1 345 ? -9.353 7.105 1.913 1.00 98.62 345 SER A O 1
ATOM 2581 N N . VAL A 1 346 ? -9.625 5.041 2.750 1.00 98.81 346 VAL A N 1
ATOM 2582 C CA . VAL A 1 346 ? -8.747 5.262 3.906 1.00 98.81 346 VAL A CA 1
ATOM 2583 C C . VAL A 1 346 ? -7.302 4.935 3.537 1.00 98.81 346 VAL A C 1
ATOM 2585 O O . VAL A 1 346 ? -6.945 3.770 3.369 1.00 98.81 346 VAL A O 1
ATOM 2588 N N . VAL A 1 347 ? -6.455 5.965 3.480 1.00 98.56 347 VAL A N 1
ATOM 2589 C CA . VAL A 1 347 ? -5.002 5.816 3.332 1.00 98.56 347 VAL A CA 1
ATOM 2590 C C . VAL A 1 347 ? -4.427 5.485 4.706 1.00 98.56 347 VAL A C 1
ATOM 2592 O O . VAL A 1 347 ? -4.246 6.363 5.548 1.00 98.56 347 VAL A O 1
ATOM 2595 N N . SER A 1 348 ? -4.236 4.193 4.970 1.00 98.12 348 SER A N 1
ATOM 2596 C CA . SER A 1 348 ? -4.153 3.669 6.341 1.00 98.12 348 SER A CA 1
ATOM 2597 C C . SER A 1 348 ? -2.774 3.812 7.006 1.00 98.12 348 SER A C 1
ATOM 2599 O O . SER A 1 348 ? -2.691 3.848 8.239 1.00 98.12 348 SER A O 1
ATOM 2601 N N . GLY A 1 349 ? -1.695 3.938 6.227 1.00 97.00 349 GLY A N 1
ATOM 2602 C CA . GLY A 1 349 ? -0.342 4.108 6.755 1.00 97.00 349 GLY A CA 1
ATOM 2603 C C . GLY A 1 349 ? 0.742 4.373 5.705 1.00 97.00 349 GLY A C 1
ATOM 2604 O O . GLY A 1 349 ? 0.500 4.267 4.502 1.00 97.00 349 GLY A O 1
ATOM 2605 N N . ALA A 1 350 ? 1.943 4.729 6.169 1.00 96.00 350 ALA A N 1
ATOM 2606 C CA . ALA A 1 350 ? 3.083 5.135 5.333 1.00 96.00 350 ALA A CA 1
ATOM 2607 C C . ALA A 1 350 ? 4.463 4.638 5.827 1.00 96.00 350 ALA A C 1
ATOM 2609 O O . ALA A 1 350 ? 5.499 5.189 5.453 1.00 96.00 350 ALA A O 1
ATOM 2610 N N . ASN A 1 351 ? 4.527 3.587 6.650 1.00 91.12 351 ASN A N 1
ATOM 2611 C CA . ASN A 1 351 ? 5.790 3.049 7.163 1.00 91.12 351 ASN A CA 1
ATOM 2612 C C . ASN A 1 351 ? 6.411 2.027 6.195 1.00 91.12 351 ASN A C 1
ATOM 2614 O O . ASN A 1 351 ? 6.416 0.820 6.437 1.00 91.12 351 ASN A O 1
ATOM 2618 N N . MET A 1 352 ? 7.015 2.515 5.110 1.00 88.25 352 MET A N 1
ATOM 2619 C CA . MET A 1 352 ? 7.721 1.685 4.128 1.00 88.25 352 MET A CA 1
ATOM 2620 C C . MET A 1 352 ? 9.232 1.963 4.105 1.00 88.25 352 MET A C 1
ATOM 2622 O O . MET A 1 352 ? 9.682 3.093 4.277 1.00 88.25 352 MET A O 1
ATOM 2626 N N . ASN A 1 353 ? 10.041 0.929 3.845 1.00 85.12 353 ASN A N 1
ATOM 2627 C CA . ASN A 1 353 ? 11.466 1.114 3.556 1.00 85.12 353 ASN A CA 1
ATOM 2628 C C . ASN A 1 353 ? 11.643 1.799 2.191 1.00 85.12 353 ASN A C 1
ATOM 2630 O O . ASN A 1 353 ? 11.120 1.312 1.191 1.00 85.12 353 ASN A O 1
ATOM 2634 N N . PHE A 1 354 ? 12.446 2.863 2.139 1.00 86.25 354 PHE A N 1
ATOM 2635 C CA . PHE A 1 354 ? 12.738 3.607 0.913 1.00 86.25 354 PHE A CA 1
ATOM 2636 C C . PHE A 1 354 ? 13.229 2.717 -0.241 1.00 86.25 354 PHE A C 1
ATOM 2638 O O . PHE A 1 354 ? 12.803 2.900 -1.374 1.00 86.25 354 PHE A O 1
ATOM 2645 N N . GLY A 1 355 ? 14.042 1.688 0.027 1.00 82.81 355 GLY A N 1
ATOM 2646 C CA . GLY A 1 355 ? 14.515 0.763 -1.015 1.00 82.81 355 GLY A CA 1
ATOM 2647 C C . GLY A 1 355 ? 13.391 -0.010 -1.723 1.00 82.81 355 GLY A C 1
ATOM 2648 O O . GLY A 1 355 ? 13.538 -0.385 -2.884 1.00 82.81 355 GLY A O 1
ATOM 2649 N N . ARG A 1 356 ? 12.236 -0.194 -1.065 1.00 85.69 356 ARG A N 1
ATOM 2650 C CA . ARG A 1 356 ? 11.051 -0.840 -1.652 1.00 85.69 356 ARG A CA 1
ATOM 2651 C C . ARG A 1 356 ? 10.384 0.039 -2.717 1.00 85.69 356 ARG A C 1
ATOM 2653 O O . ARG A 1 356 ? 9.690 -0.498 -3.574 1.00 85.69 356 ARG A O 1
ATOM 2660 N N . LEU A 1 357 ? 10.639 1.352 -2.727 1.00 87.94 357 LEU A N 1
ATOM 2661 C CA . LEU A 1 357 ? 10.101 2.257 -3.748 1.00 87.94 357 LEU A CA 1
ATOM 2662 C C . LEU A 1 357 ? 10.562 1.913 -5.151 1.00 87.94 357 LEU A C 1
ATOM 2664 O O . LEU A 1 357 ? 9.800 2.114 -6.086 1.00 87.94 357 LEU A O 1
ATOM 2668 N N . ARG A 1 358 ? 11.769 1.360 -5.302 1.00 84.81 358 ARG A N 1
ATOM 2669 C CA . ARG A 1 358 ? 12.241 0.897 -6.606 1.00 84.81 358 ARG A CA 1
ATOM 2670 C C . ARG A 1 358 ? 11.307 -0.166 -7.181 1.00 84.81 358 ARG A C 1
ATOM 2672 O O . ARG A 1 358 ? 10.849 -0.023 -8.305 1.00 84.81 358 ARG A O 1
ATOM 2679 N N . PHE A 1 359 ? 10.985 -1.180 -6.378 1.00 83.69 359 PHE A N 1
ATOM 2680 C CA . PHE A 1 359 ? 10.051 -2.231 -6.775 1.00 83.69 359 PHE A CA 1
ATOM 2681 C C . PHE A 1 359 ? 8.661 -1.658 -7.076 1.00 83.69 359 PHE A C 1
ATOM 2683 O O . PHE A 1 359 ? 8.049 -2.030 -8.071 1.00 83.69 359 PHE A O 1
ATOM 2690 N N . VAL A 1 360 ? 8.177 -0.732 -6.239 1.00 87.56 360 VAL A N 1
ATOM 2691 C CA . VAL A 1 360 ? 6.882 -0.068 -6.451 1.00 87.56 360 VAL A CA 1
ATOM 2692 C C . VAL A 1 360 ? 6.865 0.719 -7.760 1.00 87.56 360 VAL A C 1
ATOM 2694 O O . VAL A 1 360 ? 5.903 0.595 -8.506 1.00 87.56 360 VAL A O 1
ATOM 2697 N N . ALA A 1 361 ? 7.908 1.496 -8.058 1.00 84.75 361 ALA A N 1
ATOM 2698 C CA . ALA A 1 361 ? 8.010 2.277 -9.288 1.00 84.75 361 ALA A CA 1
ATOM 2699 C C . ALA A 1 361 ? 8.036 1.367 -10.524 1.00 84.75 361 ALA A C 1
ATOM 2701 O O . ALA A 1 361 ? 7.195 1.524 -11.406 1.00 84.75 361 ALA A O 1
ATOM 2702 N N . GLU A 1 362 ? 8.914 0.356 -10.526 1.00 77.62 362 GLU A N 1
ATOM 2703 C CA . GLU A 1 362 ? 9.022 -0.630 -11.609 1.00 77.62 362 GLU A CA 1
ATOM 2704 C C . GLU A 1 362 ? 7.675 -1.350 -11.842 1.00 77.62 362 GLU A C 1
ATOM 2706 O O . GLU A 1 362 ? 7.212 -1.463 -12.973 1.00 77.62 362 GLU A O 1
ATOM 2711 N N . ARG A 1 363 ? 6.986 -1.793 -10.780 1.00 80.81 363 ARG A N 1
ATOM 2712 C CA . ARG A 1 363 ? 5.689 -2.488 -10.895 1.00 80.81 363 ARG A CA 1
ATOM 2713 C C . ARG A 1 363 ? 4.523 -1.573 -11.258 1.00 80.81 363 ARG A C 1
ATOM 2715 O O . ARG A 1 363 ? 3.635 -1.994 -11.995 1.00 80.81 363 ARG A O 1
ATOM 2722 N N . ALA A 1 364 ? 4.501 -0.335 -10.769 1.00 80.00 364 ALA A N 1
ATOM 2723 C CA . ALA A 1 364 ? 3.432 0.611 -11.073 1.00 80.00 364 ALA A CA 1
ATOM 2724 C C . ALA A 1 364 ? 3.411 0.979 -12.566 1.00 80.00 364 ALA A C 1
ATOM 2726 O O . ALA A 1 364 ? 2.329 1.135 -13.138 1.00 80.00 364 ALA A O 1
ATOM 2727 N N . GLU A 1 365 ? 4.581 1.110 -13.198 1.00 71.56 365 GLU A N 1
ATOM 2728 C CA . GLU A 1 365 ? 4.711 1.361 -14.641 1.00 71.56 365 GLU A CA 1
ATOM 2729 C C . GLU A 1 365 ? 4.174 0.190 -15.476 1.00 71.56 365 GLU A C 1
ATOM 2731 O O . GLU A 1 365 ? 3.425 0.403 -16.434 1.00 71.56 365 GLU A O 1
ATOM 2736 N N . LEU A 1 366 ? 4.475 -1.042 -15.054 1.00 66.94 366 LEU A N 1
ATOM 2737 C CA . LEU A 1 366 ? 4.003 -2.269 -15.700 1.00 66.94 366 LEU A CA 1
ATOM 2738 C C . LEU A 1 366 ? 2.483 -2.464 -15.547 1.00 66.94 366 LEU A C 1
ATOM 2740 O O . LEU A 1 366 ? 1.797 -2.765 -16.525 1.00 66.94 366 LEU A O 1
ATOM 2744 N N . GLY A 1 367 ? 1.938 -2.255 -14.343 1.00 62.66 367 GLY A N 1
ATOM 2745 C CA . GLY A 1 367 ? 0.517 -2.471 -14.037 1.00 62.66 367 GLY A CA 1
ATOM 2746 C C . GLY A 1 367 ? -0.443 -1.522 -14.767 1.00 62.66 367 GLY A C 1
ATOM 2747 O O . GLY A 1 367 ? -1.606 -1.858 -14.976 1.00 62.66 367 GLY A O 1
ATOM 2748 N N . GLU A 1 368 ? 0.025 -0.348 -15.204 1.00 66.12 368 GLU A N 1
ATOM 2749 C CA . GLU A 1 368 ? -0.789 0.603 -15.978 1.00 66.12 368 GLU A CA 1
ATOM 2750 C C . GLU A 1 368 ? -0.796 0.363 -17.490 1.00 66.12 368 GLU A C 1
ATOM 2752 O O . GLU A 1 368 ? -1.426 1.142 -18.210 1.00 66.12 368 GLU A O 1
ATOM 2757 N N . ARG A 1 369 ? -0.098 -0.672 -17.987 1.00 68.81 369 ARG A N 1
ATOM 2758 C CA . ARG A 1 369 ? 0.103 -0.903 -19.433 1.00 68.81 369 ARG A CA 1
ATOM 2759 C C . ARG A 1 369 ? 0.630 0.349 -20.147 1.00 68.81 369 ARG A C 1
ATOM 2761 O O . ARG A 1 369 ? 0.290 0.623 -21.297 1.00 68.81 369 ARG A O 1
ATOM 2768 N N . ARG A 1 370 ? 1.408 1.163 -19.428 1.00 75.50 370 ARG A N 1
ATOM 2769 C CA . ARG A 1 370 ? 1.973 2.411 -19.949 1.00 75.50 370 ARG A CA 1
ATOM 2770 C C . ARG A 1 370 ? 3.261 2.146 -20.713 1.00 75.50 370 ARG A C 1
ATOM 2772 O O . ARG A 1 370 ? 3.536 2.857 -21.670 1.00 75.50 370 ARG A O 1
ATOM 2779 N N . GLU A 1 371 ? 4.024 1.143 -20.292 1.00 84.62 371 GLU A N 1
ATOM 2780 C CA . GLU A 1 371 ? 5.201 0.638 -20.997 1.00 84.62 371 GLU A CA 1
ATOM 2781 C C . GLU A 1 371 ? 4.791 -0.551 -21.880 1.00 84.62 371 GLU A C 1
ATOM 2783 O O . GLU A 1 371 ? 4.177 -1.503 -21.394 1.00 84.62 371 GLU A O 1
ATOM 2788 N N . ALA A 1 372 ? 5.132 -0.498 -23.167 1.00 89.56 372 ALA A N 1
ATOM 2789 C CA . ALA A 1 372 ? 5.075 -1.644 -24.066 1.00 89.56 372 ALA A CA 1
ATOM 2790 C C . ALA A 1 372 ? 6.452 -2.305 -24.129 1.00 89.56 372 ALA A C 1
ATOM 2792 O O . ALA A 1 372 ? 7.459 -1.606 -24.236 1.00 89.56 372 ALA A O 1
ATOM 2793 N N . LEU A 1 373 ? 6.499 -3.636 -24.082 1.00 91.88 373 LEU A N 1
ATOM 2794 C CA . LEU A 1 373 ? 7.712 -4.430 -24.262 1.00 91.88 373 LEU A CA 1
ATOM 2795 C C . LEU A 1 373 ? 7.557 -5.272 -25.529 1.00 91.88 373 LEU A C 1
ATOM 2797 O O . LEU A 1 373 ? 6.614 -6.052 -25.653 1.00 91.88 373 LEU A O 1
ATOM 2801 N N . LEU A 1 374 ? 8.502 -5.145 -26.455 1.00 95.19 374 LEU A N 1
ATOM 2802 C CA . LEU A 1 374 ? 8.514 -5.836 -27.737 1.00 95.19 374 LEU A CA 1
ATOM 2803 C C . LEU A 1 374 ? 9.792 -6.659 -27.905 1.00 95.19 374 LEU A C 1
ATOM 2805 O O . LEU A 1 374 ? 10.898 -6.213 -27.593 1.00 95.19 374 LEU A O 1
ATOM 2809 N N . HIS A 1 375 ? 9.627 -7.841 -28.489 1.00 96.25 375 HIS A N 1
ATOM 2810 C CA . HIS A 1 375 ? 10.701 -8.546 -29.180 1.00 96.25 375 HIS A CA 1
ATOM 2811 C C . HIS A 1 375 ? 10.573 -8.244 -30.669 1.00 96.25 375 HIS A C 1
ATOM 2813 O O . HIS A 1 375 ? 9.515 -8.477 -31.261 1.00 96.25 375 HIS A O 1
ATOM 2819 N N . VAL A 1 376 ? 11.630 -7.694 -31.258 1.00 96.44 376 VAL A N 1
ATOM 2820 C CA . VAL A 1 376 ? 11.660 -7.330 -32.675 1.00 96.44 376 VAL A CA 1
ATOM 2821 C C . VAL A 1 376 ? 12.827 -8.022 -33.346 1.00 96.44 376 VAL A C 1
ATOM 2823 O O . VAL A 1 376 ? 13.947 -8.007 -32.844 1.00 96.44 376 VAL A O 1
ATOM 2826 N N . GLU A 1 377 ? 12.566 -8.609 -34.499 1.00 95.81 377 GLU A N 1
ATOM 2827 C CA . GLU A 1 377 ? 13.591 -9.163 -35.358 1.00 95.81 377 GLU A CA 1
ATOM 2828 C C . GLU A 1 377 ? 13.811 -8.252 -36.551 1.00 95.81 377 GLU A C 1
ATOM 2830 O O . GLU A 1 377 ? 12.880 -7.978 -37.320 1.00 95.81 377 GLU A O 1
ATOM 2835 N N . ILE A 1 378 ? 15.047 -7.790 -36.692 1.00 93.38 378 ILE A N 1
ATOM 2836 C CA . ILE A 1 378 ? 15.457 -6.867 -37.745 1.00 93.38 378 ILE A CA 1
ATOM 2837 C C . ILE A 1 378 ? 16.571 -7.495 -38.591 1.00 93.38 378 ILE A C 1
ATOM 2839 O O . ILE A 1 378 ? 17.321 -8.327 -38.078 1.00 93.38 378 ILE A O 1
ATOM 2843 N N . PRO A 1 379 ? 16.718 -7.108 -39.869 1.00 90.56 379 PRO A N 1
ATOM 2844 C CA . PRO A 1 379 ? 17.855 -7.545 -40.677 1.00 90.56 379 PRO A CA 1
ATOM 2845 C C . PRO A 1 379 ? 19.181 -7.069 -40.066 1.00 90.56 379 PRO A C 1
ATOM 2847 O O . PRO A 1 379 ? 19.295 -5.888 -39.720 1.00 90.56 379 PRO A O 1
ATOM 2850 N N . GLU A 1 380 ? 20.184 -7.943 -39.983 1.00 88.12 380 GLU A N 1
ATOM 2851 C CA . GLU A 1 380 ? 21.512 -7.625 -39.427 1.00 88.12 380 GLU A CA 1
ATOM 2852 C C . GLU A 1 380 ? 22.358 -6.815 -40.430 1.00 88.12 380 GLU A C 1
ATOM 2854 O O . GLU A 1 380 ? 23.260 -7.312 -41.100 1.00 88.12 380 GLU A O 1
ATOM 2859 N N . LYS A 1 381 ? 22.006 -5.538 -40.606 1.00 82.31 381 LYS A N 1
ATOM 2860 C CA . LYS A 1 381 ? 22.684 -4.606 -41.517 1.00 82.31 381 LYS A CA 1
ATOM 2861 C C . LYS A 1 381 ? 22.687 -3.185 -40.964 1.00 82.31 381 LYS A C 1
ATOM 2863 O O . LYS A 1 381 ? 21.806 -2.783 -40.199 1.00 82.31 381 LYS A O 1
ATOM 2868 N N . ALA A 1 382 ? 23.644 -2.386 -41.431 1.00 79.94 382 ALA A N 1
ATOM 2869 C CA . ALA A 1 382 ? 23.722 -0.971 -41.092 1.00 79.94 382 ALA A CA 1
ATOM 2870 C C . ALA A 1 382 ? 22.398 -0.243 -41.410 1.00 79.94 382 ALA A C 1
ATOM 2872 O O . ALA A 1 382 ? 21.841 -0.377 -42.500 1.00 79.94 382 ALA A O 1
ATOM 2873 N N . GLY A 1 383 ? 21.902 0.540 -40.449 1.00 81.25 383 GLY A N 1
ATOM 2874 C CA . GLY A 1 383 ? 20.670 1.328 -40.575 1.00 81.25 383 GLY A CA 1
ATOM 2875 C C . GLY A 1 383 ? 19.401 0.681 -40.003 1.00 81.25 383 GLY A C 1
ATOM 2876 O O . GLY A 1 383 ? 18.485 1.422 -39.647 1.00 81.25 383 GLY A O 1
ATOM 2877 N N . SER A 1 384 ? 19.350 -0.643 -39.805 1.00 86.94 384 SER A N 1
ATOM 2878 C CA . SER A 1 384 ? 18.144 -1.331 -39.299 1.00 86.94 384 SER A CA 1
ATOM 2879 C C . SER A 1 384 ? 17.685 -0.827 -37.922 1.00 86.94 384 SER A C 1
ATOM 2881 O O . SER A 1 384 ? 16.491 -0.685 -37.669 1.00 86.94 384 SER A O 1
ATOM 2883 N N . PHE A 1 385 ? 18.625 -0.480 -37.035 1.00 86.81 385 PHE A N 1
ATOM 2884 C CA . PHE A 1 385 ? 18.324 0.100 -35.716 1.00 86.81 385 PHE A CA 1
ATOM 2885 C C . PHE A 1 385 ? 17.611 1.449 -35.818 1.00 86.81 385 PHE A C 1
ATOM 2887 O O . PHE A 1 385 ? 16.673 1.724 -35.069 1.00 86.81 385 PHE A O 1
ATOM 2894 N N . LEU A 1 386 ? 18.063 2.298 -36.743 1.00 86.12 386 LEU A N 1
ATOM 2895 C CA . LEU A 1 386 ? 17.487 3.618 -36.966 1.00 86.12 386 LEU A CA 1
ATOM 2896 C C . LEU A 1 386 ? 16.090 3.507 -37.584 1.00 86.12 386 LEU A C 1
ATOM 2898 O O . LEU A 1 386 ? 15.200 4.276 -37.216 1.00 86.12 386 LEU A O 1
ATOM 2902 N N . GLU A 1 387 ? 15.888 2.551 -38.492 1.00 89.06 387 GLU A N 1
ATOM 2903 C CA . GLU A 1 387 ? 14.583 2.252 -39.082 1.00 89.06 387 GLU A CA 1
ATOM 2904 C C . GLU A 1 387 ? 13.588 1.787 -38.009 1.00 89.06 387 GLU A C 1
ATOM 2906 O O . GLU A 1 387 ? 12.532 2.402 -37.850 1.00 89.06 387 GLU A O 1
ATOM 2911 N N . LEU A 1 388 ? 13.967 0.807 -37.178 1.00 91.56 388 LEU A N 1
ATOM 2912 C CA . LEU A 1 388 ? 13.149 0.355 -36.049 1.00 91.56 388 LEU A CA 1
ATOM 2913 C C . LEU A 1 388 ? 12.827 1.500 -35.078 1.00 91.56 388 LEU A C 1
ATOM 2915 O O . LEU A 1 388 ? 11.663 1.740 -34.755 1.00 91.56 388 LEU A O 1
ATOM 2919 N N . HIS A 1 389 ? 13.843 2.255 -34.651 1.00 90.00 389 HIS A N 1
ATOM 2920 C CA . HIS A 1 389 ? 13.663 3.411 -33.771 1.00 90.00 389 HIS A CA 1
ATOM 2921 C C . HIS A 1 389 ? 12.688 4.440 -34.373 1.00 90.00 389 HIS A C 1
ATOM 2923 O O . HIS A 1 389 ? 11.923 5.082 -33.650 1.00 90.00 389 HIS A O 1
ATOM 2929 N N . SER A 1 390 ? 12.692 4.618 -35.696 1.00 90.25 390 SER A N 1
ATOM 2930 C CA . SER A 1 390 ? 11.832 5.595 -36.374 1.00 90.25 390 SER A CA 1
ATOM 2931 C C . SER A 1 390 ? 10.342 5.258 -36.281 1.00 90.25 390 SER A C 1
ATOM 2933 O O . SER A 1 390 ? 9.537 6.185 -36.270 1.00 90.25 390 SER A O 1
ATOM 2935 N N . HIS A 1 391 ? 9.970 3.981 -36.135 1.00 91.56 391 HIS A N 1
ATOM 2936 C CA . HIS A 1 391 ? 8.580 3.575 -35.882 1.00 91.56 391 HIS A CA 1
ATOM 2937 C C . HIS A 1 391 ? 8.098 3.897 -34.462 1.00 91.56 391 HIS A C 1
ATOM 2939 O O . HIS A 1 391 ? 6.897 4.053 -34.240 1.00 91.56 391 HIS A O 1
ATOM 2945 N N . ILE A 1 392 ? 9.021 3.998 -33.503 1.00 90.25 392 ILE A N 1
ATOM 2946 C CA . ILE A 1 392 ? 8.701 4.304 -32.105 1.00 90.25 392 ILE A CA 1
ATOM 2947 C C . ILE A 1 392 ? 8.660 5.815 -31.875 1.00 90.25 392 ILE A C 1
ATOM 2949 O O . ILE A 1 392 ? 7.756 6.325 -31.210 1.00 90.25 392 ILE A O 1
ATOM 2953 N N . ASN A 1 393 ? 9.606 6.542 -32.471 1.00 85.00 393 ASN A N 1
ATOM 2954 C CA . ASN A 1 393 ? 9.711 7.994 -32.381 1.00 85.00 393 ASN A CA 1
ATOM 2955 C C . ASN A 1 393 ? 8.380 8.692 -32.753 1.00 85.00 393 ASN A C 1
ATOM 2957 O O . ASN A 1 393 ? 7.789 8.361 -33.780 1.00 85.00 393 ASN A O 1
ATOM 2961 N N . PRO A 1 394 ? 7.916 9.700 -31.987 1.00 86.12 394 PRO A N 1
ATOM 2962 C CA . PRO A 1 394 ? 8.621 10.438 -30.931 1.00 86.12 394 PRO A CA 1
ATOM 2963 C C . PRO A 1 394 ? 8.471 9.862 -29.513 1.00 86.12 394 PRO A C 1
ATOM 2965 O O . PRO A 1 394 ? 8.820 10.551 -28.554 1.00 86.12 394 PRO A O 1
ATOM 2968 N N . ARG A 1 395 ? 7.951 8.637 -29.356 1.00 87.81 395 ARG A N 1
ATOM 2969 C CA . ARG A 1 395 ? 7.701 8.059 -28.030 1.00 87.81 395 ARG A CA 1
ATOM 2970 C C . ARG A 1 395 ? 9.001 7.888 -27.242 1.00 87.81 395 ARG A C 1
ATOM 2972 O O . ARG A 1 395 ? 10.008 7.483 -27.830 1.00 87.81 395 ARG A O 1
ATOM 2979 N N . PRO A 1 396 ? 8.998 8.161 -25.926 1.00 82.94 396 PRO A N 1
ATOM 2980 C CA . PRO A 1 396 ? 10.170 7.932 -25.096 1.00 82.94 396 PRO A CA 1
ATOM 2981 C C . PRO A 1 396 ? 10.477 6.435 -24.992 1.00 82.94 396 PRO A C 1
ATOM 2983 O O . PRO A 1 396 ? 9.644 5.653 -24.530 1.00 82.94 396 PRO A O 1
ATOM 2986 N N . LEU A 1 397 ? 11.687 6.053 -25.398 1.00 85.88 397 LEU A N 1
ATOM 2987 C CA . LEU A 1 397 ? 12.230 4.719 -25.160 1.00 85.88 397 LEU A CA 1
ATOM 2988 C C . LEU A 1 397 ? 12.641 4.581 -23.693 1.00 85.88 397 LEU A C 1
ATOM 2990 O O . LEU A 1 397 ? 13.293 5.465 -23.135 1.00 85.88 397 LEU A O 1
ATOM 2994 N N . THR A 1 398 ? 12.287 3.455 -23.088 1.00 85.75 398 THR A N 1
ATOM 2995 C CA . THR A 1 398 ? 12.712 3.070 -21.738 1.00 85.75 398 THR A CA 1
ATOM 2996 C C . THR A 1 398 ? 13.842 2.049 -21.794 1.00 85.75 398 THR A C 1
ATOM 2998 O O . THR A 1 398 ? 14.762 2.109 -20.976 1.00 85.75 398 THR A O 1
ATOM 3001 N N . GLU A 1 399 ? 13.839 1.171 -22.799 1.00 88.94 399 GLU A N 1
ATOM 3002 C CA . GLU A 1 399 ? 14.867 0.153 -23.002 1.00 88.94 399 GLU A CA 1
ATOM 3003 C C . GLU A 1 399 ? 15.092 -0.133 -24.487 1.00 88.94 399 GLU A C 1
ATOM 3005 O O . GLU A 1 399 ? 14.154 -0.231 -25.277 1.00 88.94 399 GLU A O 1
ATOM 3010 N N . PHE A 1 400 ? 16.354 -0.291 -24.870 1.00 91.69 400 PHE A N 1
ATOM 3011 C CA . PHE A 1 400 ? 16.748 -0.815 -26.172 1.00 91.69 400 PHE A CA 1
ATOM 3012 C C . PHE A 1 400 ? 17.997 -1.661 -25.938 1.00 91.69 400 PHE A C 1
ATOM 3014 O O . PHE A 1 400 ? 19.074 -1.133 -25.647 1.00 91.69 400 PHE A O 1
ATOM 3021 N N . SER A 1 401 ? 17.844 -2.979 -26.027 1.00 93.62 401 SER A N 1
ATOM 3022 C CA . SER A 1 401 ? 18.909 -3.940 -25.766 1.00 93.62 401 SER A CA 1
ATOM 3023 C C . SER A 1 401 ? 19.060 -4.948 -26.898 1.00 93.62 401 SER A C 1
ATOM 3025 O O . SER A 1 401 ? 18.080 -5.473 -27.426 1.00 93.62 401 SER A O 1
ATOM 3027 N N . TYR A 1 402 ? 20.308 -5.217 -27.266 1.00 93.56 402 TYR A N 1
ATOM 3028 C CA . TYR A 1 402 ? 20.684 -6.137 -28.330 1.00 93.56 402 TYR A CA 1
ATOM 3029 C C . TYR A 1 402 ? 22.114 -6.654 -28.133 1.00 93.56 402 TYR A C 1
ATOM 3031 O O . TYR A 1 402 ? 23.002 -5.934 -27.667 1.00 93.56 402 TYR A O 1
ATOM 3039 N N . ARG A 1 403 ? 22.340 -7.892 -28.576 1.00 93.25 403 ARG A N 1
ATOM 3040 C CA . ARG A 1 403 ? 23.664 -8.466 -28.803 1.00 93.25 403 ARG A CA 1
ATOM 3041 C C . ARG A 1 403 ? 23.665 -9.206 -30.126 1.00 93.25 403 ARG A C 1
ATOM 3043 O O . ARG A 1 403 ? 22.740 -9.966 -30.406 1.00 93.25 403 ARG A O 1
ATOM 3050 N N . TYR A 1 404 ? 24.750 -9.036 -30.863 1.00 91.00 404 TYR A N 1
ATOM 3051 C CA . TYR A 1 404 ? 25.035 -9.805 -32.058 1.00 91.00 404 TYR A CA 1
ATOM 3052 C C . TYR A 1 404 ? 25.023 -11.313 -31.794 1.00 91.00 404 TYR A C 1
ATOM 3054 O O . TYR A 1 404 ? 25.589 -11.799 -30.809 1.00 91.00 404 TYR A O 1
ATOM 3062 N N . HIS A 1 405 ? 24.394 -12.049 -32.707 1.00 86.31 405 HIS A N 1
ATOM 3063 C CA . HIS A 1 405 ? 24.287 -13.507 -32.653 1.00 86.31 405 HIS A CA 1
ATOM 3064 C C . HIS A 1 405 ? 24.437 -14.173 -34.027 1.00 86.31 405 HIS A C 1
ATOM 3066 O O . HIS A 1 405 ? 25.019 -15.252 -34.104 1.00 86.31 405 HIS A O 1
ATOM 3072 N N . SER A 1 406 ? 23.928 -13.552 -35.096 1.00 86.56 406 SER A N 1
ATOM 3073 C CA . SER A 1 406 ? 23.975 -14.086 -36.461 1.00 86.56 406 SER A CA 1
ATOM 3074 C C . SER A 1 406 ? 24.117 -12.961 -37.482 1.00 86.56 406 SER A C 1
ATOM 3076 O O . SER A 1 406 ? 23.734 -11.839 -37.181 1.00 86.56 406 SER A O 1
ATOM 3078 N N . ASP A 1 407 ? 24.592 -13.271 -38.690 1.00 84.62 407 ASP A N 1
ATOM 3079 C CA . ASP A 1 407 ? 24.736 -12.304 -39.793 1.00 84.62 407 ASP A CA 1
ATOM 3080 C C . ASP A 1 407 ? 23.434 -12.026 -40.567 1.00 84.62 407 ASP A C 1
ATOM 3082 O O . ASP A 1 407 ? 23.418 -11.202 -41.479 1.00 84.62 407 ASP A O 1
ATOM 3086 N N . GLU A 1 408 ? 22.341 -12.724 -40.251 1.00 88.00 408 GLU A N 1
ATOM 3087 C CA . GLU A 1 408 ? 21.078 -12.595 -40.991 1.00 88.00 408 GLU A CA 1
ATOM 3088 C C . GLU A 1 408 ? 20.050 -11.765 -40.220 1.00 88.00 408 GLU A C 1
ATOM 3090 O O . GLU A 1 408 ? 19.430 -10.847 -40.768 1.00 88.00 408 GLU A O 1
ATOM 3095 N N . VAL A 1 409 ? 19.866 -12.089 -38.938 1.00 91.44 409 VAL A N 1
ATOM 3096 C CA . VAL A 1 409 ? 18.801 -11.534 -38.102 1.00 91.44 409 VAL A CA 1
ATOM 3097 C C . VAL A 1 409 ? 19.347 -11.105 -36.743 1.00 91.44 409 VAL A C 1
ATOM 3099 O O . VAL A 1 409 ? 19.984 -11.883 -36.029 1.00 91.44 409 VAL A O 1
ATOM 3102 N N . ALA A 1 410 ? 18.997 -9.880 -36.364 1.00 91.25 410 ALA A N 1
ATOM 3103 C CA . ALA A 1 410 ? 19.191 -9.314 -35.040 1.00 91.25 410 ALA A CA 1
ATOM 3104 C C . ALA A 1 410 ? 17.911 -9.449 -34.208 1.00 91.25 410 ALA A C 1
ATOM 3106 O O . ALA A 1 410 ? 16.840 -8.996 -34.620 1.00 91.25 410 ALA A O 1
ATOM 3107 N N . HIS A 1 411 ? 18.029 -10.002 -32.999 1.00 94.12 411 HIS A N 1
ATOM 3108 C CA . HIS A 1 411 ? 16.947 -10.019 -32.014 1.00 94.12 411 HIS A CA 1
ATOM 3109 C C . HIS A 1 411 ? 17.089 -8.839 -31.052 1.00 94.12 411 HIS A C 1
ATOM 3111 O O . HIS A 1 411 ? 18.026 -8.771 -30.256 1.00 94.12 411 HIS A O 1
ATOM 3117 N N . VAL A 1 412 ? 16.133 -7.919 -31.111 1.00 94.50 412 VAL A N 1
ATOM 3118 C CA . VAL A 1 412 ? 16.095 -6.701 -30.305 1.00 94.50 412 VAL A CA 1
ATOM 3119 C C . VAL A 1 412 ? 15.037 -6.825 -29.217 1.00 94.50 412 VAL A C 1
ATOM 3121 O O . VAL A 1 412 ? 13.885 -7.173 -29.483 1.00 94.50 412 VAL A O 1
ATOM 3124 N N . PHE A 1 413 ? 15.426 -6.488 -27.991 1.00 95.06 413 PHE A N 1
ATOM 3125 C CA . PHE A 1 413 ? 14.514 -6.239 -26.883 1.00 95.06 413 PHE A CA 1
ATOM 3126 C C . PHE A 1 413 ? 14.284 -4.734 -26.764 1.00 95.06 413 PHE A C 1
ATOM 3128 O O . PHE A 1 413 ? 15.234 -3.967 -26.594 1.00 95.06 413 PHE A O 1
ATOM 3135 N N . LEU A 1 414 ? 13.031 -4.307 -26.868 1.00 93.25 414 LEU A N 1
ATOM 3136 C CA . LEU A 1 414 ? 12.664 -2.899 -26.949 1.00 93.25 414 LEU A CA 1
ATOM 3137 C C . LEU A 1 414 ? 11.527 -2.601 -25.980 1.00 93.25 414 LEU A C 1
ATOM 3139 O O . LEU A 1 414 ? 10.531 -3.320 -25.979 1.00 93.25 414 LEU A O 1
ATOM 3143 N N . SER A 1 415 ? 11.628 -1.525 -25.207 1.00 90.69 415 SER A N 1
ATOM 3144 C CA . SER A 1 415 ? 10.487 -1.006 -24.459 1.00 90.69 415 SER A CA 1
ATOM 3145 C C . SER A 1 415 ? 10.384 0.513 -24.512 1.00 90.69 415 SER A C 1
ATOM 3147 O O . SER A 1 415 ? 11.380 1.229 -24.648 1.00 90.69 415 SER A O 1
ATOM 3149 N N . PHE A 1 416 ? 9.148 1.008 -24.502 1.00 89.69 416 PHE A N 1
ATOM 3150 C CA . PHE A 1 416 ? 8.821 2.428 -24.637 1.00 89.69 416 PHE A CA 1
ATOM 3151 C C . PHE A 1 416 ? 7.470 2.748 -24.005 1.00 89.69 416 PHE A C 1
ATOM 3153 O O . PHE A 1 416 ? 6.616 1.874 -23.844 1.00 89.69 416 PHE A O 1
ATOM 3160 N N . PHE A 1 417 ? 7.256 4.025 -23.691 1.00 87.44 417 PHE A N 1
ATOM 3161 C CA . PHE A 1 417 ? 5.966 4.492 -23.199 1.00 87.44 417 PHE A CA 1
ATOM 3162 C C . PHE A 1 417 ? 4.959 4.722 -24.334 1.00 87.44 417 PHE A C 1
ATOM 3164 O O . PHE A 1 417 ? 5.291 5.284 -25.378 1.00 87.44 417 PHE A O 1
ATOM 3171 N N . LEU A 1 418 ? 3.714 4.309 -24.101 1.00 87.38 418 LEU A N 1
ATOM 3172 C CA . LEU A 1 418 ? 2.555 4.591 -24.947 1.00 87.38 418 LEU A CA 1
ATOM 3173 C C . LEU A 1 418 ? 1.931 5.939 -24.560 1.00 87.38 418 LEU A C 1
ATOM 3175 O O . LEU A 1 418 ? 1.812 6.264 -23.373 1.00 87.38 418 LEU A O 1
ATOM 3179 N N . ASP A 1 419 ? 1.492 6.707 -25.557 1.00 79.81 419 ASP A N 1
ATOM 3180 C CA . ASP A 1 419 ? 0.910 8.037 -25.352 1.00 79.81 419 ASP A CA 1
ATOM 3181 C C . ASP A 1 419 ? -0.589 7.972 -25.004 1.00 79.81 419 ASP A C 1
ATOM 3183 O O . ASP A 1 419 ? -1.149 8.936 -24.477 1.00 79.81 419 ASP A O 1
ATOM 3187 N N . GLY A 1 420 ? -1.258 6.846 -25.280 1.00 66.50 420 GLY A N 1
ATOM 3188 C CA . GLY A 1 420 ? -2.681 6.631 -25.007 1.00 66.50 420 GLY A CA 1
ATOM 3189 C C . GLY A 1 420 ? -3.613 7.481 -25.868 1.00 66.50 420 GLY A C 1
ATOM 3190 O O . GLY A 1 420 ? -4.761 7.710 -25.487 1.00 66.50 420 GLY A O 1
ATOM 3191 N N . LYS A 1 421 ? -3.133 7.970 -27.016 1.00 58.50 421 LYS A N 1
ATOM 3192 C CA . LYS A 1 421 ? -3.936 8.713 -27.995 1.00 58.50 421 LYS A CA 1
ATOM 3193 C C . LYS A 1 421 ? -4.439 7.755 -29.073 1.00 58.50 421 LYS A C 1
ATOM 3195 O O . LYS A 1 421 ? -3.647 7.023 -29.660 1.00 58.50 421 LYS A O 1
ATOM 3200 N N . ALA A 1 422 ? -5.741 7.796 -29.366 1.00 40.06 422 ALA A N 1
ATOM 3201 C CA . ALA A 1 422 ? -6.298 7.085 -30.513 1.00 40.06 422 ALA A CA 1
ATOM 3202 C C . ALA A 1 422 ? -5.580 7.529 -31.809 1.00 40.06 422 ALA A C 1
ATOM 3204 O O . ALA A 1 422 ? -5.274 8.718 -31.957 1.00 40.06 422 ALA A O 1
ATOM 3205 N N . PRO A 1 423 ? -5.279 6.603 -32.734 1.00 41.00 423 PRO A N 1
ATOM 3206 C CA . PRO A 1 423 ? -4.570 6.921 -33.970 1.00 41.00 423 PRO A CA 1
ATOM 3207 C C . PRO A 1 423 ? -5.356 7.943 -34.804 1.00 41.00 423 PRO A C 1
ATOM 3209 O O . PRO A 1 423 ? -6.536 7.750 -35.088 1.00 41.00 423 PRO A O 1
ATOM 3212 N N . ALA A 1 424 ? -4.690 9.011 -35.251 1.00 37.59 424 ALA A N 1
ATOM 3213 C CA . ALA A 1 424 ? -5.201 9.813 -36.356 1.00 37.59 424 ALA A CA 1
ATOM 3214 C C . ALA A 1 424 ? -5.141 8.953 -37.628 1.00 37.59 424 ALA A C 1
ATOM 3216 O O . ALA A 1 424 ? -4.090 8.397 -37.948 1.00 37.59 424 ALA A O 1
ATOM 3217 N N . SER A 1 425 ? -6.259 8.820 -38.339 1.00 32.59 425 SER A N 1
ATOM 3218 C CA . SER A 1 425 ? -6.345 8.060 -39.586 1.00 32.59 425 SER A CA 1
ATOM 3219 C C . SER A 1 425 ? -5.355 8.603 -40.624 1.00 32.59 425 SER A C 1
ATOM 3221 O O . SER A 1 425 ? -5.597 9.646 -41.233 1.00 32.59 425 SER A O 1
ATOM 3223 N N . SER A 1 426 ? -4.244 7.906 -40.854 1.00 30.39 426 SER A N 1
ATOM 3224 C CA . SER A 1 426 ? -3.375 8.165 -41.999 1.00 30.39 426 SER A CA 1
ATOM 3225 C C . SER A 1 426 ? -3.967 7.484 -43.234 1.00 30.39 426 SER A C 1
ATOM 3227 O O . SER A 1 426 ? -3.856 6.269 -43.396 1.00 30.39 426 SER A O 1
ATOM 3229 N N . VAL A 1 427 ? -4.618 8.260 -44.102 1.00 27.80 427 VAL A N 1
ATOM 3230 C CA . VAL A 1 427 ? -5.011 7.804 -45.444 1.00 27.80 427 VAL A CA 1
ATOM 3231 C C . VAL A 1 427 ? -3.729 7.583 -46.261 1.00 27.80 427 VAL A C 1
ATOM 3233 O O . VAL A 1 427 ? -2.926 8.516 -46.354 1.00 27.80 427 VAL A O 1
ATOM 3236 N N . PRO A 1 428 ? -3.491 6.402 -46.863 1.00 29.14 428 PRO A N 1
ATOM 3237 C CA . PRO A 1 428 ? -2.352 6.213 -47.748 1.00 29.14 428 PRO A CA 1
ATOM 3238 C C . PRO A 1 428 ? -2.571 7.006 -49.038 1.00 29.14 428 PRO A C 1
ATOM 3240 O O . PRO A 1 428 ? -3.615 6.901 -49.684 1.00 29.14 428 PRO A O 1
ATOM 3243 N N . ALA A 1 429 ? -1.570 7.786 -49.434 1.00 30.62 429 ALA A N 1
ATOM 3244 C CA . ALA A 1 429 ? -1.540 8.442 -50.730 1.00 30.62 429 ALA A CA 1
ATOM 3245 C C . ALA A 1 429 ? -1.430 7.389 -51.848 1.00 30.62 429 ALA A C 1
ATOM 3247 O O . ALA A 1 429 ? -0.344 6.914 -52.166 1.00 30.62 429 ALA A O 1
ATOM 3248 N N . SER A 1 430 ? -2.556 7.042 -52.470 1.00 29.95 430 SER A N 1
ATOM 3249 C CA . SER A 1 430 ? -2.567 6.430 -53.799 1.00 29.95 430 SER A CA 1
ATOM 3250 C C . SER A 1 430 ? -3.659 7.086 -54.640 1.00 29.95 430 SER A C 1
ATOM 3252 O O . SER A 1 430 ? -4.836 6.756 -54.530 1.00 29.95 430 SER A O 1
ATOM 3254 N N . ALA A 1 431 ? -3.269 8.070 -55.449 1.00 30.69 431 ALA A N 1
ATOM 3255 C CA . ALA A 1 431 ? -4.119 8.641 -56.484 1.00 30.69 431 ALA A CA 1
ATOM 3256 C C . ALA A 1 431 ? -3.722 8.016 -57.829 1.00 30.69 431 ALA A C 1
ATOM 3258 O O . ALA A 1 431 ? -2.767 8.448 -58.471 1.00 30.69 431 ALA A O 1
ATOM 3259 N N . GLY A 1 432 ? -4.445 6.969 -58.233 1.00 28.00 432 GLY A N 1
ATOM 3260 C CA . GLY A 1 432 ? -4.623 6.632 -59.650 1.00 28.00 432 GLY A CA 1
ATOM 3261 C C . GLY A 1 432 ? -5.681 7.558 -60.276 1.00 28.00 432 GLY A C 1
ATOM 3262 O O . GLY A 1 432 ? -6.472 8.150 -59.537 1.00 28.00 432 GLY A O 1
ATOM 3263 N N . PRO A 1 433 ? -5.708 7.739 -61.608 1.00 31.03 433 PRO A N 1
ATOM 3264 C CA . PRO A 1 433 ? -6.470 8.815 -62.230 1.00 31.03 433 PRO A CA 1
ATOM 3265 C C . PRO A 1 433 ? -7.980 8.546 -62.171 1.00 31.03 433 PRO A C 1
ATOM 3267 O O . PRO A 1 433 ? -8.453 7.487 -62.579 1.00 31.03 433 PRO A O 1
ATOM 3270 N N . VAL A 1 434 ? -8.735 9.528 -61.673 1.00 31.59 434 VAL A N 1
ATOM 3271 C CA . VAL A 1 434 ? -10.202 9.500 -61.602 1.00 31.59 434 VAL A CA 1
ATOM 3272 C C . VAL A 1 434 ? -10.789 9.854 -62.971 1.00 31.59 434 VAL A C 1
ATOM 3274 O O . VAL A 1 434 ? -10.464 10.887 -63.553 1.00 31.59 434 VAL A O 1
ATOM 3277 N N . ASN A 1 435 ? -11.669 8.989 -63.473 1.00 28.91 435 ASN A N 1
ATOM 3278 C CA . ASN A 1 435 ? -12.436 9.164 -64.705 1.00 28.91 435 ASN A CA 1
ATOM 3279 C C . ASN A 1 435 ? -13.699 10.017 -64.420 1.00 28.91 435 ASN A C 1
ATOM 3281 O O . ASN A 1 435 ? -14.504 9.605 -63.580 1.00 28.91 435 ASN A O 1
ATOM 3285 N N . PRO A 1 436 ? -13.909 11.188 -65.053 1.00 30.98 436 PRO A N 1
ATOM 3286 C CA . PRO A 1 436 ? -14.993 12.096 -64.690 1.00 30.98 436 PRO A CA 1
ATOM 3287 C C . PRO A 1 436 ? -16.224 11.861 -65.571 1.00 30.98 436 PRO A C 1
ATOM 3289 O O . PRO A 1 436 ? -16.411 12.530 -66.583 1.00 30.98 436 PRO A O 1
ATOM 3292 N N . ALA A 1 437 ? -17.087 10.917 -65.196 1.00 32.81 437 ALA A N 1
ATOM 3293 C CA . ALA A 1 437 ? -18.402 10.782 -65.828 1.00 32.81 437 ALA A CA 1
ATOM 3294 C C . ALA A 1 437 ? -19.403 10.046 -64.925 1.00 32.81 437 ALA A C 1
ATOM 3296 O O . ALA A 1 437 ? -19.752 8.904 -65.198 1.00 32.81 437 ALA A O 1
ATOM 3297 N N . ALA A 1 438 ? -19.851 10.700 -63.850 1.00 32.06 438 ALA A N 1
ATOM 3298 C CA . ALA A 1 438 ? -21.163 10.479 -63.225 1.00 32.06 438 ALA A CA 1
ATOM 3299 C C . ALA A 1 438 ? -21.333 11.437 -62.033 1.00 32.06 438 ALA A C 1
ATOM 3301 O O . ALA A 1 438 ? -21.007 11.092 -60.902 1.00 32.06 438 ALA A O 1
ATOM 3302 N N . ALA A 1 439 ? -21.842 12.643 -62.282 1.00 31.48 439 ALA A N 1
ATOM 3303 C CA . ALA A 1 439 ? -22.363 13.511 -61.229 1.00 31.48 439 ALA A CA 1
ATOM 3304 C C . ALA A 1 439 ? -23.840 13.793 -61.527 1.00 31.48 439 ALA A C 1
ATOM 3306 O O . ALA A 1 439 ? -24.194 14.228 -62.623 1.00 31.48 439 ALA A O 1
ATOM 3307 N N . THR A 1 440 ? -24.708 13.483 -60.567 1.00 39.03 440 THR A N 1
ATOM 3308 C CA . THR A 1 440 ? -26.160 13.688 -60.633 1.00 39.03 440 THR A CA 1
ATOM 3309 C C . THR A 1 440 ? -26.553 15.138 -60.304 1.00 39.03 440 THR A C 1
ATOM 3311 O O . THR A 1 440 ? -25.821 15.818 -59.580 1.00 39.03 440 THR A O 1
ATOM 3314 N N . PRO A 1 441 ? -27.737 15.619 -60.747 1.00 33.94 441 PRO A N 1
ATOM 3315 C CA . PRO A 1 441 ? -28.124 17.041 -60.711 1.00 33.94 441 PRO A CA 1
ATOM 3316 C C . PRO A 1 441 ? -28.163 17.703 -59.320 1.00 33.94 441 PRO A C 1
ATOM 3318 O O . PRO A 1 441 ? -28.172 18.929 -59.227 1.00 33.94 441 PRO A O 1
ATOM 3321 N N . GLN A 1 442 ? -28.154 16.920 -58.236 1.00 38.31 442 GLN A N 1
ATOM 3322 C CA . GLN A 1 442 ? -28.114 17.419 -56.856 1.00 38.31 442 GLN A CA 1
ATOM 3323 C C . GLN A 1 442 ? -26.733 17.926 -56.405 1.00 38.31 442 GLN A C 1
ATOM 3325 O O . GLN A 1 442 ? -26.665 18.711 -55.465 1.00 38.31 442 GLN A O 1
ATOM 3330 N N . GLN A 1 443 ? -25.637 17.559 -57.080 1.00 40.59 443 GLN A N 1
ATOM 3331 C CA . GLN A 1 443 ? -24.288 18.046 -56.736 1.00 40.59 443 GLN A CA 1
ATOM 3332 C C . GLN A 1 443 ? -23.965 19.423 -57.342 1.00 40.59 443 GLN A C 1
ATOM 3334 O O . GLN A 1 443 ? -23.057 20.109 -56.880 1.00 40.59 443 GLN A O 1
ATOM 3339 N N . THR A 1 444 ? -24.744 19.875 -58.326 1.00 38.81 444 THR A N 1
ATOM 3340 C CA . THR A 1 444 ? -24.581 21.186 -58.978 1.00 38.81 444 THR A CA 1
ATOM 3341 C C . THR A 1 444 ? -25.151 22.363 -58.179 1.00 38.81 444 THR A C 1
ATOM 3343 O O . THR A 1 444 ? -24.764 23.499 -58.438 1.00 38.81 444 THR A O 1
ATOM 3346 N N . ALA A 1 445 ? -26.020 22.124 -57.189 1.00 36.25 445 ALA A N 1
ATOM 3347 C CA . ALA A 1 445 ? -26.621 23.194 -56.382 1.00 36.25 445 ALA A CA 1
ATOM 3348 C C . ALA A 1 445 ? -25.726 23.649 -55.210 1.00 36.25 445 ALA A C 1
ATOM 3350 O O . ALA A 1 445 ? -25.683 24.833 -54.893 1.00 36.25 445 ALA A O 1
ATOM 3351 N N . ALA A 1 446 ? -24.936 22.746 -54.618 1.00 38.00 446 ALA A N 1
ATOM 3352 C CA . ALA A 1 446 ? -24.049 23.079 -53.495 1.00 38.00 446 ALA A CA 1
ATOM 3353 C C . ALA A 1 446 ? -22.786 23.865 -53.913 1.00 38.00 446 ALA A C 1
ATOM 3355 O O . ALA A 1 446 ? -22.139 24.499 -53.083 1.00 38.00 446 ALA A O 1
ATOM 3356 N N . LEU A 1 447 ? -22.443 23.860 -55.206 1.00 38.12 447 LEU A N 1
ATOM 3357 C CA . LEU A 1 447 ? -21.280 24.572 -55.747 1.00 38.12 447 LEU A CA 1
ATOM 3358 C C . LEU A 1 447 ? -21.560 26.046 -56.089 1.00 38.12 447 LEU A C 1
ATOM 3360 O O . LEU A 1 447 ? -20.613 26.797 -56.314 1.00 38.12 447 LEU A O 1
ATOM 3364 N N . GLN A 1 448 ? -22.824 26.486 -56.101 1.00 41.00 448 GLN A N 1
ATOM 3365 C CA . GLN A 1 448 ? -23.172 27.889 -56.370 1.00 41.00 448 GLN A CA 1
ATOM 3366 C C . GLN A 1 448 ? -23.224 28.761 -55.104 1.00 41.00 448 GLN A C 1
ATOM 3368 O O . GLN A 1 448 ? -22.952 29.957 -55.193 1.00 41.00 448 GLN A O 1
ATOM 3373 N N . ASP A 1 449 ? -23.446 28.181 -53.919 1.00 37.81 449 ASP A N 1
ATOM 3374 C CA . ASP A 1 449 ? -23.495 28.947 -52.661 1.00 37.81 449 ASP A CA 1
ATOM 3375 C C . ASP A 1 449 ? -22.117 29.233 -52.035 1.00 37.81 449 ASP A C 1
ATOM 3377 O O . ASP A 1 449 ? -21.972 30.173 -51.252 1.00 37.81 449 ASP A O 1
ATOM 3381 N N . LEU A 1 450 ? -21.059 28.524 -52.445 1.00 41.00 450 LEU A N 1
ATOM 3382 C CA . LEU A 1 450 ? -19.679 28.831 -52.035 1.00 41.00 450 LEU A CA 1
ATOM 3383 C C . LEU A 1 450 ? -19.089 30.076 -52.722 1.00 41.00 450 LEU A C 1
ATOM 3385 O O . LEU A 1 450 ? -18.092 30.618 -52.246 1.00 41.00 450 LEU A O 1
ATOM 3389 N N . ALA A 1 451 ? -19.708 30.575 -53.796 1.00 41.12 451 ALA A N 1
ATOM 3390 C CA . ALA A 1 451 ? -19.249 31.771 -54.505 1.00 41.12 451 ALA A CA 1
ATOM 3391 C C . ALA A 1 451 ? -19.766 33.096 -53.900 1.00 41.12 451 ALA A C 1
ATOM 3393 O O . ALA A 1 451 ? -19.338 34.163 -54.337 1.00 41.12 451 ALA A O 1
ATOM 3394 N N . SER A 1 452 ? -20.658 33.062 -52.896 1.00 44.19 452 SER A N 1
ATOM 3395 C CA . SER A 1 452 ? -21.297 34.267 -52.327 1.00 44.19 452 SER A CA 1
ATOM 3396 C C . SER A 1 452 ? -20.844 34.652 -50.904 1.00 44.19 452 SER A C 1
ATOM 3398 O O . SER A 1 452 ? -21.298 35.660 -50.362 1.00 44.19 452 SER A O 1
ATOM 3400 N N . GLY A 1 453 ? -19.894 33.915 -50.314 1.00 41.53 453 GLY A N 1
ATOM 3401 C CA . GLY A 1 453 ? -19.073 34.396 -49.192 1.00 41.53 453 GLY A CA 1
ATOM 3402 C C . GLY A 1 453 ? -19.795 34.687 -47.868 1.00 41.53 453 GLY A C 1
ATOM 3403 O O . GLY A 1 453 ? -19.460 35.677 -47.218 1.00 41.53 453 GLY A O 1
ATOM 3404 N N . LYS A 1 454 ? -20.762 33.860 -47.438 1.00 41.44 454 LYS A N 1
ATOM 3405 C CA . LYS A 1 454 ? -21.514 34.104 -46.184 1.00 41.44 454 LYS A CA 1
ATOM 3406 C C . LYS A 1 454 ? -21.484 33.029 -45.084 1.00 41.44 454 LYS A C 1
ATOM 3408 O O . LYS A 1 454 ? -22.116 33.256 -44.058 1.00 41.44 454 LYS A O 1
ATOM 3413 N N . VAL A 1 455 ? -20.712 31.939 -45.186 1.00 39.50 455 VAL A N 1
ATOM 3414 C CA . VAL A 1 455 ? -20.534 30.988 -44.058 1.00 39.50 455 VAL A CA 1
ATOM 3415 C C . VAL A 1 455 ? -19.095 30.453 -43.993 1.00 39.50 455 VAL A C 1
ATOM 3417 O O . VAL A 1 455 ? -18.504 30.123 -45.017 1.00 39.50 455 VAL A O 1
ATOM 3420 N N . SER A 1 456 ? -18.518 30.384 -42.787 1.00 40.28 456 SER A N 1
ATOM 3421 C CA . SER A 1 456 ? -17.177 29.831 -42.536 1.00 40.28 456 SER A CA 1
ATOM 3422 C C . SER A 1 456 ? -17.165 28.302 -42.665 1.00 40.28 456 SER A C 1
ATOM 3424 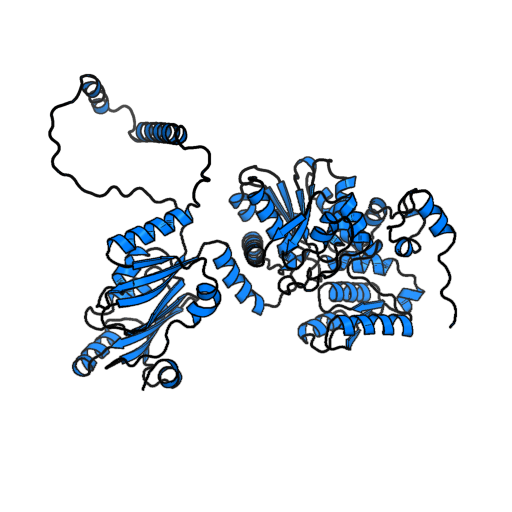O O . SER A 1 456 ? -17.970 27.617 -42.032 1.00 40.28 456 SER A O 1
ATOM 3426 N N . ALA A 1 457 ? -16.203 27.769 -43.425 1.00 37.66 457 ALA A N 1
ATOM 3427 C CA . ALA A 1 457 ? -16.009 26.340 -43.707 1.00 37.66 457 ALA A CA 1
ATOM 3428 C C . ALA A 1 457 ? -15.798 25.451 -42.458 1.00 37.66 457 ALA A C 1
ATOM 3430 O O . ALA A 1 457 ? -15.889 24.229 -42.546 1.00 37.66 457 ALA A O 1
ATOM 3431 N N . ALA A 1 458 ? -15.548 26.048 -41.288 1.00 33.00 458 ALA A N 1
ATOM 3432 C CA . ALA A 1 458 ? -15.332 25.328 -40.033 1.00 33.00 458 ALA A CA 1
ATOM 3433 C C . ALA A 1 458 ? -16.617 24.719 -39.431 1.00 33.00 458 ALA A C 1
ATOM 3435 O O . ALA A 1 458 ? -16.544 23.730 -38.704 1.00 33.00 458 ALA A O 1
ATOM 3436 N N . VAL A 1 459 ? -17.798 25.271 -39.736 1.00 37.12 459 VAL A N 1
ATOM 3437 C CA . VAL A 1 459 ? -19.064 24.816 -39.127 1.00 37.12 459 VAL A CA 1
ATOM 3438 C C . VAL A 1 459 ? -19.619 23.579 -39.848 1.00 37.12 459 VAL A C 1
ATOM 3440 O O . VAL A 1 459 ? -19.991 22.609 -39.198 1.00 37.12 459 VAL A O 1
ATOM 3443 N N . ALA A 1 460 ? -19.536 23.540 -41.183 1.00 33.06 460 ALA A N 1
ATOM 3444 C CA . ALA A 1 460 ? -20.010 22.405 -41.984 1.00 33.06 460 ALA A CA 1
ATOM 3445 C C . ALA A 1 460 ? -19.170 21.123 -41.792 1.00 33.06 460 ALA A C 1
ATOM 3447 O O . ALA A 1 460 ? -19.706 20.017 -41.804 1.00 33.06 460 ALA A O 1
ATOM 3448 N N . ALA A 1 461 ? -17.858 21.255 -41.555 1.00 36.44 461 ALA A N 1
ATOM 3449 C CA . ALA A 1 461 ? -16.984 20.110 -41.284 1.00 36.44 461 ALA A CA 1
ATOM 3450 C C . ALA A 1 461 ? -17.254 19.462 -39.910 1.00 36.44 461 ALA A C 1
ATOM 3452 O O . ALA A 1 461 ? -17.016 18.268 -39.731 1.00 36.44 461 ALA A O 1
ATOM 3453 N N . THR A 1 462 ? -17.777 20.238 -38.955 1.00 36.00 462 THR A N 1
ATOM 3454 C CA . THR A 1 462 ? -18.064 19.766 -37.593 1.00 36.00 462 THR A CA 1
ATOM 3455 C C . THR A 1 462 ? -19.384 18.987 -37.542 1.00 36.00 462 THR A C 1
ATOM 3457 O O . THR A 1 462 ? -19.439 17.934 -36.912 1.00 36.00 462 THR A O 1
ATOM 3460 N N . GLU A 1 463 ? -20.409 19.425 -38.281 1.00 32.03 463 GLU A N 1
ATOM 3461 C CA . GLU A 1 463 ? -21.707 18.728 -38.369 1.00 32.03 463 GLU A CA 1
ATOM 3462 C C . GLU A 1 463 ? -21.646 17.438 -39.211 1.00 32.03 463 GLU A C 1
ATOM 3464 O O . GLU A 1 463 ? -22.295 16.445 -38.888 1.00 32.03 463 GLU A O 1
ATOM 3469 N N . MET A 1 464 ? -20.801 17.384 -40.248 1.00 34.31 464 MET A N 1
ATOM 3470 C CA . MET A 1 464 ? -20.598 16.147 -41.022 1.00 34.31 464 MET A CA 1
ATOM 3471 C C . MET A 1 464 ? -19.800 15.081 -40.249 1.00 34.31 464 MET A C 1
ATOM 3473 O O . MET A 1 464 ? -19.990 13.886 -40.476 1.00 34.31 464 MET A O 1
ATOM 3477 N N . SER A 1 465 ? -18.937 15.493 -39.310 1.00 43.16 465 SER A N 1
ATOM 3478 C CA . SER A 1 465 ? -18.192 14.583 -38.429 1.00 43.16 465 SER A CA 1
ATOM 3479 C C . SER A 1 465 ? -19.064 13.978 -37.325 1.00 43.16 465 SER A C 1
ATOM 3481 O O . SER A 1 465 ? -18.783 12.859 -36.899 1.00 43.16 465 SER A O 1
ATOM 3483 N N . SER A 1 466 ? -20.091 14.690 -36.846 1.00 36.50 466 SER A N 1
ATOM 3484 C CA . SER A 1 466 ? -21.009 14.172 -35.823 1.00 36.50 466 SER A CA 1
ATOM 3485 C C . SER A 1 466 ? -21.994 13.157 -36.399 1.00 36.50 466 SER A C 1
ATOM 3487 O O . SER A 1 466 ? -22.226 12.126 -35.777 1.00 36.50 466 SER A O 1
ATOM 3489 N N . GLN A 1 467 ? -22.488 13.381 -37.622 1.00 31.03 467 GLN A N 1
ATOM 3490 C CA . GLN A 1 467 ? -23.425 12.462 -38.279 1.00 31.03 467 GLN A CA 1
ATOM 3491 C C . GLN A 1 467 ? -22.769 11.110 -38.627 1.00 31.03 467 GLN A C 1
ATOM 3493 O O . GLN A 1 467 ? -23.356 10.054 -38.415 1.00 31.03 467 GLN A O 1
ATOM 3498 N N . ALA A 1 468 ? -21.510 11.125 -39.087 1.00 34.97 468 ALA A N 1
ATOM 3499 C CA . ALA A 1 468 ? -20.760 9.903 -39.400 1.00 34.97 468 ALA A CA 1
ATOM 3500 C C . ALA A 1 468 ? -20.380 9.081 -38.150 1.00 34.97 468 ALA A C 1
ATOM 3502 O O . ALA A 1 468 ? -20.213 7.864 -38.240 1.00 34.97 468 ALA A O 1
ATOM 3503 N N . ALA A 1 469 ? -20.248 9.732 -36.989 1.00 36.00 469 ALA A N 1
ATOM 3504 C CA . ALA A 1 469 ? -20.001 9.064 -35.713 1.00 36.00 469 ALA A CA 1
ATOM 3505 C C . ALA A 1 469 ? -21.275 8.406 -35.150 1.00 36.00 469 ALA A C 1
ATOM 3507 O O . ALA A 1 469 ? -21.200 7.300 -34.616 1.00 36.00 469 ALA A O 1
ATOM 3508 N N . GLU A 1 470 ? -22.441 9.036 -35.323 1.00 33.47 470 GLU A N 1
ATOM 3509 C CA . GLU A 1 470 ? -23.736 8.469 -34.918 1.00 33.47 470 GLU A CA 1
ATOM 3510 C C . GLU A 1 470 ? -24.128 7.248 -35.767 1.00 33.47 470 GLU A C 1
ATOM 3512 O O . GLU A 1 470 ? -24.553 6.229 -35.216 1.00 33.47 470 GLU A O 1
ATOM 3517 N N . ASP A 1 471 ? -23.886 7.284 -37.082 1.00 30.06 471 ASP A N 1
ATOM 3518 C CA . ASP A 1 471 ? -24.203 6.164 -37.981 1.00 30.06 471 ASP A CA 1
ATOM 3519 C C . ASP A 1 471 ? -23.265 4.952 -37.793 1.00 30.06 471 ASP A C 1
ATOM 3521 O O . ASP A 1 471 ? -23.679 3.803 -37.970 1.00 30.06 471 ASP A O 1
ATOM 3525 N N . ALA A 1 472 ? -22.012 5.171 -37.371 1.00 38.22 472 ALA A N 1
ATOM 3526 C CA . ALA A 1 472 ? -21.064 4.093 -37.063 1.00 38.22 472 ALA A CA 1
ATOM 3527 C C . ALA A 1 472 ? -21.392 3.362 -35.745 1.00 38.22 472 ALA A C 1
ATOM 3529 O O . ALA A 1 472 ? -21.067 2.182 -35.590 1.00 38.22 472 ALA A O 1
ATOM 3530 N N . GLN A 1 473 ? -22.068 4.034 -34.808 1.00 39.31 473 GLN A N 1
ATOM 3531 C CA . GLN A 1 473 ? -22.455 3.473 -33.511 1.00 39.31 473 GLN A CA 1
ATOM 3532 C C . GLN A 1 473 ? -23.726 2.605 -33.595 1.00 39.31 473 GLN A C 1
ATOM 3534 O O . GLN A 1 473 ? -23.949 1.754 -32.734 1.00 39.31 473 GLN A O 1
ATOM 3539 N N . ALA A 1 474 ? -24.539 2.778 -34.642 1.00 33.88 474 ALA A N 1
ATOM 3540 C CA . ALA A 1 474 ? -25.816 2.084 -34.816 1.00 33.88 474 ALA A CA 1
ATOM 3541 C C . ALA A 1 474 ? -25.697 0.637 -35.343 1.00 33.88 474 ALA A C 1
ATOM 3543 O O . ALA A 1 474 ? -26.694 -0.081 -35.355 1.00 33.88 474 ALA A O 1
ATOM 3544 N N . ASN A 1 475 ? -24.502 0.186 -35.758 1.00 36.28 475 ASN A N 1
ATOM 3545 C CA . ASN A 1 475 ? -24.321 -1.103 -36.448 1.00 36.28 475 ASN A CA 1
ATOM 3546 C C . ASN A 1 475 ? -23.239 -2.031 -35.852 1.00 36.28 475 ASN A C 1
ATOM 3548 O O . ASN A 1 475 ? -22.806 -2.980 -36.508 1.00 36.28 475 ASN A O 1
ATOM 3552 N N . ALA A 1 476 ? -22.801 -1.799 -34.611 1.00 30.66 476 ALA A N 1
ATOM 3553 C CA . ALA A 1 476 ? -21.867 -2.696 -33.927 1.00 30.66 476 ALA A CA 1
ATOM 3554 C C . ALA A 1 476 ? -22.611 -3.864 -33.236 1.00 30.66 476 ALA A C 1
ATOM 3556 O O . ALA A 1 476 ? -23.599 -3.626 -32.536 1.00 30.66 476 ALA A O 1
ATOM 3557 N N . PRO A 1 477 ? -22.161 -5.127 -33.380 1.00 31.70 477 PRO A N 1
ATOM 3558 C CA . PRO A 1 477 ? -22.769 -6.252 -32.678 1.00 31.70 477 PRO A CA 1
ATOM 3559 C C . PRO A 1 477 ? -22.600 -6.085 -31.161 1.00 31.70 477 PRO A C 1
ATOM 3561 O O . PRO A 1 477 ? -21.509 -5.796 -30.666 1.00 31.70 477 PRO A O 1
ATOM 3564 N N . ALA A 1 478 ? -23.688 -6.279 -30.414 1.00 33.91 478 ALA A N 1
ATOM 3565 C CA . ALA A 1 478 ? -23.691 -6.214 -28.958 1.00 33.91 478 ALA A CA 1
ATOM 3566 C C . ALA A 1 478 ? -22.751 -7.286 -28.373 1.00 33.91 478 ALA A C 1
ATOM 3568 O O . ALA A 1 478 ? -23.066 -8.475 -28.410 1.00 33.91 478 ALA A O 1
ATOM 3569 N N . GLY A 1 479 ? -21.592 -6.873 -27.847 1.00 35.03 479 GLY A N 1
ATOM 3570 C CA . GLY A 1 479 ? -20.686 -7.776 -27.128 1.00 35.03 479 GLY A CA 1
ATOM 3571 C C . GLY A 1 479 ? -19.207 -7.388 -27.051 1.00 35.03 479 GLY A C 1
ATOM 3572 O O . GLY A 1 479 ? -18.507 -7.938 -26.207 1.00 35.03 479 GLY A O 1
ATOM 3573 N N . SER A 1 480 ? -18.697 -6.452 -27.856 1.00 32.94 480 SER A N 1
ATOM 3574 C CA . SER A 1 480 ? -17.291 -6.026 -27.750 1.00 32.94 480 SER A CA 1
ATOM 3575 C C . SER A 1 480 ? -17.164 -4.736 -26.942 1.00 32.94 480 SER A C 1
ATOM 3577 O O . SER A 1 480 ? -17.631 -3.685 -27.382 1.00 32.94 480 SER A O 1
ATOM 3579 N N . MET A 1 481 ? -16.516 -4.800 -25.772 1.00 42.38 481 MET A N 1
ATOM 3580 C CA . MET A 1 481 ? -16.037 -3.594 -25.087 1.00 42.38 481 MET A CA 1
ATOM 3581 C C . MET A 1 481 ? -15.144 -2.778 -26.039 1.00 42.38 481 MET A C 1
ATOM 3583 O O . MET A 1 481 ? -14.411 -3.380 -26.829 1.00 42.38 481 MET A O 1
ATOM 3587 N N . PRO A 1 482 ? -15.166 -1.434 -25.981 1.00 46.91 482 PRO A N 1
ATOM 3588 C CA . PRO A 1 482 ? -14.208 -0.632 -26.730 1.00 46.91 482 PRO A CA 1
ATOM 3589 C C . PRO A 1 482 ? -12.784 -1.010 -26.298 1.00 46.91 482 PRO A C 1
ATOM 3591 O O . PRO A 1 482 ? -12.482 -1.046 -25.105 1.00 46.91 482 PRO A O 1
ATOM 3594 N N . LEU A 1 483 ? -11.933 -1.339 -27.275 1.00 57.09 483 LEU A N 1
ATOM 3595 C CA . LEU A 1 483 ? -10.518 -1.645 -27.057 1.00 57.09 483 LEU A CA 1
ATOM 3596 C C . LEU A 1 483 ? -9.835 -0.463 -26.348 1.00 57.09 483 LEU A C 1
ATOM 3598 O O . LEU A 1 483 ? -10.108 0.695 -26.667 1.00 57.09 483 LEU A O 1
ATOM 3602 N N . ASP A 1 484 ? -8.951 -0.756 -25.390 1.00 73.44 484 ASP A N 1
ATOM 3603 C CA . ASP A 1 484 ? -8.137 0.253 -24.701 1.00 73.44 484 ASP A CA 1
ATOM 3604 C C . ASP A 1 484 ? -7.382 1.099 -25.754 1.00 73.44 484 ASP A C 1
ATOM 3606 O O . ASP A 1 484 ? -6.696 0.524 -26.607 1.00 73.44 484 ASP A O 1
ATOM 3610 N N . PRO A 1 485 ? -7.470 2.446 -25.734 1.00 79.44 485 PRO A N 1
ATOM 3611 C CA . PRO A 1 485 ? -6.756 3.310 -26.677 1.00 79.44 485 PRO A CA 1
ATOM 3612 C C . PRO A 1 485 ? -5.257 3.004 -26.792 1.00 79.44 485 PRO A C 1
ATOM 3614 O O . PRO A 1 485 ? -4.684 3.143 -27.873 1.00 79.44 485 PRO A O 1
ATOM 3617 N N . ARG A 1 486 ? -4.622 2.551 -25.703 1.00 81.88 486 ARG A N 1
ATOM 3618 C CA . ARG A 1 486 ? -3.211 2.130 -25.698 1.00 81.88 486 ARG A CA 1
ATOM 3619 C C . ARG A 1 486 ? -2.986 0.822 -26.439 1.00 81.88 486 ARG A C 1
ATOM 3621 O O . ARG A 1 486 ? -1.980 0.666 -27.121 1.00 81.88 486 ARG A O 1
ATOM 3628 N N . GLU A 1 487 ? -3.924 -0.108 -26.329 1.00 83.31 487 GLU A N 1
ATOM 3629 C CA . GLU A 1 487 ? -3.864 -1.381 -27.039 1.00 83.31 487 GLU A CA 1
ATOM 3630 C C . GLU A 1 487 ? -4.020 -1.152 -28.545 1.00 83.31 487 GLU A C 1
ATOM 3632 O O . GLU A 1 487 ? -3.240 -1.679 -29.336 1.00 83.31 487 GLU A O 1
ATOM 3637 N N . MET A 1 488 ? -4.929 -0.259 -28.947 1.00 85.81 488 MET A N 1
ATOM 3638 C CA . MET A 1 488 ? -5.043 0.181 -30.342 1.00 85.81 488 MET A CA 1
ATOM 3639 C C . MET A 1 488 ? -3.762 0.862 -30.846 1.00 85.81 488 MET A C 1
ATOM 3641 O O . MET A 1 488 ? -3.308 0.592 -31.959 1.00 85.81 488 MET A O 1
ATOM 3645 N N . GLU A 1 489 ? -3.166 1.742 -30.039 1.00 90.00 489 GLU A N 1
ATOM 3646 C CA . GLU A 1 489 ? -1.896 2.397 -30.358 1.00 90.00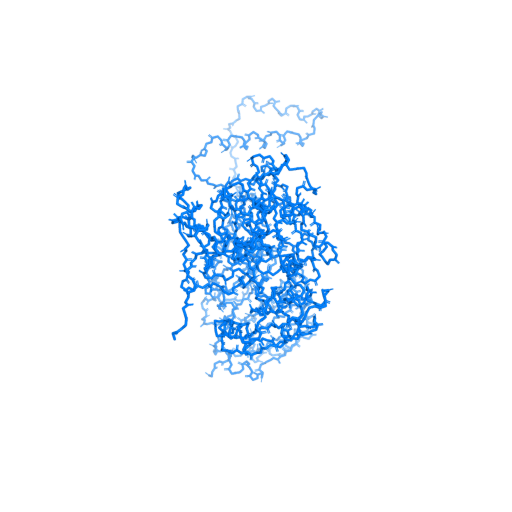 489 GLU A CA 1
ATOM 3647 C C . GLU A 1 489 ? -0.771 1.373 -30.578 1.00 90.00 489 GLU A C 1
ATOM 3649 O O . GLU A 1 489 ? -0.083 1.428 -31.601 1.00 90.00 489 GLU A O 1
ATOM 3654 N N . LEU A 1 490 ? -0.616 0.412 -29.664 1.00 91.50 490 LEU A N 1
ATOM 3655 C CA . LEU A 1 490 ? 0.407 -0.628 -29.746 1.00 91.50 490 LEU A CA 1
ATOM 3656 C C . LEU A 1 490 ? 0.231 -1.505 -30.991 1.00 91.50 490 LEU A C 1
ATOM 3658 O O . LEU A 1 490 ? 1.198 -1.737 -31.720 1.00 91.50 490 LEU A O 1
ATOM 3662 N N . GLN A 1 491 ? -1.000 -1.929 -31.290 1.00 91.75 491 GLN A N 1
ATOM 3663 C CA . GLN A 1 491 ? -1.287 -2.734 -32.481 1.00 91.75 491 GLN A CA 1
ATOM 3664 C C . GLN A 1 491 ? -0.914 -2.003 -33.777 1.00 91.75 491 GLN A C 1
ATOM 3666 O O . GLN A 1 491 ? -0.340 -2.612 -34.681 1.00 91.75 491 GLN A O 1
ATOM 3671 N N . ASN A 1 492 ? -1.152 -0.691 -33.858 1.00 91.75 492 ASN A N 1
ATOM 3672 C CA . ASN A 1 492 ? -0.760 0.109 -35.020 1.00 91.75 492 ASN A CA 1
ATOM 3673 C C . ASN A 1 492 ? 0.757 0.233 -35.174 1.00 91.75 492 ASN A C 1
ATOM 3675 O O . ASN A 1 492 ? 1.275 0.126 -36.285 1.00 91.75 492 ASN A O 1
ATOM 3679 N N . ILE A 1 493 ? 1.484 0.434 -34.072 1.00 93.69 493 ILE A N 1
ATOM 3680 C CA . ILE A 1 493 ? 2.953 0.466 -34.094 1.00 93.69 493 ILE A CA 1
ATOM 3681 C C . ILE A 1 493 ? 3.487 -0.872 -34.609 1.00 93.69 493 ILE A C 1
ATOM 3683 O O . ILE A 1 493 ? 4.320 -0.902 -35.515 1.00 93.69 493 ILE A O 1
ATOM 3687 N N . MET A 1 494 ? 2.960 -1.983 -34.095 1.00 95.50 494 MET A N 1
ATOM 3688 C CA . MET A 1 494 ? 3.356 -3.322 -34.526 1.00 95.50 494 MET A CA 1
ATOM 3689 C C . MET A 1 494 ? 3.013 -3.583 -35.997 1.00 95.50 494 MET A C 1
ATOM 3691 O O . MET A 1 494 ? 3.807 -4.198 -36.705 1.00 95.50 494 MET A O 1
ATOM 3695 N N . ALA A 1 495 ? 1.868 -3.101 -36.487 1.00 94.69 495 ALA A N 1
ATOM 3696 C CA . ALA A 1 495 ? 1.506 -3.195 -37.900 1.00 94.69 495 ALA A CA 1
ATOM 3697 C C . ALA A 1 495 ? 2.492 -2.430 -38.800 1.00 94.69 495 ALA A C 1
ATOM 3699 O O . ALA A 1 495 ? 2.942 -2.975 -39.808 1.00 94.69 495 ALA A O 1
ATOM 3700 N N . ASN A 1 496 ? 2.895 -1.219 -38.404 1.00 93.94 496 ASN A N 1
ATOM 3701 C CA . ASN A 1 496 ? 3.879 -0.422 -39.140 1.00 93.94 496 ASN A CA 1
ATOM 3702 C C . ASN A 1 496 ? 5.261 -1.090 -39.172 1.00 93.94 496 ASN A C 1
ATOM 3704 O O . ASN A 1 496 ? 5.899 -1.107 -40.219 1.00 93.94 496 ASN A O 1
ATOM 3708 N N . ILE A 1 497 ? 5.700 -1.689 -38.059 1.00 95.19 497 ILE A N 1
ATOM 3709 C CA . ILE A 1 497 ? 6.960 -2.449 -38.002 1.00 95.19 497 ILE A CA 1
ATOM 3710 C C . ILE A 1 497 ? 6.912 -3.647 -38.967 1.00 95.19 497 ILE A C 1
ATOM 3712 O O . ILE A 1 497 ? 7.861 -3.875 -39.717 1.00 95.19 497 ILE A O 1
ATOM 3716 N N . ARG A 1 498 ? 5.790 -4.382 -39.009 1.00 95.56 498 ARG A N 1
ATOM 3717 C CA . ARG A 1 498 ? 5.601 -5.508 -39.944 1.00 95.56 498 ARG A CA 1
ATOM 3718 C C . ARG A 1 498 ? 5.604 -5.069 -41.404 1.00 95.56 498 ARG A C 1
ATOM 3720 O O . ARG A 1 498 ? 6.153 -5.777 -42.243 1.00 95.56 498 ARG A O 1
ATOM 3727 N N . ALA A 1 499 ? 5.014 -3.914 -41.711 1.00 93.38 499 ALA A N 1
ATOM 3728 C CA . ALA A 1 499 ? 4.968 -3.374 -43.069 1.00 93.38 499 ALA A CA 1
ATOM 3729 C C . ALA A 1 499 ? 6.367 -3.065 -43.636 1.00 93.38 499 ALA A C 1
ATOM 3731 O O . ALA A 1 499 ? 6.571 -3.181 -44.842 1.00 93.38 499 ALA A O 1
ATOM 3732 N N . SER A 1 500 ? 7.338 -2.756 -42.774 1.00 91.31 500 SER A N 1
ATOM 3733 C CA . SER A 1 500 ? 8.748 -2.557 -43.143 1.00 91.31 500 SER A CA 1
ATOM 3734 C C . SER A 1 500 ? 9.552 -3.865 -43.249 1.00 91.31 500 SER A C 1
ATOM 3736 O O . SER A 1 500 ? 10.768 -3.838 -43.412 1.00 91.31 500 SER A O 1
ATOM 3738 N N . GLY A 1 501 ? 8.901 -5.031 -43.150 1.00 92.00 501 GLY A N 1
ATOM 3739 C CA . GLY A 1 501 ? 9.542 -6.343 -43.298 1.00 92.00 501 GLY A CA 1
ATOM 3740 C C . GLY A 1 501 ? 10.201 -6.898 -42.030 1.00 92.00 501 GLY A C 1
ATOM 3741 O O . GLY A 1 501 ? 10.908 -7.901 -42.110 1.00 92.00 501 GLY A O 1
ATOM 3742 N N . MET A 1 502 ? 9.971 -6.288 -40.864 1.00 95.31 502 MET A N 1
ATOM 3743 C CA . MET A 1 502 ? 10.461 -6.773 -39.566 1.00 95.31 502 MET A CA 1
ATOM 3744 C C . MET A 1 502 ? 9.438 -7.705 -38.896 1.00 95.31 502 MET A C 1
ATOM 3746 O O . MET A 1 502 ? 8.226 -7.549 -39.074 1.00 95.31 502 MET A O 1
ATOM 3750 N N . ARG A 1 503 ? 9.893 -8.665 -38.078 1.00 96.19 503 ARG A N 1
ATOM 3751 C CA . ARG A 1 503 ? 8.989 -9.482 -37.240 1.00 96.19 503 ARG A CA 1
ATOM 3752 C C . ARG A 1 503 ? 8.889 -8.869 -35.849 1.00 96.19 503 ARG A C 1
ATOM 3754 O O . ARG A 1 503 ? 9.891 -8.439 -35.299 1.00 96.19 503 ARG A O 1
ATOM 3761 N N . VAL A 1 504 ? 7.688 -8.826 -35.275 1.00 97.06 504 VAL A N 1
ATOM 3762 C CA . VAL A 1 504 ? 7.454 -8.212 -33.959 1.00 97.06 504 VAL A CA 1
ATOM 3763 C C . VAL A 1 504 ? 6.442 -8.998 -33.137 1.00 97.06 504 VAL A C 1
ATOM 3765 O O . VAL A 1 504 ? 5.361 -9.354 -33.627 1.00 97.06 504 VAL A O 1
ATOM 3768 N N . THR A 1 505 ? 6.797 -9.206 -31.873 1.00 96.31 505 THR A N 1
ATOM 3769 C CA . THR A 1 505 ? 6.008 -9.904 -30.861 1.00 96.31 505 THR A CA 1
ATOM 3770 C C . THR A 1 505 ? 5.831 -8.997 -29.649 1.00 96.31 505 THR A C 1
ATOM 3772 O O . THR A 1 505 ? 6.811 -8.470 -29.121 1.00 96.31 505 THR A O 1
ATOM 3775 N N . ASP A 1 506 ? 4.587 -8.834 -29.200 1.00 94.25 506 ASP A N 1
ATOM 3776 C CA . ASP A 1 506 ? 4.290 -8.163 -27.935 1.00 94.25 506 ASP A CA 1
ATOM 3777 C C . ASP A 1 506 ? 4.581 -9.109 -26.767 1.00 94.25 506 ASP A C 1
ATOM 3779 O O . ASP A 1 506 ? 4.027 -10.207 -26.679 1.00 94.25 506 ASP A O 1
ATOM 3783 N N . ILE A 1 507 ? 5.473 -8.681 -25.881 1.00 93.38 507 ILE A N 1
ATOM 3784 C CA . ILE A 1 507 ? 5.879 -9.404 -24.675 1.00 93.38 507 ILE A CA 1
ATOM 3785 C C . ILE A 1 507 ? 5.557 -8.603 -23.405 1.00 93.38 507 ILE A C 1
ATOM 3787 O O . ILE A 1 507 ? 6.037 -8.944 -22.325 1.00 93.38 507 ILE A O 1
ATOM 3791 N N . SER A 1 508 ? 4.703 -7.580 -23.496 1.00 86.88 508 SER A N 1
ATOM 3792 C CA . SER A 1 508 ? 4.302 -6.719 -22.371 1.00 86.88 508 SER A CA 1
ATOM 3793 C C . SER A 1 508 ? 3.633 -7.502 -21.236 1.00 86.88 508 SER A C 1
ATOM 3795 O O . SER A 1 508 ? 3.813 -7.194 -20.059 1.00 86.88 508 SER A O 1
ATOM 3797 N N . ALA A 1 509 ? 2.902 -8.571 -21.561 1.00 84.56 509 ALA A N 1
ATOM 3798 C CA . ALA A 1 509 ? 2.271 -9.448 -20.572 1.00 84.56 509 ALA A CA 1
ATOM 3799 C C . ALA A 1 509 ? 3.197 -10.565 -20.042 1.00 84.56 509 ALA A C 1
ATOM 3801 O O . ALA A 1 509 ? 2.797 -11.323 -19.160 1.00 84.56 509 ALA A O 1
ATOM 3802 N N . ASN A 1 510 ? 4.430 -10.690 -20.543 1.00 86.94 510 ASN A N 1
ATOM 3803 C CA . ASN A 1 510 ? 5.330 -11.784 -20.182 1.00 86.94 510 ASN A CA 1
ATOM 3804 C C . ASN A 1 510 ? 6.113 -11.464 -18.891 1.00 86.94 510 ASN A C 1
ATOM 3806 O O . ASN A 1 510 ? 6.972 -10.582 -18.876 1.00 86.94 510 ASN A O 1
ATOM 3810 N N . GLU A 1 511 ? 5.846 -12.193 -17.800 1.00 83.00 511 GLU A N 1
ATOM 3811 C CA . GLU A 1 511 ? 6.547 -11.981 -16.520 1.00 83.00 511 GLU A CA 1
ATOM 3812 C C . GLU A 1 511 ? 8.055 -12.222 -16.624 1.00 83.00 511 GLU A C 1
ATOM 3814 O O . GLU A 1 511 ? 8.819 -11.422 -16.094 1.00 83.00 511 GLU A O 1
ATOM 3819 N N . MET A 1 512 ? 8.504 -13.256 -17.347 1.00 87.62 512 MET A N 1
ATOM 3820 C CA . MET A 1 512 ? 9.937 -13.517 -17.535 1.00 87.62 512 MET A CA 1
ATOM 3821 C C . MET A 1 512 ? 10.623 -12.334 -18.228 1.00 87.62 512 MET A C 1
ATOM 3823 O O . MET A 1 512 ? 11.726 -11.957 -17.832 1.00 87.62 512 MET A O 1
ATOM 3827 N N . ALA A 1 513 ? 9.973 -11.719 -19.220 1.00 87.25 513 ALA A N 1
ATOM 3828 C CA . ALA A 1 513 ? 10.497 -10.537 -19.897 1.00 87.25 513 ALA A CA 1
ATOM 3829 C C . ALA A 1 513 ? 10.656 -9.351 -18.933 1.00 87.25 513 ALA A C 1
ATOM 3831 O O . ALA A 1 513 ? 11.717 -8.723 -18.887 1.00 87.25 513 ALA A O 1
ATOM 3832 N N . LYS A 1 514 ? 9.620 -9.096 -18.125 1.00 80.81 514 LYS A N 1
ATOM 3833 C CA . LYS A 1 514 ? 9.539 -7.965 -17.192 1.00 80.81 514 LYS A CA 1
ATOM 3834 C C . LYS A 1 514 ? 10.481 -8.088 -15.995 1.00 80.81 514 LYS A C 1
ATOM 3836 O O . LYS A 1 514 ? 11.068 -7.089 -15.589 1.00 80.81 514 LYS A O 1
ATOM 3841 N N . THR A 1 515 ? 10.632 -9.278 -15.418 1.00 78.56 515 THR A N 1
ATOM 3842 C CA . THR A 1 515 ? 11.378 -9.467 -14.160 1.00 78.56 515 THR A CA 1
ATOM 3843 C C . THR A 1 515 ? 12.811 -9.943 -14.363 1.00 78.56 515 THR A C 1
ATOM 3845 O O . THR A 1 515 ? 13.662 -9.657 -13.523 1.00 78.56 515 THR A O 1
ATOM 3848 N N . HIS A 1 516 ? 13.100 -10.636 -15.470 1.00 86.56 516 HIS A N 1
ATOM 3849 C CA . HIS A 1 516 ? 14.406 -11.254 -15.703 1.00 86.56 516 HIS A CA 1
ATOM 3850 C C . HIS A 1 516 ? 15.033 -10.840 -17.032 1.00 86.56 516 HIS A C 1
ATOM 3852 O O . HIS A 1 516 ? 16.125 -10.278 -17.020 1.00 86.56 516 HIS A O 1
ATOM 3858 N N . ALA A 1 517 ? 14.381 -11.093 -18.172 1.00 88.00 517 ALA A N 1
ATOM 3859 C CA . ALA A 1 517 ? 15.024 -10.981 -19.484 1.00 88.00 517 ALA A CA 1
ATOM 3860 C C . ALA A 1 517 ? 15.557 -9.568 -19.752 1.00 88.00 517 ALA A C 1
ATOM 3862 O O . ALA A 1 517 ? 16.688 -9.436 -20.209 1.00 88.00 517 ALA A O 1
ATOM 3863 N N . ARG A 1 518 ? 14.827 -8.518 -19.355 1.00 85.50 518 ARG A N 1
ATOM 3864 C CA . ARG A 1 518 ? 15.295 -7.124 -19.464 1.00 85.50 518 ARG A CA 1
ATOM 3865 C C . ARG A 1 518 ? 16.610 -6.825 -18.721 1.00 85.50 518 ARG A C 1
ATOM 3867 O O . ARG A 1 518 ? 17.287 -5.846 -18.990 1.00 85.50 518 ARG A O 1
ATOM 3874 N N . TYR A 1 519 ? 17.010 -7.667 -17.770 1.00 86.38 519 TYR A N 1
ATOM 3875 C CA . TYR A 1 519 ? 18.295 -7.559 -17.068 1.00 86.38 519 TYR A CA 1
ATOM 3876 C C . TYR A 1 519 ? 19.362 -8.532 -17.599 1.00 86.38 519 TYR A C 1
ATOM 3878 O O . TYR A 1 519 ? 20.492 -8.503 -17.119 1.00 86.38 519 TYR A O 1
ATOM 3886 N N . LEU A 1 520 ? 19.008 -9.405 -18.549 1.00 89.81 520 LEU A N 1
ATOM 3887 C CA . LEU A 1 520 ? 19.840 -10.516 -19.029 1.00 89.81 520 LEU A CA 1
ATOM 3888 C C . LEU A 1 520 ? 20.149 -10.469 -20.530 1.00 89.81 520 LEU A C 1
ATOM 3890 O O . LEU A 1 520 ? 21.096 -11.130 -20.962 1.00 89.81 520 LEU A O 1
ATOM 3894 N N . VAL A 1 521 ? 19.376 -9.719 -21.326 1.00 87.69 521 VAL A N 1
ATOM 3895 C CA . VAL A 1 521 ? 19.722 -9.437 -22.730 1.00 87.69 521 VAL A CA 1
ATOM 3896 C C . VAL A 1 521 ? 21.143 -8.869 -22.756 1.00 87.69 521 VAL A C 1
ATOM 3898 O O . VAL A 1 521 ? 21.496 -8.088 -21.883 1.00 87.69 521 VAL A O 1
ATOM 3901 N N . GLY A 1 522 ? 21.979 -9.327 -23.685 1.00 83.62 522 GLY A N 1
ATOM 3902 C CA . GLY A 1 522 ? 23.416 -9.046 -23.683 1.00 83.62 522 GLY A CA 1
ATOM 3903 C C . GLY A 1 522 ? 24.205 -10.319 -23.955 1.00 83.62 522 GLY A C 1
ATOM 3904 O O . GLY A 1 522 ? 24.654 -10.524 -25.066 1.00 83.62 522 GLY A O 1
ATOM 3905 N N . GLY A 1 523 ? 24.323 -11.234 -22.994 1.00 85.62 523 GLY A N 1
ATOM 3906 C CA . GLY A 1 523 ? 25.010 -12.519 -23.212 1.00 85.62 523 GLY A CA 1
ATOM 3907 C C . GLY A 1 523 ? 26.463 -12.415 -23.726 1.00 85.62 523 GLY A C 1
ATOM 3908 O O . GLY A 1 523 ? 27.051 -11.338 -23.825 1.00 85.62 523 GLY A O 1
ATOM 3909 N N . ARG A 1 524 ? 27.066 -13.570 -24.045 1.00 90.31 524 ARG A N 1
ATOM 3910 C CA . ARG A 1 524 ? 28.438 -13.657 -24.576 1.00 90.31 524 ARG A CA 1
ATOM 3911 C C . ARG A 1 524 ? 28.418 -13.962 -26.062 1.00 90.31 524 ARG A C 1
ATOM 3913 O O . ARG A 1 524 ? 27.744 -14.895 -26.486 1.00 90.31 524 ARG A O 1
ATOM 3920 N N . CYS A 1 525 ? 29.205 -13.216 -26.825 1.00 88.38 525 CYS A N 1
ATOM 3921 C CA . CYS A 1 525 ? 29.413 -13.475 -28.242 1.00 88.38 525 CYS A CA 1
ATOM 3922 C C . CYS A 1 525 ? 30.856 -13.145 -28.625 1.00 88.38 525 CYS A C 1
ATOM 3924 O O . CYS A 1 525 ? 31.471 -12.262 -28.020 1.00 88.38 525 CYS A O 1
ATOM 3926 N N . LYS A 1 526 ? 31.400 -13.879 -29.598 1.00 88.25 526 LYS A N 1
ATOM 3927 C CA . LYS A 1 526 ? 32.707 -13.592 -30.184 1.00 88.25 526 LYS A CA 1
ATOM 3928 C C . LYS A 1 526 ? 32.474 -12.803 -31.456 1.00 88.25 526 LYS A C 1
ATOM 3930 O O . LYS A 1 526 ? 32.012 -13.358 -32.448 1.00 88.25 526 LYS A O 1
ATOM 3935 N N . VAL A 1 527 ? 32.791 -11.517 -31.408 1.00 89.19 527 VAL A N 1
ATOM 3936 C CA . VAL A 1 527 ? 32.525 -10.598 -32.511 1.00 89.19 527 VAL A CA 1
ATOM 3937 C C . VAL A 1 527 ? 33.857 -10.069 -33.052 1.00 89.19 527 VAL A C 1
ATOM 3939 O O . VAL A 1 527 ? 34.633 -9.484 -32.292 1.00 89.19 527 VAL A O 1
ATOM 3942 N N . PRO A 1 528 ? 34.182 -10.295 -34.339 1.00 87.56 528 PRO A N 1
ATOM 3943 C CA . PRO A 1 528 ? 35.431 -9.816 -34.921 1.00 87.56 528 PRO A CA 1
ATOM 3944 C C . PRO A 1 528 ? 35.539 -8.293 -34.858 1.00 87.56 528 PRO A C 1
ATOM 3946 O O . PRO A 1 528 ? 34.584 -7.589 -35.190 1.00 87.56 528 PRO A O 1
ATOM 3949 N N . ASN A 1 529 ? 36.726 -7.806 -34.483 1.00 89.81 529 ASN A N 1
ATOM 3950 C CA . ASN A 1 529 ? 37.067 -6.380 -34.425 1.00 89.81 529 ASN A CA 1
ATOM 3951 C C . ASN A 1 529 ? 36.124 -5.538 -33.543 1.00 89.81 529 ASN A C 1
ATOM 3953 O O . ASN A 1 529 ? 35.948 -4.344 -33.783 1.00 89.81 529 ASN A O 1
ATOM 3957 N N . GLU A 1 530 ? 35.503 -6.153 -32.534 1.00 92.62 530 GLU A N 1
ATOM 3958 C CA . GLU A 1 530 ? 34.619 -5.455 -31.606 1.00 92.62 530 GLU A CA 1
ATOM 3959 C C . GLU A 1 530 ? 35.404 -4.548 -30.650 1.00 92.62 530 GLU A C 1
ATOM 3961 O O . GLU A 1 530 ? 36.303 -4.993 -29.931 1.00 92.62 530 GLU A O 1
ATOM 3966 N N . ARG A 1 531 ? 35.008 -3.276 -30.602 1.00 92.88 531 ARG A N 1
ATOM 3967 C CA . ARG A 1 531 ? 35.423 -2.297 -29.593 1.00 92.88 531 ARG A CA 1
ATOM 3968 C C . ARG A 1 531 ? 34.204 -1.857 -28.793 1.00 92.88 531 ARG A C 1
ATOM 3970 O O . ARG A 1 531 ? 33.144 -1.611 -29.368 1.00 92.88 531 ARG A O 1
ATOM 3977 N N . LEU A 1 532 ? 34.352 -1.766 -27.473 1.00 94.06 532 LEU A N 1
ATOM 3978 C CA . LEU A 1 532 ? 33.258 -1.426 -26.566 1.00 94.06 532 LEU A CA 1
ATOM 3979 C C . LEU A 1 532 ? 33.399 0.008 -26.073 1.00 94.06 532 LEU A C 1
ATOM 3981 O O . LEU A 1 532 ? 34.452 0.398 -25.573 1.00 94.06 532 LEU A O 1
ATOM 3985 N N . PHE A 1 533 ? 32.308 0.761 -26.132 1.00 93.06 533 PHE A N 1
ATOM 3986 C CA . PHE A 1 533 ? 32.261 2.144 -25.688 1.00 93.06 533 PHE A CA 1
ATOM 3987 C C . PHE A 1 533 ? 31.078 2.385 -24.768 1.00 93.06 533 PHE A C 1
ATOM 3989 O O . PHE A 1 533 ? 29.965 1.909 -25.001 1.00 93.06 533 PHE A O 1
ATOM 3996 N N . ARG A 1 534 ? 31.323 3.181 -23.734 1.00 93.25 534 ARG A N 1
ATOM 3997 C CA . ARG A 1 534 ? 30.293 3.758 -22.884 1.00 93.25 534 ARG A CA 1
ATOM 3998 C C . ARG A 1 534 ? 30.135 5.226 -23.245 1.00 93.25 534 ARG A C 1
ATOM 4000 O O . ARG A 1 534 ? 31.045 6.017 -23.019 1.00 93.25 534 ARG A O 1
ATOM 4007 N N . PHE A 1 535 ? 28.980 5.573 -23.794 1.00 89.81 535 PHE A N 1
ATOM 4008 C CA . PHE A 1 535 ? 28.617 6.932 -24.172 1.00 89.81 535 PHE A CA 1
ATOM 4009 C C . PHE A 1 535 ? 27.727 7.565 -23.107 1.00 89.81 535 PHE A C 1
ATOM 4011 O O . PHE A 1 535 ? 26.834 6.916 -22.555 1.00 89.81 535 PHE A O 1
ATOM 4018 N N . GLU A 1 536 ? 27.957 8.848 -22.852 1.00 86.25 536 GLU A N 1
ATOM 4019 C CA . GLU A 1 536 ? 27.115 9.689 -22.012 1.00 86.25 536 GLU A CA 1
ATOM 4020 C C . GLU A 1 536 ? 26.603 10.867 -22.835 1.00 86.25 536 GLU A C 1
ATOM 4022 O O . GLU A 1 536 ? 27.374 11.614 -23.447 1.00 86.25 536 GLU A O 1
ATOM 4027 N N . PHE A 1 537 ? 25.287 11.054 -22.830 1.00 79.25 537 PHE A N 1
ATOM 4028 C CA . PHE A 1 537 ? 24.674 12.227 -23.431 1.00 79.25 537 PHE A CA 1
ATOM 4029 C C . PHE A 1 537 ? 23.566 12.790 -22.544 1.00 79.25 537 PHE A C 1
ATOM 4031 O O . PHE A 1 537 ? 22.881 12.034 -21.853 1.00 79.25 537 PHE A O 1
ATOM 4038 N N . PRO A 1 538 ? 23.377 14.123 -22.541 1.00 71.38 538 PRO A N 1
ATOM 4039 C CA . PRO A 1 538 ? 22.262 14.733 -21.836 1.00 71.38 538 PRO A CA 1
ATOM 4040 C C . PRO A 1 538 ? 20.956 14.225 -22.448 1.00 71.38 538 PRO A C 1
ATOM 4042 O O . PRO A 1 538 ? 20.732 14.379 -23.654 1.00 71.38 538 PRO A O 1
ATOM 4045 N N . GLU A 1 539 ? 20.108 13.613 -21.626 1.00 71.12 539 GLU A N 1
ATOM 4046 C CA . GLU A 1 539 ? 18.860 13.017 -22.094 1.00 71.12 539 GLU A CA 1
ATOM 4047 C C . GLU A 1 539 ? 17.915 14.144 -22.545 1.00 71.12 539 GLU A C 1
ATOM 4049 O O . GLU A 1 539 ? 17.452 14.970 -21.757 1.00 71.12 539 GLU A O 1
ATOM 4054 N N . ARG A 1 540 ? 17.677 14.237 -23.856 1.00 72.06 540 ARG A N 1
ATOM 4055 C CA . ARG A 1 540 ? 16.750 15.193 -24.480 1.00 72.06 540 ARG A CA 1
ATOM 4056 C C . ARG A 1 540 ? 15.917 14.463 -25.531 1.00 72.06 540 ARG A C 1
ATOM 4058 O O . ARG A 1 540 ? 16.425 13.512 -26.129 1.00 72.06 540 ARG A O 1
ATOM 4065 N N . PRO A 1 541 ? 14.685 14.916 -25.830 1.00 68.75 541 PRO A N 1
ATOM 4066 C CA . PRO A 1 541 ? 13.890 14.331 -26.905 1.00 68.75 541 PRO A CA 1
ATOM 4067 C C . PRO A 1 541 ? 14.695 14.237 -28.209 1.00 68.75 541 PRO A C 1
ATOM 4069 O O . PRO A 1 541 ? 15.223 15.235 -28.701 1.00 68.75 541 PRO A O 1
ATOM 4072 N N . GLY A 1 542 ? 14.832 13.021 -28.741 1.00 70.56 542 GLY A N 1
ATOM 4073 C CA . GLY A 1 542 ? 15.596 12.751 -29.960 1.00 70.56 542 GLY A CA 1
ATOM 4074 C C . GLY A 1 542 ? 17.121 12.669 -29.798 1.00 70.56 542 GLY A C 1
ATOM 4075 O O . GLY A 1 542 ? 17.801 12.530 -30.814 1.00 70.56 542 GLY A O 1
ATOM 4076 N N . ALA A 1 543 ? 17.680 12.713 -28.581 1.00 76.06 543 ALA A N 1
ATOM 4077 C CA . ALA A 1 543 ? 19.122 12.555 -28.348 1.00 76.06 543 ALA A CA 1
ATOM 4078 C C . ALA A 1 543 ? 19.636 11.200 -28.856 1.00 76.06 543 ALA A C 1
ATOM 4080 O O . ALA A 1 543 ? 20.593 11.162 -29.626 1.00 76.06 543 ALA A O 1
ATOM 4081 N N . LEU A 1 544 ? 18.930 10.112 -28.529 1.00 78.62 544 LEU A N 1
ATOM 4082 C CA . LEU A 1 544 ? 19.221 8.777 -29.051 1.00 78.62 544 LEU A CA 1
ATOM 4083 C C . LEU A 1 544 ? 19.121 8.726 -30.583 1.00 78.62 544 LEU A C 1
ATOM 4085 O O . LEU A 1 544 ? 20.003 8.191 -31.247 1.00 78.62 544 LEU A O 1
ATOM 4089 N N . ARG A 1 545 ? 18.094 9.351 -31.173 1.00 80.75 545 ARG A N 1
ATOM 4090 C CA . ARG A 1 545 ? 17.961 9.443 -32.635 1.00 80.75 545 ARG A CA 1
ATOM 4091 C C . ARG A 1 545 ? 19.141 10.176 -33.266 1.00 80.75 545 ARG A C 1
ATOM 4093 O O . ARG A 1 545 ? 19.653 9.730 -34.285 1.00 80.75 545 ARG A O 1
ATOM 4100 N N . LYS A 1 546 ? 19.566 11.300 -32.682 1.00 78.75 546 LYS A N 1
ATOM 4101 C CA . LYS A 1 546 ? 20.727 12.069 -33.148 1.00 78.75 546 LYS A CA 1
ATOM 4102 C C . LYS A 1 546 ? 22.006 11.241 -33.048 1.00 78.75 546 LYS A C 1
ATOM 4104 O O . LYS A 1 546 ? 22.800 11.275 -33.979 1.00 78.75 546 LYS A O 1
ATOM 4109 N N . PHE A 1 547 ? 22.171 10.477 -31.970 1.00 79.19 547 PHE A N 1
ATOM 4110 C CA . PHE A 1 547 ? 23.279 9.540 -31.824 1.00 79.19 547 PHE A CA 1
ATOM 4111 C C . PHE A 1 547 ? 23.256 8.469 -32.925 1.00 79.19 547 PHE A C 1
ATOM 4113 O O . PHE A 1 547 ? 24.245 8.302 -33.630 1.00 79.19 547 PHE A O 1
ATOM 4120 N N . LEU A 1 548 ? 22.116 7.800 -33.134 1.00 80.19 548 LEU A N 1
ATOM 4121 C CA . LEU A 1 548 ? 21.963 6.770 -34.169 1.00 80.19 548 LEU A CA 1
ATOM 4122 C C . LEU A 1 548 ? 22.156 7.327 -35.590 1.00 80.19 548 LEU A C 1
ATOM 4124 O O . LEU A 1 548 ? 22.685 6.628 -36.443 1.00 80.19 548 LEU A O 1
ATOM 4128 N N . LEU A 1 549 ? 21.760 8.580 -35.845 1.00 79.50 549 LEU A N 1
ATOM 4129 C CA . LEU A 1 549 ? 22.028 9.289 -37.104 1.00 79.50 549 LEU A CA 1
ATOM 4130 C C . LEU A 1 549 ? 23.503 9.679 -37.266 1.00 79.50 549 LEU A C 1
ATOM 4132 O O . LEU A 1 549 ? 23.990 9.760 -38.390 1.00 79.50 549 LEU A O 1
ATOM 4136 N N . GLY A 1 550 ? 24.183 9.984 -36.159 1.00 73.44 550 GLY A N 1
ATOM 4137 C CA . GLY A 1 550 ? 25.597 10.352 -36.134 1.00 73.44 550 GLY A CA 1
ATOM 4138 C C . GLY A 1 550 ? 26.529 9.154 -36.294 1.00 73.44 550 GLY A C 1
ATOM 4139 O O . GLY A 1 550 ? 27.654 9.328 -36.759 1.00 73.44 550 GLY A O 1
ATOM 4140 N N . LEU A 1 551 ? 26.069 7.948 -35.948 1.00 73.56 551 LEU A N 1
ATOM 4141 C CA . LEU A 1 551 ? 26.775 6.705 -36.239 1.00 73.56 551 LEU A CA 1
ATOM 4142 C C . LEU A 1 551 ? 26.886 6.559 -37.765 1.00 73.56 551 LEU A C 1
ATOM 4144 O O . LEU A 1 551 ? 25.876 6.389 -38.451 1.00 73.56 551 LEU A O 1
ATOM 4148 N N . ARG A 1 552 ? 28.101 6.695 -38.319 1.00 64.25 552 ARG A N 1
ATOM 4149 C CA . ARG A 1 552 ? 28.298 6.636 -39.776 1.00 64.25 552 ARG A CA 1
ATOM 4150 C C . ARG A 1 552 ? 27.754 5.318 -40.332 1.00 64.25 552 ARG A C 1
ATOM 4152 O O . ARG A 1 552 ? 27.984 4.250 -39.767 1.00 64.25 552 ARG A O 1
ATOM 4159 N N . VAL A 1 553 ? 27.079 5.407 -41.481 1.00 61.06 553 VAL A N 1
ATOM 4160 C CA . VAL A 1 553 ? 26.616 4.259 -42.272 1.00 61.06 553 VAL A CA 1
ATOM 4161 C C . VAL A 1 553 ? 27.852 3.491 -42.758 1.00 61.06 553 VAL A C 1
ATOM 4163 O O . VAL A 1 553 ? 28.432 3.834 -43.783 1.00 61.06 553 VAL A O 1
ATOM 4166 N N . GLY A 1 554 ? 28.320 2.519 -41.974 1.00 67.00 554 GLY A N 1
ATOM 4167 C CA . GLY A 1 554 ? 29.530 1.752 -42.285 1.00 67.00 554 GLY A CA 1
ATOM 4168 C C . GLY A 1 554 ? 30.021 0.844 -41.157 1.00 67.00 554 GLY A C 1
ATOM 4169 O O . GLY A 1 554 ? 30.510 -0.243 -41.445 1.00 67.00 554 GLY A O 1
ATOM 4170 N N . TRP A 1 555 ? 29.834 1.230 -39.889 1.00 81.19 555 TRP A N 1
ATOM 4171 C CA . TRP A 1 555 ? 30.210 0.383 -38.749 1.00 81.19 555 TRP A CA 1
ATOM 4172 C C . TRP A 1 555 ? 29.005 -0.358 -38.192 1.00 81.19 555 TRP A C 1
ATOM 4174 O O . TRP A 1 555 ? 27.970 0.245 -37.898 1.00 81.19 555 TRP A O 1
ATOM 4184 N N . ASN A 1 556 ? 29.150 -1.672 -38.050 1.00 81.62 556 ASN A N 1
ATOM 4185 C CA . ASN A 1 556 ? 28.088 -2.508 -37.520 1.00 81.62 556 ASN A CA 1
ATOM 4186 C C . ASN A 1 556 ? 28.053 -2.435 -35.989 1.00 81.62 556 ASN A C 1
ATOM 4188 O O . ASN A 1 556 ? 29.098 -2.456 -35.331 1.00 81.62 556 ASN A O 1
ATOM 4192 N N . VAL A 1 557 ? 26.850 -2.362 -35.425 1.00 88.00 557 VAL A N 1
ATOM 4193 C CA . VAL A 1 557 ? 26.638 -2.406 -33.976 1.00 88.00 557 VAL A CA 1
ATOM 4194 C C . VAL A 1 557 ? 26.556 -3.870 -33.568 1.00 88.00 557 VAL A C 1
ATOM 4196 O O . VAL A 1 557 ? 25.691 -4.585 -34.049 1.00 88.00 557 VAL A O 1
ATOM 4199 N N . SER A 1 558 ? 27.433 -4.316 -32.674 1.00 90.00 558 SER A N 1
ATOM 4200 C CA . SER A 1 558 ? 27.502 -5.703 -32.191 1.00 90.00 558 SER A CA 1
ATOM 4201 C C . SER A 1 558 ? 26.991 -5.891 -30.758 1.00 90.00 558 SER A C 1
ATOM 4203 O O . SER A 1 558 ? 26.752 -7.010 -30.289 1.00 90.00 558 SER A O 1
ATOM 4205 N N . LEU A 1 559 ? 26.810 -4.789 -30.036 1.00 92.38 559 LEU A N 1
ATOM 4206 C CA . LEU A 1 559 ? 26.154 -4.737 -28.736 1.00 92.38 559 LEU A CA 1
ATOM 4207 C C . LEU A 1 559 ? 25.472 -3.388 -28.605 1.00 92.38 559 LEU A C 1
ATOM 4209 O O . LEU A 1 559 ? 26.055 -2.362 -28.944 1.00 92.38 559 LEU A O 1
ATOM 4213 N N . TRP A 1 560 ? 24.258 -3.385 -28.076 1.00 91.25 560 TRP A N 1
ATOM 4214 C CA . TRP A 1 560 ? 23.549 -2.162 -27.755 1.00 91.25 560 TRP A CA 1
ATOM 4215 C C . TRP A 1 560 ? 22.834 -2.317 -26.423 1.00 91.25 560 TRP A C 1
ATOM 4217 O O . TRP A 1 560 ? 22.052 -3.243 -26.236 1.00 91.25 560 TRP A O 1
ATOM 4227 N N . HIS A 1 561 ? 23.096 -1.409 -25.495 1.00 91.56 561 HIS A N 1
ATOM 4228 C CA . HIS A 1 561 ? 22.439 -1.354 -24.202 1.00 91.56 561 HIS A CA 1
ATOM 4229 C C . HIS A 1 561 ? 22.111 0.092 -23.862 1.00 91.56 561 HIS A C 1
ATOM 4231 O O . HIS A 1 561 ? 22.983 0.869 -23.475 1.00 91.56 561 HIS A O 1
ATOM 4237 N N . TYR A 1 562 ? 20.833 0.427 -23.979 1.00 88.00 562 TYR A N 1
ATOM 4238 C CA . TYR A 1 562 ? 20.259 1.690 -23.545 1.00 88.00 562 TYR A CA 1
ATOM 4239 C C . TYR A 1 562 ? 19.140 1.411 -22.545 1.00 88.00 562 TYR A C 1
ATOM 4241 O O . TYR A 1 562 ? 18.232 0.629 -22.830 1.00 88.00 562 TYR A O 1
ATOM 4249 N N . ARG A 1 563 ? 19.203 2.067 -21.384 1.00 81.44 563 ARG A N 1
ATOM 4250 C CA . ARG A 1 563 ? 18.121 2.090 -20.397 1.00 81.44 563 ARG A CA 1
ATOM 4251 C C . ARG A 1 563 ? 17.949 3.496 -19.864 1.00 81.44 563 ARG A C 1
ATOM 4253 O O . ARG A 1 563 ? 18.903 4.096 -19.368 1.00 81.44 563 ARG A O 1
ATOM 4260 N N . ASN A 1 564 ? 16.724 3.993 -19.932 1.00 73.88 564 ASN A N 1
ATOM 4261 C CA . ASN A 1 564 ? 16.370 5.276 -19.361 1.00 73.88 564 ASN A CA 1
ATOM 4262 C C . ASN A 1 564 ? 15.829 5.067 -17.942 1.00 73.88 564 ASN A C 1
ATOM 4264 O O . ASN A 1 564 ? 14.744 4.527 -17.751 1.00 73.88 564 ASN A O 1
ATOM 4268 N N . HIS A 1 565 ? 16.603 5.484 -16.940 1.00 64.88 565 HIS A N 1
ATOM 4269 C CA . HIS A 1 565 ? 16.220 5.409 -15.525 1.00 64.88 565 HIS A CA 1
ATOM 4270 C C . HIS A 1 565 ? 15.668 6.739 -14.982 1.00 64.88 565 HIS A C 1
ATOM 4272 O O . HIS A 1 565 ? 15.699 6.964 -13.774 1.00 64.88 565 HIS A O 1
ATOM 4278 N N . GLY A 1 566 ? 15.222 7.649 -15.856 1.00 60.00 566 GLY A N 1
ATOM 4279 C CA . GLY A 1 566 ? 14.777 8.986 -15.449 1.00 60.00 566 GLY A CA 1
ATOM 4280 C C . GLY A 1 566 ? 15.912 9.866 -14.916 1.00 60.00 566 GLY A C 1
ATOM 4281 O O . GLY A 1 566 ? 15.662 10.799 -14.158 1.00 60.00 566 GLY A O 1
ATOM 4282 N N . ALA A 1 567 ? 17.159 9.547 -15.276 1.00 60.56 567 ALA A N 1
ATOM 4283 C CA . ALA A 1 567 ? 18.336 10.347 -14.960 1.00 60.56 567 ALA A CA 1
ATOM 4284 C C . ALA A 1 567 ? 18.591 11.386 -16.065 1.00 60.56 567 ALA A C 1
ATOM 4286 O O . ALA A 1 567 ? 18.345 11.115 -17.237 1.00 60.56 567 ALA A O 1
ATOM 4287 N N . ASP A 1 568 ? 19.173 12.534 -15.708 1.00 54.22 568 ASP A N 1
ATOM 4288 C CA . ASP A 1 568 ? 19.499 13.616 -16.659 1.00 54.22 568 ASP A CA 1
ATOM 4289 C C . ASP A 1 568 ? 20.582 13.233 -17.694 1.00 54.22 568 ASP A C 1
ATOM 4291 O O . ASP A 1 568 ? 20.836 13.970 -18.652 1.00 54.22 568 ASP A O 1
ATOM 4295 N N . ILE A 1 569 ? 21.235 12.080 -17.503 1.00 64.69 569 ILE A N 1
ATOM 4296 C CA . ILE A 1 569 ? 22.288 11.547 -18.370 1.00 64.69 569 ILE A CA 1
ATOM 4297 C C . ILE A 1 569 ? 21.868 10.164 -18.868 1.00 64.69 569 ILE A C 1
ATOM 4299 O O . ILE A 1 569 ? 21.826 9.199 -18.098 1.00 64.69 569 ILE A O 1
ATOM 4303 N N . GLY A 1 570 ? 21.621 10.072 -20.173 1.00 66.75 570 GLY A N 1
ATOM 4304 C CA . GLY A 1 570 ? 21.488 8.813 -20.885 1.00 66.75 570 GLY A CA 1
ATOM 4305 C C . GLY A 1 570 ? 22.841 8.122 -20.960 1.00 66.75 570 GLY A C 1
ATOM 4306 O O . GLY A 1 570 ? 23.839 8.723 -21.370 1.00 66.75 570 GLY A O 1
ATOM 4307 N N . ARG A 1 571 ? 22.887 6.856 -20.544 1.00 82.06 571 ARG A N 1
ATOM 4308 C CA . ARG A 1 571 ? 24.076 6.009 -20.664 1.00 82.06 571 ARG A CA 1
ATOM 4309 C C . ARG A 1 571 ? 23.802 4.921 -21.682 1.00 82.06 571 ARG A C 1
ATOM 4311 O O . ARG A 1 571 ? 22.873 4.134 -21.510 1.00 82.06 571 ARG A O 1
ATOM 4318 N N . VAL A 1 572 ? 24.629 4.880 -22.716 1.00 88.12 572 VAL A N 1
ATOM 4319 C CA . VAL A 1 572 ? 24.618 3.810 -23.712 1.00 88.12 572 VAL A CA 1
ATOM 4320 C C . VAL A 1 572 ? 25.909 3.029 -23.591 1.00 88.12 572 VAL A C 1
ATOM 4322 O O . VAL A 1 572 ? 26.991 3.610 -23.589 1.00 88.12 572 VAL A O 1
ATOM 4325 N N . LEU A 1 573 ? 25.797 1.710 -23.522 1.00 91.88 573 LEU A N 1
ATOM 4326 C CA . LEU A 1 573 ? 26.914 0.813 -23.771 1.00 91.88 573 LEU A CA 1
ATOM 4327 C C . LEU A 1 573 ? 26.740 0.250 -25.183 1.00 91.88 573 LEU A C 1
ATOM 4329 O O . LEU A 1 573 ? 25.706 -0.353 -25.471 1.00 91.88 573 LEU A O 1
ATOM 4333 N N . ALA A 1 574 ? 27.715 0.469 -26.062 1.00 92.12 574 ALA A N 1
ATOM 4334 C CA . ALA A 1 574 ? 27.662 -0.011 -27.436 1.00 92.12 574 ALA A CA 1
ATOM 4335 C C . ALA A 1 574 ? 28.961 -0.716 -27.838 1.0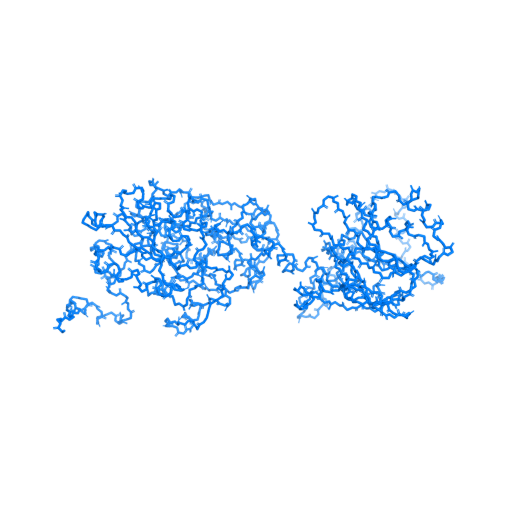0 92.12 574 ALA A C 1
ATOM 4337 O O . ALA A 1 574 ? 30.059 -0.214 -27.597 1.00 92.12 574 ALA A O 1
ATOM 4338 N N . GLY A 1 575 ? 28.813 -1.886 -28.451 1.00 92.25 575 GLY A N 1
ATOM 4339 C CA . GLY A 1 575 ? 29.874 -2.603 -29.147 1.00 92.25 575 GLY A CA 1
ATOM 4340 C C . GLY A 1 575 ? 29.809 -2.260 -30.626 1.00 92.25 575 GLY A C 1
ATOM 4341 O O . GLY A 1 575 ? 28.726 -2.285 -31.212 1.00 92.25 575 GLY A O 1
ATOM 4342 N N . LEU A 1 576 ? 30.948 -1.904 -31.210 1.00 90.25 576 LEU A N 1
ATOM 4343 C CA . LEU A 1 576 ? 31.069 -1.521 -32.611 1.00 90.25 576 LEU A CA 1
ATOM 4344 C C . LEU A 1 576 ? 32.146 -2.373 -33.276 1.00 90.25 576 LEU A C 1
ATOM 4346 O O . LEU A 1 576 ? 33.251 -2.505 -32.747 1.00 90.25 576 LEU A O 1
ATOM 4350 N N . GLN A 1 577 ? 31.839 -2.922 -34.448 1.00 88.94 577 GLN A N 1
ATOM 4351 C CA . GLN A 1 577 ? 32.818 -3.616 -35.278 1.00 88.94 577 GLN A CA 1
ATOM 4352 C C . GLN A 1 577 ? 33.617 -2.589 -36.073 1.00 88.94 577 GLN A C 1
ATOM 4354 O O . GLN A 1 577 ? 33.113 -2.011 -37.037 1.00 88.94 577 GLN A O 1
ATOM 4359 N N . VAL A 1 578 ? 34.863 -2.361 -35.658 1.00 89.25 578 VAL A N 1
ATOM 4360 C CA . VAL A 1 578 ? 35.763 -1.379 -36.273 1.00 89.25 578 VAL A CA 1
ATOM 4361 C C . VAL A 1 578 ? 37.007 -2.105 -36.790 1.00 89.25 578 VAL A C 1
ATOM 4363 O O . VAL A 1 578 ? 37.941 -2.349 -36.013 1.00 89.25 578 VAL A O 1
ATOM 4366 N N . PRO A 1 579 ? 37.032 -2.479 -38.083 1.00 88.69 579 PRO A N 1
ATOM 4367 C CA . PRO A 1 579 ? 38.201 -3.082 -38.713 1.00 88.69 579 PRO A CA 1
ATOM 4368 C C . PRO A 1 579 ? 39.462 -2.235 -38.517 1.00 88.69 579 PRO A C 1
ATOM 4370 O O . PRO A 1 579 ? 39.390 -1.012 -38.395 1.00 88.69 579 PRO A O 1
ATOM 4373 N N . SER A 1 580 ? 40.628 -2.881 -38.482 1.00 87.69 580 SER A N 1
ATOM 4374 C CA . SER A 1 580 ? 41.921 -2.225 -38.227 1.00 87.69 580 SER A CA 1
ATOM 4375 C C . SER A 1 580 ? 42.221 -1.056 -39.168 1.00 87.69 580 SER A C 1
ATOM 4377 O O . SER A 1 580 ? 42.793 -0.050 -38.754 1.00 87.69 580 SER A O 1
ATOM 4379 N N . GLU A 1 581 ? 41.802 -1.174 -40.422 1.00 90.19 581 GLU A N 1
ATOM 4380 C CA . GLU A 1 581 ? 41.943 -0.172 -41.473 1.00 90.19 581 GLU A CA 1
ATOM 4381 C C . GLU A 1 581 ? 41.158 1.118 -41.188 1.00 90.19 581 GLU A C 1
ATOM 4383 O O . GLU A 1 581 ? 41.576 2.195 -41.609 1.00 90.19 581 GLU A O 1
ATOM 4388 N N . ASP A 1 582 ? 40.084 1.033 -40.400 1.00 89.00 582 ASP A N 1
ATOM 4389 C CA . ASP A 1 582 ? 39.193 2.152 -40.095 1.00 89.00 582 ASP A CA 1
ATOM 4390 C C . ASP A 1 582 ? 39.536 2.860 -38.780 1.00 89.00 582 ASP A C 1
ATOM 4392 O O . ASP A 1 582 ? 38.915 3.873 -38.454 1.00 89.00 582 ASP A O 1
ATOM 4396 N N . HIS A 1 583 ? 40.523 2.378 -38.013 1.00 88.81 583 HIS A N 1
ATOM 4397 C CA . HIS A 1 583 ? 40.820 2.890 -36.665 1.00 88.81 583 HIS A CA 1
ATOM 4398 C C . HIS A 1 583 ? 41.061 4.402 -36.637 1.00 88.81 583 HIS A C 1
ATOM 4400 O O . HIS A 1 583 ? 40.531 5.082 -35.760 1.00 88.81 583 HIS A O 1
ATOM 4406 N N . ALA A 1 584 ? 41.808 4.939 -37.605 1.00 88.50 584 ALA A N 1
ATOM 4407 C CA . ALA A 1 584 ? 42.099 6.371 -37.681 1.00 88.50 584 ALA A CA 1
ATOM 4408 C C . ALA A 1 584 ? 40.849 7.205 -38.011 1.00 88.50 584 ALA A C 1
ATOM 4410 O O . ALA A 1 584 ? 40.590 8.223 -37.369 1.00 88.50 584 ALA A O 1
ATOM 4411 N N . THR A 1 585 ? 40.048 6.751 -38.978 1.00 88.38 585 THR A N 1
ATOM 4412 C CA . THR A 1 585 ? 38.789 7.400 -39.374 1.00 88.38 585 THR A CA 1
ATOM 4413 C C . THR A 1 585 ? 37.776 7.375 -38.232 1.00 88.38 585 THR A C 1
ATOM 4415 O O . THR A 1 585 ? 37.107 8.372 -37.964 1.00 88.38 585 THR A O 1
ATOM 4418 N N . PHE A 1 586 ? 37.687 6.247 -37.531 1.00 87.88 586 PHE A N 1
ATOM 4419 C CA . PHE A 1 586 ? 36.795 6.065 -36.396 1.00 87.88 586 PHE A CA 1
ATOM 4420 C C . PHE A 1 586 ? 37.196 6.946 -35.207 1.00 87.88 586 PHE A C 1
ATOM 4422 O O . PHE A 1 586 ? 36.342 7.605 -34.616 1.00 87.88 586 PHE A O 1
ATOM 4429 N N . GLN A 1 587 ? 38.495 7.029 -34.898 1.00 88.56 587 GLN A N 1
ATOM 4430 C CA . GLN A 1 587 ? 38.998 7.908 -33.841 1.00 88.56 587 GLN A CA 1
ATOM 4431 C C . GLN A 1 587 ? 38.723 9.386 -34.158 1.00 88.56 587 GLN A C 1
ATOM 4433 O O . GLN A 1 587 ? 38.253 10.123 -33.297 1.00 88.56 587 GLN A O 1
ATOM 4438 N N . HIS A 1 588 ? 38.917 9.807 -35.414 1.00 88.19 588 HIS A N 1
ATOM 4439 C CA . HIS A 1 588 ? 38.575 11.165 -35.847 1.00 88.19 588 HIS A CA 1
ATOM 4440 C C . HIS A 1 588 ? 37.082 11.481 -35.654 1.00 88.19 588 HIS A C 1
ATOM 4442 O O . HIS A 1 588 ? 36.733 12.558 -35.172 1.00 88.19 588 HIS A O 1
ATOM 4448 N N . TRP A 1 589 ? 36.197 10.537 -35.988 1.00 87.00 589 TRP A N 1
ATOM 4449 C CA . TRP A 1 589 ? 34.756 10.690 -35.783 1.00 87.00 589 TRP A CA 1
ATOM 4450 C C . TRP A 1 589 ? 34.391 10.828 -34.297 1.00 87.00 589 TRP A C 1
ATOM 4452 O O . TRP A 1 589 ? 33.625 11.730 -33.947 1.00 87.00 589 TRP A O 1
ATOM 4462 N N . LEU A 1 590 ? 34.969 9.996 -33.422 1.00 85.88 590 LEU A N 1
ATOM 4463 C CA . LEU A 1 590 ? 34.762 10.083 -31.972 1.00 85.88 590 LEU A CA 1
ATOM 4464 C C . LEU A 1 590 ? 35.151 11.461 -31.417 1.00 85.88 590 LEU A C 1
ATOM 4466 O O . LEU A 1 590 ? 34.394 12.046 -30.642 1.00 85.88 590 LEU A O 1
ATOM 4470 N N . ASP A 1 591 ? 36.302 11.984 -31.840 1.00 85.31 591 ASP A N 1
ATOM 4471 C CA . ASP A 1 591 ? 36.889 13.197 -31.266 1.00 85.31 591 ASP A CA 1
ATOM 4472 C C . ASP A 1 591 ? 36.312 14.497 -31.849 1.00 85.31 591 ASP A C 1
ATOM 4474 O O . ASP A 1 591 ? 36.311 15.529 -31.171 1.00 85.31 591 ASP A O 1
ATOM 4478 N N . HIS A 1 592 ? 35.811 14.474 -33.090 1.00 83.69 592 HIS A N 1
ATOM 4479 C CA . HIS A 1 592 ? 35.453 15.699 -33.819 1.00 83.69 592 HIS A CA 1
ATOM 4480 C C . HIS A 1 592 ? 34.028 15.743 -34.384 1.00 83.69 592 HIS A C 1
ATOM 4482 O O . HIS A 1 592 ? 33.506 16.840 -34.584 1.00 83.69 592 HIS A O 1
ATOM 4488 N N . GLU A 1 593 ? 33.381 14.602 -34.635 1.00 81.19 593 GLU A N 1
ATOM 4489 C CA . GLU A 1 593 ? 32.065 14.553 -35.297 1.00 81.19 593 GLU A CA 1
ATOM 4490 C C . GLU A 1 593 ? 30.933 14.135 -34.341 1.00 81.19 593 GLU A C 1
ATOM 4492 O O . GLU A 1 593 ? 29.828 14.674 -34.429 1.00 81.19 593 GLU A O 1
ATOM 4497 N N . LEU A 1 594 ? 31.191 13.210 -33.408 1.00 79.62 594 LEU A N 1
ATOM 4498 C CA . LEU A 1 594 ? 30.169 12.628 -32.530 1.00 79.62 594 LEU A CA 1
ATOM 4499 C C . LEU A 1 594 ? 29.599 13.639 -31.519 1.00 79.62 594 LEU A C 1
ATOM 4501 O O . LEU A 1 594 ? 28.386 13.703 -31.312 1.00 79.62 594 LEU A O 1
ATOM 4505 N N . GLY A 1 595 ? 30.470 14.432 -30.885 1.00 78.62 595 GLY A N 1
ATOM 4506 C CA . GLY A 1 595 ? 30.072 15.487 -29.946 1.00 78.62 595 GLY A CA 1
ATOM 4507 C C . GLY A 1 595 ? 29.467 14.995 -28.621 1.00 78.62 595 GLY A C 1
ATOM 4508 O O . GLY A 1 595 ? 28.716 15.743 -27.991 1.00 78.62 595 GLY A O 1
ATOM 4509 N N . TYR A 1 596 ? 29.777 13.763 -28.198 1.00 82.81 596 TYR A N 1
ATOM 4510 C CA . TYR A 1 596 ? 29.344 13.171 -26.925 1.00 82.81 596 TYR A CA 1
ATOM 4511 C C . TYR A 1 596 ? 30.534 12.697 -26.088 1.00 82.81 596 TYR A C 1
ATOM 4513 O O . TYR A 1 596 ? 31.596 12.385 -26.624 1.00 82.81 596 TYR A O 1
ATOM 4521 N N . VAL A 1 597 ? 30.347 12.621 -24.767 1.00 86.62 597 VAL A N 1
ATOM 4522 C CA . VAL A 1 597 ? 31.361 12.067 -23.863 1.00 86.62 597 VAL A CA 1
ATOM 4523 C C . VAL A 1 597 ? 31.380 10.553 -24.040 1.00 86.62 597 VAL A C 1
ATOM 4525 O O . VAL A 1 597 ? 30.328 9.912 -24.035 1.00 86.62 597 VAL A O 1
ATOM 4528 N N . TYR A 1 598 ? 32.570 9.980 -24.186 1.00 90.88 598 TYR A N 1
ATOM 4529 C CA . TYR A 1 598 ? 32.744 8.542 -24.332 1.00 90.88 598 TYR A CA 1
ATOM 4530 C C . TYR A 1 598 ? 33.907 8.031 -23.482 1.00 90.88 598 TYR A C 1
ATOM 4532 O O . TYR A 1 598 ? 34.851 8.760 -23.177 1.00 90.88 598 TYR A O 1
ATOM 4540 N N . VAL A 1 599 ? 33.830 6.758 -23.106 1.00 93.25 599 VAL A N 1
ATOM 4541 C CA . VAL A 1 599 ? 34.926 5.993 -22.510 1.00 93.25 599 VAL A CA 1
ATOM 4542 C C . VAL A 1 599 ? 35.037 4.679 -23.266 1.00 93.25 599 VAL A C 1
ATOM 4544 O O . VAL A 1 599 ? 34.035 3.988 -23.451 1.00 93.25 599 VAL A O 1
ATOM 4547 N N . GLU A 1 600 ? 36.241 4.337 -23.718 1.00 94.62 600 GLU A N 1
ATOM 4548 C CA . GLU A 1 600 ? 36.501 3.013 -24.276 1.00 94.62 600 GLU A CA 1
ATOM 4549 C C . GLU A 1 600 ? 36.640 1.989 -23.143 1.00 94.62 600 GLU A C 1
ATOM 4551 O O . GLU A 1 600 ? 37.465 2.132 -22.244 1.00 94.62 600 GLU A O 1
ATOM 4556 N N . GLU A 1 601 ? 35.818 0.947 -23.199 1.00 95.50 601 GLU A N 1
ATOM 4557 C CA . GLU A 1 601 ? 35.699 -0.111 -22.193 1.00 95.50 601 GLU A CA 1
ATOM 4558 C C . GLU A 1 601 ? 36.158 -1.472 -22.765 1.00 95.50 601 GLU A C 1
ATOM 4560 O O . GLU A 1 601 ? 35.945 -2.516 -22.152 1.00 95.50 601 GLU A O 1
ATOM 4565 N N . THR A 1 602 ? 36.806 -1.490 -23.940 1.00 93.50 602 THR A N 1
ATOM 4566 C CA . THR A 1 602 ? 37.261 -2.710 -24.643 1.00 93.50 602 THR A CA 1
ATOM 4567 C C . THR A 1 602 ? 38.172 -3.597 -23.778 1.00 93.50 602 THR A C 1
ATOM 4569 O O . THR A 1 602 ? 38.134 -4.825 -23.872 1.00 93.50 602 THR A O 1
ATOM 4572 N N . SER A 1 603 ? 38.979 -3.000 -22.897 1.00 93.44 603 SER A N 1
ATOM 4573 C CA . SER A 1 603 ? 39.859 -3.710 -21.955 1.00 93.44 603 SER A CA 1
ATOM 4574 C C . SER A 1 603 ? 39.243 -3.921 -20.565 1.00 93.44 603 SER A C 1
ATOM 4576 O O . SER A 1 603 ? 39.918 -4.426 -19.666 1.00 93.44 603 SER A O 1
ATOM 4578 N N . ASN A 1 604 ? 37.975 -3.549 -20.358 1.00 94.25 604 ASN A N 1
ATOM 4579 C CA . ASN A 1 604 ? 37.323 -3.647 -19.058 1.00 94.25 604 ASN A CA 1
ATOM 4580 C C . ASN A 1 604 ? 37.165 -5.127 -18.644 1.00 94.25 604 ASN A C 1
ATOM 4582 O O . ASN A 1 604 ? 36.601 -5.923 -19.405 1.00 94.25 604 ASN A O 1
ATOM 4586 N N . PRO A 1 605 ? 37.599 -5.520 -17.430 1.00 93.06 605 PRO A N 1
ATOM 4587 C CA . PRO A 1 605 ? 37.538 -6.913 -16.985 1.00 93.06 605 PRO A CA 1
ATOM 4588 C C . PRO A 1 605 ? 36.105 -7.463 -16.915 1.00 93.06 605 PRO A C 1
ATOM 4590 O O . PRO A 1 605 ? 35.898 -8.659 -17.117 1.00 93.06 605 PRO A O 1
ATOM 4593 N N . VAL A 1 606 ? 35.102 -6.611 -16.669 1.00 91.75 606 VAL A N 1
ATOM 4594 C CA . VAL A 1 606 ? 33.685 -7.006 -16.665 1.00 91.75 606 VAL A CA 1
ATOM 4595 C C . VAL A 1 606 ? 33.238 -7.387 -18.076 1.00 91.75 606 VAL A C 1
ATOM 4597 O O . VAL A 1 606 ? 32.638 -8.444 -18.264 1.00 91.75 606 VAL A O 1
ATOM 4600 N N . TYR A 1 607 ? 33.583 -6.577 -19.080 1.00 91.44 607 TYR A N 1
ATOM 4601 C CA . TYR A 1 607 ? 33.282 -6.881 -20.479 1.00 91.44 607 TYR A CA 1
ATOM 4602 C C . TYR A 1 607 ? 33.963 -8.178 -20.930 1.00 91.44 607 TYR A C 1
ATOM 4604 O O . TYR A 1 607 ? 33.292 -9.097 -21.406 1.00 91.44 607 TYR A O 1
ATOM 4612 N N . GLN A 1 608 ? 35.275 -8.290 -20.707 1.00 90.94 608 GLN A N 1
ATOM 4613 C CA . GLN A 1 608 ? 36.054 -9.459 -21.120 1.00 90.94 608 GLN A CA 1
ATOM 4614 C C . GLN A 1 608 ? 35.535 -10.758 -20.495 1.00 90.94 608 GLN A C 1
ATOM 4616 O O . GLN A 1 608 ? 35.508 -11.797 -21.152 1.00 90.94 608 GLN A O 1
ATOM 4621 N N . ARG A 1 609 ? 35.091 -10.712 -19.232 1.00 90.69 609 ARG A N 1
ATOM 4622 C CA . ARG A 1 609 ? 34.639 -11.908 -18.515 1.00 90.69 609 ARG A CA 1
ATOM 4623 C C . ARG A 1 609 ? 33.201 -12.309 -18.840 1.00 90.69 609 ARG A C 1
ATOM 4625 O O . ARG A 1 609 ? 32.926 -13.507 -18.910 1.00 90.69 609 ARG A O 1
ATOM 4632 N N . PHE A 1 610 ? 32.294 -11.343 -18.995 1.00 90.56 610 PHE A N 1
ATOM 4633 C CA . PHE A 1 610 ? 30.849 -11.608 -19.026 1.00 90.56 610 PHE A CA 1
ATOM 4634 C C . PHE A 1 610 ? 30.167 -11.361 -20.372 1.00 90.56 610 PHE A C 1
ATOM 4636 O O . PHE A 1 610 ? 29.065 -11.866 -20.557 1.00 90.56 610 PHE A O 1
ATOM 4643 N N . LEU A 1 611 ? 30.791 -10.636 -21.307 1.00 89.94 611 LEU A N 1
ATOM 4644 C CA . LEU A 1 611 ? 30.168 -10.248 -22.584 1.00 89.94 611 LEU A CA 1
ATOM 4645 C C . LEU A 1 611 ? 30.998 -10.649 -23.813 1.00 89.94 611 LEU A C 1
ATOM 4647 O O . LEU A 1 611 ? 30.441 -10.924 -24.879 1.00 89.94 611 LEU A O 1
ATOM 4651 N N . CYS A 1 612 ? 32.319 -10.746 -23.667 1.00 87.44 612 CYS A N 1
ATOM 4652 C CA . CYS A 1 612 ? 33.211 -11.263 -24.701 1.00 87.44 612 CYS A CA 1
ATOM 4653 C C . CYS A 1 612 ? 33.329 -12.793 -24.582 1.00 87.44 612 CYS A C 1
ATOM 4655 O O . CYS A 1 612 ? 33.544 -13.317 -23.483 1.00 87.44 612 CYS A O 1
ATOM 4657 N N . ALA A 1 613 ? 33.147 -13.530 -25.679 1.00 80.38 613 ALA A N 1
ATOM 4658 C CA . ALA A 1 613 ? 33.460 -14.961 -25.742 1.00 80.38 613 ALA A CA 1
ATOM 4659 C C . ALA A 1 613 ? 34.893 -15.173 -26.263 1.00 80.38 613 ALA A C 1
ATOM 4661 O O . ALA A 1 613 ? 35.358 -14.400 -27.100 1.00 80.38 613 ALA A O 1
ATOM 4662 N N . GLU A 1 614 ? 35.578 -16.198 -25.744 1.00 65.50 614 GLU A N 1
ATOM 4663 C CA . GLU A 1 614 ? 36.957 -16.548 -26.140 1.00 65.50 614 GLU A CA 1
ATOM 4664 C C . GLU A 1 614 ? 37.063 -17.054 -27.585 1.00 65.50 614 GLU A C 1
ATOM 4666 O O . GLU A 1 614 ? 36.161 -17.780 -28.060 1.00 65.50 614 GLU A O 1
#

Foldseek 3Di:
DPDDPDPDVVLVVLCVVPVNVQAPLVQQVLPDPVQADPSSHGPLQVLLVPQPQVVQWDLFDFAWLVVVCVVQLATETEGQQCPHPLRFLLLQLLLQVLVSDDPVQQALAAEEEDLGSNLLSNLLSCLVVVGAYEYFYAQPRDPVSVVSSVVSVYHYDHADNDSVRSVVVRVVCCVVSVHHYRDSAQHSSSLSSLLNSLVSVVVNDPLVQAQEEEAEAAQQSNLLSNQSNCCVPGDVRYAREYFDAPQRCQLQVCLVVVHGAFAPFHDCQLVVRRHRTHHSNSSVSCNVGHPYYFYDHQLLLLLQQVSCCVRPVAGAGSSLSRRVSRVVVVCVVVVVRSVHGYYYYYSGGRPDDPVCNVVSVLSNCLSVLFKWKKWKKFFQAFPRVLVLVVLCPLFAWQKWWWADDDNGITIIITMTGFPQDADDDDDDDDDDDDDDPDDDPVVVVVVVVVVPPDDDPVVVVVVVVVVVVVVVVVDDPPDDDPDRSRVNVVVVSQVVSVVVVMHMDTCSVPPCVSPPVRVVRQFEDADAQKWKKKWKDQDDRCPVSLQSVLPDRPKGWRIWIWGCPVDRITIIITIIRADPVCVVVVVCSVVPPNPTDMDTCRVPPCCVPTRYDD

Nearest PDB structures (foldseek):
  6lut-assembly1_A  TM=9.377E-01  e=1.256E-27  Dictyostelium discoideum
  1p5j-assembly1_A  TM=9.162E-01  e=4.497E-23  Homo sapiens
  4h27-assembly1_A  TM=9.152E-01  e=1.534E-22  Homo sapiens
  1pwh-assembly1_A  TM=8.692E-01  e=1.351E-21  Rattus norvegicus
  5c3u-assembly1_A  TM=9.075E-01  e=2.745E-20  Rhizomucor miehei CAU432

pLDDT: mean 84.33, std 20.17, range [25.53, 98.94]

InterPro domains:
  IPR000634 Serine/threonine dehydratase, pyridoxal-phosphate-binding site [PS00165] (81-94)
  IPR001721 Threonine dehydratase, ACT-like domain [PF00585] (362-420)
  IPR001721 Threonine dehydratase, ACT-like domain [PF00585] (522-611)
  IPR001721 Threonine dehydratase, ACT-like domain [PS51672] (531-603)
  IPR001926 Tryptophan synthase beta chain-like, PALP domain [PF00291] (56-349)
  IPR005787 Threonine dehydratase, biosynthetic [TIGR01124] (43-418)
  IPR036052 Tryptophan synthase beta chain-like, PALP domain superfamily [G3DSA:3.40.50.1100] (60-338)
  IPR036052 Tryptophan synthase beta chain-like, PALP domain superfamily [G3DSA:3.40.50.1100] (93-184)
  IPR036052 Tryptophan synthase beta chain-like, PALP domain superfamily [SSF53686] (39-397)
  IPR038110 Threonine dehydratase, ACT-like domain superfamily [G3DSA:3.40.1020.10] (371-613)
  IPR045865 ACT-like domain [SSF55021] (518-611)
  IPR050147 Serine/Threonine Dehydratase [PTHR48078] (53-610)

Radius of gyration: 32.37 Å; Cα contacts (8 Å, |Δi|>4): 1134; chains: 1; bounding box: 74×64×106 Å

Solvent-accessible surface area (backbone atoms only — not comparable to full-atom values): 33091 Å² total; per-residue (Å²): 144,77,80,83,78,72,80,59,69,68,62,56,59,59,33,70,76,65,84,48,80,84,60,62,61,84,71,47,75,81,53,59,77,88,44,35,40,99,87,67,46,78,30,48,57,58,45,24,74,66,46,84,40,70,93,79,46,70,91,59,57,75,42,73,29,63,60,60,14,63,75,41,31,28,43,36,33,33,36,36,29,33,73,31,98,66,24,21,48,44,36,36,13,36,34,30,37,61,69,70,49,50,74,67,41,39,70,60,9,35,32,35,62,39,78,48,59,52,34,38,11,41,15,45,34,18,56,75,69,73,24,55,29,38,34,22,24,26,58,79,57,58,66,71,52,54,48,56,28,39,73,37,67,19,48,74,41,69,38,41,86,39,68,65,51,8,39,53,49,37,52,52,50,23,65,76,64,59,27,43,74,60,69,88,23,59,41,74,48,24,16,18,23,29,10,39,56,26,54,50,53,60,72,75,47,70,45,90,61,38,47,33,38,26,24,38,31,31,40,27,17,52,39,24,13,25,27,54,35,38,74,73,70,44,53,90,77,45,37,34,32,38,14,29,37,75,52,24,39,24,56,57,56,11,61,77,71,74,47,88,37,74,47,95,66,55,44,74,77,35,58,84,22,45,31,39,50,47,22,66,57,19,46,57,46,33,73,78,54,48,75,46,72,34,72,37,57,70,37,47,21,24,37,25,27,49,52,45,27,74,53,65,75,41,68,44,18,52,38,8,13,29,4,47,22,24,49,53,50,50,34,60,80,67,68,43,62,63,62,60,50,23,40,37,22,33,32,40,17,34,87,57,65,73,79,54,48,58,59,34,54,61,35,22,44,56,59,65,62,36,46,47,31,34,43,36,39,38,60,51,53,74,60,42,69,54,55,57,49,55,67,52,54,90,47,56,66,40,32,42,36,30,36,57,85,52,81,61,51,35,61,33,44,37,27,28,48,59,87,57,52,69,75,77,86,78,78,79,92,75,86,73,90,84,80,94,84,86,82,62,83,77,65,66,60,68,64,61,64,71,78,69,77,84,77,70,74,70,59,63,59,52,57,57,53,52,55,57,52,55,62,60,66,76,74,63,76,94,83,72,77,83,74,54,40,44,58,56,39,50,52,50,46,51,50,54,45,42,74,74,74,30,51,75,43,86,40,60,87,36,62,61,46,75,78,44,43,78,80,54,69,51,54,63,38,73,62,78,52,57,41,32,34,40,37,44,44,69,61,47,96,59,43,68,56,52,50,57,67,59,51,62,93,78,54,44,76,44,26,38,39,37,55,57,82,87,53,73,58,36,49,35,41,37,24,34,36,54,52,82,90,44,48,67,62,53,51,49,37,56,77,72,67,61,83,53,52,69,44,82,42,62,84,34,69,66,43,54,70,59,35,42,43,134

Sequence (614 aa):
MVGVSAPNESARGFAAAAGRASYPWHQYVKLPPHHLQPDGTPDYLRMILSADIYSLVKQTPLSPAVNMSTKLGCNILMKREDLQPVFSFKLRGAFNMMRQLSEEQKWKGVIACSAGNHAQGVAMSGAHLSVPCTIVMPVATPTIKTANVARLGAKVVLHGNDFDEAKAECFRLAEQYGLAIIPPFDDPQVIAGQGTVGVEVCRQTDMSKVDAVFCCVGGGGLLAGVAAYVKRIAPPHVKVIGVETYDADALTRSLEIGTRVTLDEVGLFADGTAVKIIGEETFRVCEDLVDGMVRVDNDAICAAIRDVFEDTRSIPEPSGALAVAGMKEYIRSHGLQGSGKTFISVVSGANMNFGRLRFVAERAELGERREALLHVEIPEKAGSFLELHSHINPRPLTEFSYRYHSDEVAHVFLSFFLDGKAPASSVPASAGPVNPAAATPQQTAALQDLASGKVSAAVAATEMSSQAAEDAQANAPAGSMPLDPREMELQNIMANIRASGMRVTDISANEMAKTHARYLVGGRCKVPNERLFRFEFPERPGALRKFLLGLRVGWNVSLWHYRNHGADIGRVLAGLQVPSEDHATFQHWLDHELGYVYVEETSNPVYQRFLCAE

Organism: Tilletiaria anomala (strain ATCC 24038 / CBS 436.72 / UBC 951) (NCBI:txid1037660)

Secondary structure (DSSP, 8-state):
----PPPPHHHHHHHHHTT-TTS-HHHHTTS-GGGB-TTSSB-HHHHHHT---TTTS----EEE-HHHHHHHTSEEEEEEGGGSTTSBTHHHHHHHHHHTS-HHHHHH-EEEE-SSHHHHHHHHHHHHHT--EEEEE-TT--HHHHHHHHHTT-EEEE--SSHHHHHHHHHHHHHHHTPEE--SS-SHHHHHHHHHHHHHHHHHS-GGGEEEEEEE-SSSHHHHHHHHHHHHHS-TT-EEEEEEETTS-HHHHHHHHTS--B-S---SSSTTT--SB--HHHHHHHHHH--EEEEE-HHHHHHHHHHHHHHHS----HHHHHHHHHHHHHHHHTT-TTS--EEEEEE-B----TTHHHHHHHHHHHHTT-EEEEEEEEESSTTHHHHHHHHHTTSPEEEEEEE---SSEEEEEEEEE---PPPP-------PPPP-----TTTTTTTTGGGS--S-HHHHHHHHHHHHHHHHHTT--TT-PPPPHHHHHHHHHHHHHHHTT-EEEE-TT-HHHHHTGGGTTT--B--TTEEEEEEEEE--TTHHHHHHHHS-TTPEEEEEEEE--S-SEEEEEEEEE--GGGHHHHHHIIIIIS-SEEEE-TT-HHHHHHTB--

Mean predicted aligned error: 11.93 Å